Protein AF-A0A5K3EZS0-F1 (afdb_monomer)

Secondary structure (DSSP, 8-state):
-HHHHHHHHHHHHHHHHHHHHHHHHHHHHHHHHHHHHHHHHHHHHHHHHHHHHHHHHHHHHHHHHHHHHHHHHHHHHHHHHHHHHHHHHHHHHH-TT-TTHHHHHHHHHPPP---------------------------------------TTS--TTS-HHHHHHHHHHHHHHHHHHHHHHHHHHHHHHHHHHHHHHHHHHHHHHHHHHHHHHHHHHHHHHHHHHHHHSPPP----GGG----BTTB--S--TTPPP--HHHHHHHHHHHHHHHHHHHHHHHHHHHHHHHHHHHHHHHHHHHHHHHHHHHHHHHHHHHHHSS---HHHHHTTS--HHHHHHHHHHHHHHHHHHHHHHHHHHHHHHHHHHHHHHHHHHHHHHHHHHHHHHHHHHHHHHHHHHHH-TTPPPPHHHHHHHHHHHHHHHHHHHHHHHHHHHHHHHHHHHS-----PPP-PPPP-------

Nearest PDB structures (foldseek):
  8j07-assembly1_i9  TM=5.250E-01  e=1.517E-16  Homo sapiens
  8glv-assembly1_Do  TM=5.758E-01  e=8.104E-14  Chlamydomonas reinhardtii
  8otz-assembly1_Cu  TM=3.412E-01  e=2.139E+00  Bos taurus

Structure (mmCIF, N/CA/C/O backbone):
data_AF-A0A5K3EZS0-F1
#
_entry.id   AF-A0A5K3EZS0-F1
#
loop_
_atom_site.group_PDB
_atom_site.id
_atom_site.type_symbol
_atom_site.label_atom_id
_atom_site.label_alt_id
_atom_site.label_comp_id
_atom_site.label_asym_id
_atom_site.label_entity_id
_atom_site.label_seq_id
_atom_site.pdbx_PDB_ins_code
_atom_site.Cartn_x
_atom_site.Cartn_y
_atom_site.Cartn_z
_atom_site.occupancy
_atom_site.B_iso_or_equiv
_atom_site.auth_seq_id
_atom_site.auth_comp_id
_atom_site.auth_asym_id
_atom_site.auth_atom_id
_atom_site.pdbx_PDB_model_num
ATOM 1 N N . MET A 1 1 ? 47.386 -9.412 -53.843 1.00 60.94 1 MET A N 1
ATOM 2 C CA . MET A 1 1 ? 46.271 -9.734 -52.920 1.00 60.94 1 MET A CA 1
ATOM 3 C C . MET A 1 1 ? 46.176 -8.742 -51.764 1.00 60.94 1 MET A C 1
ATOM 5 O O . MET A 1 1 ? 45.067 -8.333 -51.451 1.00 60.94 1 MET A O 1
ATOM 9 N N . GLU A 1 2 ? 47.300 -8.274 -51.218 1.00 75.06 2 GLU A N 1
ATOM 10 C CA . GLU A 1 2 ? 47.349 -7.361 -50.061 1.00 75.06 2 GLU A CA 1
ATOM 11 C C . GLU A 1 2 ? 46.656 -6.000 -50.266 1.00 75.06 2 GLU A C 1
ATOM 13 O O . GLU A 1 2 ? 45.959 -5.521 -49.380 1.00 75.06 2 GLU A O 1
ATOM 18 N N . LEU A 1 3 ? 46.746 -5.397 -51.457 1.00 81.31 3 LEU A N 1
ATOM 19 C CA . LEU A 1 3 ? 46.065 -4.126 -51.764 1.00 81.31 3 LEU A CA 1
ATOM 20 C C . LEU A 1 3 ? 44.530 -4.230 -51.724 1.00 81.31 3 LEU A C 1
ATOM 22 O O . LEU A 1 3 ? 43.854 -3.307 -51.271 1.00 81.31 3 LEU A O 1
ATOM 26 N N . ARG A 1 4 ? 43.964 -5.366 -52.160 1.00 81.75 4 ARG A N 1
ATOM 27 C CA . ARG A 1 4 ? 42.511 -5.603 -52.101 1.00 81.75 4 ARG A CA 1
ATOM 28 C C . ARG A 1 4 ? 42.046 -5.818 -50.664 1.00 81.75 4 ARG A C 1
ATOM 30 O O . ARG A 1 4 ? 41.018 -5.274 -50.276 1.00 81.75 4 ARG A O 1
ATOM 37 N N . THR A 1 5 ? 42.808 -6.561 -49.864 1.00 87.25 5 THR A N 1
ATOM 38 C CA . THR A 1 5 ? 42.489 -6.758 -48.443 1.00 87.25 5 THR A CA 1
ATOM 39 C C . THR A 1 5 ? 42.595 -5.452 -47.661 1.00 87.25 5 THR A C 1
ATOM 41 O O . THR A 1 5 ? 41.696 -5.153 -46.880 1.00 87.25 5 THR A O 1
ATOM 44 N N . LEU A 1 6 ? 43.616 -4.629 -47.931 1.00 88.25 6 LEU A N 1
ATOM 45 C CA . LEU A 1 6 ? 43.758 -3.309 -47.309 1.00 88.25 6 LEU A CA 1
ATOM 46 C C . LEU A 1 6 ? 42.600 -2.375 -47.692 1.00 88.25 6 LEU A C 1
ATOM 48 O O . LEU A 1 6 ? 42.064 -1.667 -46.845 1.00 88.25 6 LEU A O 1
ATOM 52 N N . SER A 1 7 ? 42.173 -2.401 -48.960 1.00 86.81 7 SER A N 1
ATOM 53 C CA . SER A 1 7 ? 41.026 -1.621 -49.439 1.00 86.81 7 SER A CA 1
ATOM 54 C C . SER A 1 7 ? 39.719 -2.030 -48.747 1.00 86.81 7 SER A C 1
ATOM 56 O O . SER A 1 7 ? 38.988 -1.162 -48.272 1.00 86.81 7 SER A O 1
ATOM 58 N N . HIS A 1 8 ? 39.453 -3.332 -48.599 1.00 87.56 8 HIS A N 1
ATOM 59 C CA . HIS A 1 8 ? 38.287 -3.816 -47.852 1.00 87.56 8 HIS A CA 1
ATOM 60 C C . HIS A 1 8 ? 38.334 -3.439 -46.368 1.00 87.56 8 HIS A C 1
ATOM 62 O O . HIS A 1 8 ? 37.315 -3.041 -45.806 1.00 87.56 8 HIS A O 1
ATOM 68 N N . GLN A 1 9 ? 39.507 -3.530 -45.737 1.00 88.44 9 GLN A N 1
ATOM 69 C CA . GLN A 1 9 ? 39.690 -3.113 -44.346 1.00 88.44 9 GLN A CA 1
ATOM 70 C C . GLN A 1 9 ? 39.446 -1.614 -44.173 1.00 88.44 9 GLN A C 1
ATOM 72 O O . GLN A 1 9 ? 38.734 -1.232 -43.249 1.00 88.44 9 GLN A O 1
ATOM 77 N N . LYS A 1 10 ? 39.954 -0.778 -45.087 1.00 92.19 10 LYS A N 1
ATOM 78 C CA . LYS A 1 10 ? 39.703 0.667 -45.082 1.00 92.19 10 LYS A CA 1
ATOM 79 C C . LYS A 1 10 ? 38.207 0.978 -45.159 1.00 92.19 10 LYS A C 1
ATOM 81 O O . LYS A 1 10 ? 37.704 1.694 -44.306 1.00 92.19 10 LYS A O 1
ATOM 86 N N . VAL A 1 11 ? 37.486 0.391 -46.118 1.00 89.25 11 VAL A N 1
ATOM 87 C CA . VAL A 1 11 ? 36.033 0.611 -46.271 1.00 89.25 11 VAL A CA 1
ATOM 88 C C . VAL A 1 11 ? 35.262 0.164 -45.026 1.00 89.25 11 VAL A C 1
ATOM 90 O O . VAL A 1 11 ? 34.331 0.842 -44.596 1.00 89.25 11 VAL A O 1
ATOM 93 N N . ASN A 1 12 ? 35.653 -0.959 -44.420 1.00 88.50 12 ASN A N 1
ATOM 94 C CA . ASN A 1 12 ? 35.024 -1.438 -43.192 1.00 88.50 12 ASN A CA 1
ATOM 95 C C . ASN A 1 12 ? 35.284 -0.491 -42.009 1.00 88.50 12 ASN A C 1
ATOM 97 O O . ASN A 1 12 ? 34.363 -0.171 -41.262 1.00 88.50 12 ASN A O 1
ATOM 101 N N . LEU A 1 13 ? 36.519 -0.007 -41.856 1.00 90.81 13 LEU A N 1
ATOM 102 C CA . LEU A 1 13 ? 36.866 0.974 -40.828 1.00 90.81 13 LEU A CA 1
ATOM 103 C C . LEU A 1 13 ? 36.125 2.298 -41.038 1.00 90.81 13 LEU A C 1
ATOM 105 O O . LEU A 1 13 ? 35.562 2.816 -40.078 1.00 90.81 13 LEU A O 1
ATOM 109 N N . ASP A 1 14 ? 36.036 2.796 -42.272 1.00 90.50 14 ASP A N 1
ATOM 110 C CA . ASP A 1 14 ? 35.274 4.005 -42.604 1.00 90.50 14 ASP A CA 1
ATOM 111 C C . ASP A 1 14 ? 33.784 3.837 -42.249 1.00 90.50 14 ASP A C 1
ATOM 113 O O . ASP A 1 14 ? 33.182 4.724 -41.638 1.00 90.50 14 ASP A O 1
ATOM 117 N N . LEU A 1 15 ? 33.191 2.675 -42.551 1.00 87.94 15 LEU A N 1
ATOM 118 C CA . LEU A 1 15 ? 31.808 2.354 -42.182 1.00 87.94 15 LEU A CA 1
ATOM 119 C C . LEU A 1 15 ? 31.619 2.308 -40.661 1.00 87.94 15 LEU A C 1
ATOM 121 O O . LEU A 1 15 ? 30.652 2.870 -40.143 1.00 87.94 15 LEU A O 1
ATOM 125 N N . LEU A 1 16 ? 32.538 1.667 -39.935 1.00 89.62 16 LEU A N 1
ATOM 126 C CA . LEU A 1 16 ? 32.504 1.604 -38.473 1.00 89.62 16 LEU A CA 1
ATOM 127 C C . LEU A 1 16 ? 32.655 2.990 -37.843 1.00 89.62 16 LEU A C 1
ATOM 129 O O . LEU A 1 16 ? 31.904 3.313 -36.923 1.00 89.62 16 LEU A O 1
ATOM 133 N N . MET A 1 17 ? 33.562 3.821 -38.359 1.00 91.69 17 MET A N 1
ATOM 134 C CA . MET A 1 17 ? 33.736 5.200 -37.906 1.00 91.69 17 MET A CA 1
ATOM 135 C C . MET A 1 17 ? 32.466 6.016 -38.135 1.00 91.69 17 MET A C 1
ATOM 137 O O . MET A 1 17 ? 31.967 6.627 -37.194 1.00 91.69 17 MET A O 1
ATOM 141 N N . LYS A 1 18 ? 31.882 5.975 -39.340 1.00 89.81 18 LYS A N 1
ATOM 142 C CA . LYS A 1 18 ? 30.630 6.690 -39.638 1.00 89.81 18 LYS A CA 1
ATOM 143 C C . LYS A 1 18 ? 29.471 6.211 -38.769 1.00 89.81 18 LYS A C 1
ATOM 145 O O . LYS A 1 18 ? 28.726 7.036 -38.247 1.00 89.81 18 LYS A O 1
ATOM 150 N N . ARG A 1 19 ? 29.350 4.900 -38.545 1.00 88.88 19 ARG A N 1
ATOM 151 C CA . ARG A 1 19 ? 28.357 4.326 -37.627 1.00 88.88 19 ARG A CA 1
ATOM 152 C C . ARG A 1 19 ? 28.562 4.814 -36.193 1.00 88.88 19 ARG A C 1
ATOM 154 O O . ARG A 1 19 ? 27.588 5.152 -35.530 1.00 88.88 19 ARG A O 1
ATOM 161 N N . ALA A 1 20 ? 29.803 4.853 -35.713 1.00 90.19 20 ALA A N 1
ATOM 162 C CA . ALA A 1 20 ? 30.119 5.357 -34.382 1.00 90.19 20 ALA A CA 1
ATOM 163 C C . ALA A 1 20 ? 29.772 6.848 -34.248 1.00 90.19 20 ALA A C 1
ATOM 165 O O . ALA A 1 20 ? 29.164 7.233 -33.254 1.00 90.19 20 ALA A O 1
ATOM 166 N N . THR A 1 21 ? 30.075 7.667 -35.262 1.00 91.62 21 THR A N 1
ATOM 167 C CA . THR A 1 21 ? 29.700 9.089 -35.290 1.00 91.62 21 THR A CA 1
ATOM 168 C C . THR A 1 21 ? 28.182 9.283 -35.261 1.00 91.62 21 THR A C 1
ATOM 170 O O . THR A 1 21 ? 27.698 10.090 -34.475 1.00 91.62 21 THR A O 1
ATOM 173 N N . LEU A 1 22 ? 27.424 8.525 -36.062 1.00 90.38 22 LEU A N 1
ATOM 174 C CA . LEU A 1 22 ? 25.956 8.587 -36.060 1.00 90.38 22 LEU A CA 1
ATOM 175 C C . LEU A 1 22 ? 25.367 8.150 -34.715 1.00 90.38 22 LEU A C 1
ATOM 177 O O . LEU A 1 22 ? 24.494 8.821 -34.179 1.00 90.38 22 LEU A O 1
ATOM 181 N N . ASN A 1 23 ? 25.881 7.064 -34.131 1.00 90.50 23 ASN A N 1
ATOM 182 C CA . ASN A 1 23 ? 25.459 6.627 -32.802 1.00 90.50 23 ASN A CA 1
ATOM 183 C C . ASN A 1 23 ? 25.755 7.682 -31.733 1.00 90.50 23 ASN A C 1
ATOM 185 O O . ASN A 1 23 ? 24.931 7.887 -30.850 1.00 90.50 23 ASN A O 1
ATOM 189 N N . LEU A 1 24 ? 26.914 8.342 -31.798 1.00 92.19 24 LEU A N 1
ATOM 190 C CA . LEU A 1 24 ? 27.266 9.406 -30.862 1.00 92.19 24 LEU A CA 1
ATOM 191 C C . LEU A 1 24 ? 26.303 10.594 -30.975 1.00 92.19 24 LEU A C 1
ATOM 193 O O . LEU A 1 24 ? 25.892 11.126 -29.949 1.00 92.19 24 LEU A O 1
ATOM 197 N N . LEU A 1 25 ? 25.919 10.975 -32.197 1.00 90.94 25 LEU A N 1
ATOM 198 C CA . LEU A 1 25 ? 24.942 12.037 -32.437 1.00 90.94 25 LEU A CA 1
ATOM 199 C C . LEU A 1 25 ? 23.573 11.682 -31.833 1.00 90.94 25 LEU A C 1
ATOM 201 O O . LEU A 1 25 ? 23.031 12.463 -31.060 1.00 90.94 25 LEU A O 1
ATOM 205 N N . ILE A 1 26 ? 23.077 10.467 -32.090 1.00 90.25 26 ILE A N 1
ATOM 206 C CA . ILE A 1 26 ? 21.805 9.978 -31.530 1.00 90.25 26 ILE A CA 1
ATOM 207 C C . ILE A 1 26 ? 21.856 9.943 -29.997 1.00 90.25 26 ILE A C 1
ATOM 209 O O . ILE A 1 26 ? 20.919 10.373 -29.331 1.00 90.25 26 ILE A O 1
ATOM 213 N N . LEU A 1 27 ? 22.956 9.456 -29.412 1.00 91.06 27 LEU A N 1
ATOM 214 C CA . LEU A 1 27 ? 23.131 9.438 -27.956 1.00 91.06 27 LEU A CA 1
ATOM 215 C C . LEU A 1 27 ? 23.177 10.849 -27.365 1.00 91.06 27 LEU A C 1
ATOM 217 O O . LEU A 1 27 ? 22.718 11.053 -26.245 1.00 91.06 27 LEU A O 1
ATOM 221 N N . TYR A 1 28 ? 23.726 11.817 -28.095 1.00 92.06 28 TYR A N 1
ATOM 222 C CA . TYR A 1 28 ? 23.748 13.212 -27.674 1.00 92.06 28 TYR A CA 1
ATOM 223 C C . TYR A 1 28 ? 22.353 13.855 -27.720 1.00 92.06 28 TYR A C 1
ATOM 225 O O . TYR A 1 28 ? 21.976 14.564 -26.785 1.00 92.06 28 TYR A O 1
ATOM 233 N N . GLU A 1 29 ? 21.562 13.574 -28.757 1.00 89.56 29 GLU A N 1
ATOM 234 C CA . GLU A 1 29 ? 20.153 13.984 -28.841 1.00 89.56 29 GLU A CA 1
ATOM 235 C C . GLU A 1 29 ? 19.325 13.354 -27.711 1.00 89.56 29 GLU A C 1
ATOM 237 O O . GLU A 1 29 ? 18.601 14.056 -27.001 1.00 89.56 29 GLU A O 1
ATOM 242 N N . GLU A 1 30 ? 19.506 12.050 -27.470 1.00 91.50 30 GLU A N 1
ATOM 243 C CA . GLU A 1 30 ? 18.877 11.325 -26.362 1.00 91.50 30 GLU A CA 1
ATOM 244 C C . GLU A 1 30 ? 19.259 11.937 -25.011 1.00 91.50 30 GLU A C 1
ATOM 246 O O . GLU A 1 30 ? 18.387 12.230 -24.194 1.00 91.50 30 GLU A O 1
ATOM 251 N N . TYR A 1 31 ? 20.549 12.197 -24.789 1.00 91.81 31 TYR A N 1
ATOM 252 C CA . TYR A 1 31 ? 21.050 12.831 -23.571 1.00 91.81 31 TYR A CA 1
ATOM 253 C C . TYR A 1 31 ? 20.441 14.218 -23.350 1.00 91.81 31 TYR A C 1
ATOM 255 O O . TYR A 1 31 ? 20.031 14.539 -22.234 1.00 91.81 31 TYR A O 1
ATOM 263 N N . THR A 1 32 ? 20.359 15.031 -24.402 1.00 90.94 32 THR A N 1
ATOM 264 C CA . THR A 1 32 ? 19.814 16.391 -24.320 1.00 90.94 32 THR A CA 1
ATOM 265 C C . THR A 1 32 ? 18.341 16.354 -23.918 1.00 90.94 32 THR A C 1
ATOM 267 O O . THR A 1 32 ? 17.965 17.015 -22.950 1.00 90.94 32 THR A O 1
ATOM 270 N N . MET A 1 33 ? 17.534 15.498 -24.557 1.00 89.00 33 MET A N 1
ATOM 271 C CA . MET A 1 33 ? 16.133 15.314 -24.163 1.00 89.00 33 MET A CA 1
ATOM 272 C C . MET A 1 33 ? 16.000 14.758 -22.743 1.00 89.00 33 MET A C 1
ATOM 274 O O . MET A 1 33 ? 15.197 15.253 -21.954 1.00 89.00 33 MET A O 1
ATOM 278 N N . LEU A 1 34 ? 16.793 13.746 -22.380 1.00 91.88 34 LEU A N 1
ATOM 279 C CA . LEU A 1 34 ? 16.751 13.159 -21.040 1.00 91.88 34 LEU A CA 1
ATOM 280 C C . LEU A 1 34 ? 17.067 14.189 -19.957 1.00 91.88 34 LEU A C 1
ATOM 282 O O . LEU A 1 34 ? 16.405 14.186 -18.925 1.00 91.88 34 LEU A O 1
ATOM 286 N N . LYS A 1 35 ? 18.020 15.091 -20.200 1.00 92.38 35 LYS A N 1
ATOM 287 C CA . LYS A 1 35 ? 18.393 16.152 -19.260 1.00 92.38 35 LYS A CA 1
ATOM 288 C C . LYS A 1 35 ? 17.261 17.156 -19.024 1.00 92.38 35 LYS A C 1
ATOM 290 O O . LYS A 1 35 ? 17.077 17.614 -17.896 1.00 92.38 35 LYS A O 1
ATOM 295 N N . GLU A 1 36 ? 16.488 17.486 -20.058 1.00 88.62 36 GLU A N 1
ATOM 296 C CA . GLU A 1 36 ? 15.290 18.326 -19.926 1.00 88.62 36 GLU A CA 1
ATOM 297 C C . GLU A 1 36 ? 14.206 17.622 -19.103 1.00 88.62 36 GLU A C 1
ATOM 299 O O . GLU A 1 36 ? 13.652 18.205 -18.165 1.00 88.62 36 GLU A O 1
ATOM 304 N N . PHE A 1 37 ? 13.953 16.344 -19.402 1.00 92.56 37 PHE A N 1
ATOM 305 C CA . PHE A 1 37 ? 12.989 15.533 -18.664 1.00 92.56 37 PHE A CA 1
ATOM 306 C C . PHE A 1 37 ? 13.387 15.331 -17.203 1.00 92.56 37 PHE A C 1
ATOM 308 O O . PHE A 1 37 ? 12.521 15.380 -16.338 1.00 92.56 37 PHE A O 1
ATOM 315 N N . GLU A 1 38 ? 14.675 15.159 -16.908 1.00 91.94 38 GLU A N 1
ATOM 316 C CA . GLU A 1 38 ? 15.178 14.905 -15.558 1.00 91.94 38 GLU A CA 1
ATOM 317 C C . GLU A 1 38 ? 14.821 16.034 -14.583 1.00 91.94 38 GLU A C 1
ATOM 319 O O . GLU A 1 38 ? 14.447 15.779 -13.439 1.00 91.94 38 GLU A O 1
ATOM 324 N N . LYS A 1 39 ? 14.888 17.296 -15.026 1.00 89.94 39 LYS A N 1
ATOM 325 C CA . LYS A 1 39 ? 14.541 18.448 -14.181 1.00 89.94 39 LYS A CA 1
ATOM 326 C C . LYS A 1 39 ? 13.059 18.437 -13.798 1.00 89.94 39 LYS A C 1
ATOM 328 O O . LYS A 1 39 ? 12.730 18.635 -12.629 1.00 89.94 39 LYS A O 1
ATOM 333 N N . SER A 1 40 ? 12.184 18.205 -14.772 1.00 89.94 40 SER A N 1
ATOM 334 C CA . SER A 1 40 ? 10.734 18.161 -14.559 1.00 89.94 40 SER A CA 1
ATOM 335 C C . SER A 1 40 ? 10.307 16.904 -13.792 1.00 89.94 40 SER A C 1
ATOM 337 O O . SER A 1 40 ? 9.474 16.991 -12.893 1.00 89.94 40 SER A O 1
ATOM 339 N N . GLU A 1 41 ? 10.936 15.757 -14.064 1.00 92.69 41 GLU A N 1
ATOM 340 C CA . GLU A 1 41 ? 10.712 14.494 -13.351 1.00 92.69 41 GLU A CA 1
ATOM 341 C C . GLU A 1 41 ? 11.114 14.604 -11.883 1.00 92.69 41 GLU A C 1
ATOM 343 O O . GLU A 1 41 ? 10.344 14.204 -11.018 1.00 92.69 41 GLU A O 1
ATOM 348 N N . ARG A 1 42 ? 12.270 15.217 -11.582 1.00 94.00 42 ARG A N 1
ATOM 349 C CA . ARG A 1 42 ? 12.688 15.488 -10.198 1.00 94.00 42 ARG A CA 1
ATOM 350 C C . ARG A 1 42 ? 11.670 16.352 -9.454 1.00 94.00 42 ARG A C 1
ATOM 352 O O . ARG A 1 42 ? 11.387 16.081 -8.293 1.00 94.00 42 ARG A O 1
ATOM 359 N N . GLY A 1 43 ? 11.099 17.362 -10.115 1.00 92.88 43 GLY A N 1
ATOM 360 C CA . GLY A 1 43 ? 10.048 18.199 -9.531 1.00 92.88 43 GLY A CA 1
ATOM 361 C C . GLY A 1 43 ? 8.769 17.417 -9.214 1.00 92.88 43 GLY A C 1
ATOM 362 O O . GLY A 1 43 ? 8.246 17.518 -8.105 1.00 92.88 43 GLY A O 1
ATOM 363 N N . LEU A 1 44 ? 8.292 16.604 -10.162 1.00 93.56 44 LEU A N 1
ATOM 364 C CA . LEU A 1 44 ? 7.099 15.770 -9.983 1.00 93.56 44 LEU A CA 1
ATOM 365 C C . LEU A 1 44 ? 7.311 14.660 -8.945 1.00 93.56 44 LEU A C 1
ATOM 367 O O . LEU A 1 44 ? 6.427 14.426 -8.126 1.00 93.56 44 LEU A O 1
ATOM 371 N N . ALA A 1 45 ? 8.482 14.020 -8.934 1.00 93.81 45 ALA A N 1
ATOM 372 C CA . ALA A 1 45 ? 8.843 13.005 -7.949 1.00 93.81 45 ALA A CA 1
ATOM 373 C C . ALA A 1 45 ? 8.914 13.598 -6.535 1.00 93.81 45 ALA A C 1
ATOM 375 O O . ALA A 1 45 ? 8.304 13.053 -5.622 1.00 93.81 45 ALA A O 1
ATOM 376 N N . ALA A 1 46 ? 9.549 14.763 -6.368 1.00 95.88 46 ALA A N 1
ATOM 377 C CA . ALA A 1 46 ? 9.582 15.457 -5.082 1.00 95.88 46 ALA A CA 1
ATOM 378 C C . ALA A 1 46 ? 8.179 15.888 -4.618 1.00 95.88 46 ALA A C 1
ATOM 380 O O . ALA A 1 46 ? 7.880 15.838 -3.429 1.00 95.88 46 ALA A O 1
ATOM 381 N N . ASN A 1 47 ? 7.299 16.306 -5.536 1.00 94.69 47 ASN A N 1
ATOM 382 C CA . ASN A 1 47 ? 5.905 16.596 -5.197 1.00 94.69 47 ASN A CA 1
ATOM 383 C C . ASN A 1 47 ? 5.156 15.329 -4.755 1.00 94.69 47 ASN A C 1
ATOM 385 O O . ASN A 1 47 ? 4.445 15.357 -3.757 1.00 94.69 47 ASN A O 1
ATOM 389 N N . TYR A 1 48 ? 5.341 14.213 -5.460 1.00 95.44 48 TYR A N 1
ATOM 390 C CA . TYR A 1 48 ? 4.751 12.928 -5.092 1.00 95.44 48 TYR A CA 1
ATOM 391 C C . TYR A 1 48 ? 5.233 12.447 -3.715 1.00 95.44 48 TYR A C 1
ATOM 393 O O . TYR A 1 48 ? 4.410 12.072 -2.884 1.00 95.44 48 TYR A O 1
ATOM 401 N N . GLU A 1 49 ? 6.535 12.537 -3.432 1.00 96.19 49 GLU A N 1
ATOM 402 C CA . GLU A 1 49 ? 7.103 12.216 -2.116 1.00 96.19 49 GLU A CA 1
ATOM 403 C C . GLU A 1 49 ? 6.509 13.092 -1.009 1.00 96.19 49 GLU A C 1
ATOM 405 O O . GLU A 1 49 ? 6.068 12.563 0.008 1.00 96.19 49 GLU A O 1
ATOM 410 N N . LYS A 1 50 ? 6.393 14.408 -1.231 1.00 96.38 50 LYS A N 1
ATOM 411 C CA . LYS A 1 50 ? 5.720 15.316 -0.285 1.00 96.38 50 LYS A CA 1
ATOM 412 C C . LYS A 1 50 ? 4.267 14.918 -0.032 1.00 96.38 50 LYS A C 1
ATOM 414 O O . LYS A 1 50 ? 3.810 14.959 1.103 1.00 96.38 50 LYS A O 1
ATOM 419 N N . LYS A 1 51 ? 3.528 14.504 -1.065 1.00 95.38 51 LYS A N 1
ATOM 420 C CA . LYS A 1 51 ? 2.138 14.049 -0.899 1.00 95.38 51 LYS A CA 1
ATOM 421 C C . LYS A 1 51 ? 2.036 12.713 -0.166 1.00 95.38 51 LYS A C 1
ATOM 423 O O . LYS A 1 51 ? 1.063 12.509 0.555 1.00 95.38 51 LYS A O 1
ATOM 428 N N . ILE A 1 52 ? 3.031 11.832 -0.292 1.00 96.44 52 ILE A N 1
ATOM 429 C CA . ILE A 1 52 ? 3.117 10.614 0.527 1.00 96.44 52 ILE A CA 1
ATOM 430 C C . ILE A 1 52 ? 3.299 10.982 1.998 1.00 96.44 52 ILE A C 1
ATOM 432 O O . ILE A 1 52 ? 2.570 10.455 2.836 1.00 96.44 52 ILE A O 1
ATOM 436 N N . THR A 1 53 ? 4.247 11.869 2.312 1.00 96.19 53 THR A N 1
ATOM 437 C CA . THR A 1 53 ? 4.517 12.254 3.703 1.00 96.19 53 THR A CA 1
ATOM 438 C C . THR A 1 53 ? 3.330 12.992 4.313 1.00 96.19 53 THR A C 1
ATOM 440 O O . THR A 1 53 ? 2.893 12.625 5.395 1.00 96.19 53 THR A O 1
ATOM 443 N N . GLU A 1 54 ? 2.729 13.944 3.587 1.00 95.19 54 GLU A N 1
ATOM 444 C CA . GLU A 1 54 ? 1.517 14.651 4.028 1.00 95.19 54 GLU A CA 1
ATOM 445 C C . GLU A 1 54 ? 0.363 13.679 4.317 1.00 95.19 54 GLU A C 1
ATOM 447 O O . GLU A 1 54 ? -0.314 13.807 5.334 1.00 95.19 54 GLU A O 1
ATOM 452 N N . ARG A 1 55 ? 0.137 12.685 3.447 1.00 95.12 55 ARG A N 1
ATOM 453 C CA . ARG A 1 55 ? -0.886 11.663 3.691 1.00 95.12 55 ARG A CA 1
ATOM 454 C C . ARG A 1 55 ? -0.568 10.856 4.948 1.00 95.12 55 ARG A C 1
ATOM 456 O O . ARG A 1 55 ? -1.461 10.656 5.759 1.00 95.12 55 ARG A O 1
ATOM 463 N N . ALA A 1 56 ? 0.670 10.389 5.096 1.00 95.25 56 ALA A N 1
ATOM 464 C CA . ALA A 1 56 ? 1.069 9.587 6.248 1.00 95.25 56 ALA A CA 1
ATOM 465 C C . ALA A 1 56 ? 0.883 10.355 7.567 1.00 95.25 56 ALA A C 1
ATOM 467 O O . ALA A 1 56 ? 0.361 9.795 8.522 1.00 95.25 56 ALA A O 1
ATOM 468 N N . GLU A 1 57 ? 1.234 11.643 7.597 1.00 96.06 57 GLU A N 1
ATOM 469 C CA . GLU A 1 57 ? 1.025 12.514 8.760 1.00 96.06 57 GLU A CA 1
ATOM 470 C C . GLU A 1 57 ? -0.461 12.711 9.088 1.00 96.06 57 GLU A C 1
ATOM 472 O O . GLU A 1 57 ? -0.842 12.728 10.256 1.00 96.06 57 GLU A O 1
ATOM 477 N N . VAL A 1 58 ? -1.315 12.880 8.073 1.00 95.06 58 VAL A N 1
ATOM 478 C CA . VAL A 1 58 ? -2.761 13.038 8.288 1.00 95.06 58 VAL A CA 1
ATOM 479 C C . VAL A 1 58 ? -3.398 11.723 8.734 1.00 95.06 58 VAL A C 1
ATOM 481 O O . VAL A 1 58 ? -4.201 11.740 9.661 1.00 95.06 58 VAL A O 1
ATOM 484 N N . ASP A 1 59 ? -3.030 10.597 8.122 1.00 94.00 59 ASP A N 1
ATOM 485 C CA . ASP A 1 59 ? -3.536 9.272 8.493 1.00 94.00 59 ASP A CA 1
ATOM 486 C C . ASP A 1 59 ? -3.085 8.893 9.920 1.00 94.00 59 ASP A C 1
ATOM 488 O O . ASP A 1 59 ? -3.873 8.337 10.681 1.00 94.00 59 ASP A O 1
ATOM 492 N N . GLN A 1 60 ? -1.862 9.267 10.322 1.00 96.50 60 GLN A N 1
ATOM 493 C CA . GLN A 1 60 ? -1.394 9.118 11.702 1.00 96.50 60 GLN A CA 1
ATOM 494 C C . GLN A 1 60 ? -2.248 9.939 12.679 1.00 96.50 60 GLN A C 1
ATOM 496 O O . GLN A 1 60 ? -2.707 9.396 13.678 1.00 96.50 60 GLN A O 1
ATOM 501 N N . LYS A 1 61 ? -2.515 11.215 12.375 1.00 95.12 61 LYS A N 1
ATOM 502 C CA . LYS A 1 61 ? -3.364 12.070 13.223 1.00 95.12 61 LYS A CA 1
ATOM 503 C C . LYS A 1 61 ? -4.793 11.548 13.340 1.00 95.12 61 LYS A C 1
ATOM 505 O O . LYS A 1 61 ? -5.378 11.654 14.407 1.00 95.12 61 LYS A O 1
ATOM 510 N N . VAL A 1 62 ? -5.355 10.992 12.262 1.00 94.69 62 VAL A N 1
ATOM 511 C CA . VAL A 1 62 ? -6.676 10.344 12.309 1.00 94.69 62 VAL A CA 1
ATOM 512 C C . VAL A 1 62 ? -6.651 9.181 13.299 1.00 94.69 62 VAL A C 1
ATOM 514 O O . VAL A 1 62 ? -7.490 9.148 14.192 1.00 94.69 62 VAL A O 1
ATOM 517 N N . ALA A 1 63 ? -5.661 8.290 13.193 1.00 94.06 63 ALA A N 1
ATOM 518 C CA . ALA A 1 63 ? -5.534 7.148 14.096 1.00 94.06 63 ALA A CA 1
ATOM 519 C C . ALA A 1 63 ? -5.329 7.573 15.562 1.00 94.06 63 ALA A C 1
ATOM 521 O O . ALA A 1 63 ? -5.926 6.982 16.455 1.00 94.06 63 ALA A O 1
ATOM 522 N N . GLU A 1 64 ? -4.528 8.612 15.814 1.00 95.50 64 GLU A N 1
ATOM 523 C CA . GLU A 1 64 ? -4.345 9.184 17.156 1.00 95.50 64 GLU A CA 1
ATOM 524 C C . GLU A 1 64 ? -5.675 9.709 17.722 1.00 95.50 64 GLU A C 1
ATOM 526 O O . GLU A 1 64 ? -6.050 9.333 18.827 1.00 95.50 64 GLU A O 1
ATOM 531 N N . THR A 1 65 ? -6.448 10.479 16.947 1.00 93.69 65 THR A N 1
ATOM 532 C CA . THR A 1 65 ? -7.759 10.973 17.410 1.00 93.69 65 THR A CA 1
ATOM 533 C C . THR A 1 65 ? -8.809 9.876 17.582 1.00 93.69 65 THR A C 1
ATOM 535 O O . THR A 1 65 ? -9.672 9.993 18.444 1.00 93.69 65 THR A O 1
ATOM 538 N N . GLU A 1 66 ? -8.757 8.806 16.785 1.00 92.88 66 GLU A N 1
ATOM 539 C CA . GLU A 1 66 ? -9.646 7.650 16.954 1.00 92.88 66 GLU A CA 1
ATOM 540 C C . GLU A 1 66 ? -9.346 6.916 18.269 1.00 92.88 66 GLU A C 1
ATOM 542 O O . GLU A 1 66 ? -10.277 6.586 19.001 1.00 92.88 66 GLU A O 1
ATOM 547 N N . LEU A 1 67 ? -8.064 6.749 18.619 1.00 95.12 67 LEU A N 1
ATOM 548 C CA . LEU A 1 67 ? -7.656 6.192 19.913 1.00 95.12 67 LEU A CA 1
ATOM 549 C C . LEU A 1 67 ? -8.087 7.088 21.082 1.00 95.12 67 LEU A C 1
ATOM 551 O O . LEU A 1 67 ? -8.610 6.587 22.072 1.00 95.12 67 LEU A O 1
ATOM 555 N N . GLU A 1 68 ? -7.928 8.408 20.962 1.00 93.50 68 GLU A N 1
ATOM 556 C CA . GLU A 1 68 ? -8.376 9.356 21.991 1.00 93.50 68 GLU A CA 1
ATOM 557 C C . GLU A 1 68 ? -9.899 9.297 22.225 1.00 93.50 68 GLU A C 1
ATOM 559 O O . GLU A 1 68 ? -10.345 9.432 23.364 1.00 93.50 68 GLU A O 1
ATOM 564 N N . ILE A 1 69 ? -10.699 9.066 21.175 1.00 93.69 69 ILE A N 1
ATOM 565 C CA . ILE A 1 69 ? -12.156 8.867 21.285 1.00 93.69 69 ILE A CA 1
ATOM 566 C C . ILE A 1 69 ? -12.480 7.546 21.994 1.00 93.69 69 ILE A C 1
ATOM 568 O O . ILE A 1 69 ? -13.379 7.496 22.832 1.00 93.69 69 ILE A O 1
ATOM 572 N N . GLU A 1 70 ? -11.768 6.463 21.675 1.00 94.06 70 GLU A N 1
ATOM 573 C CA . GLU A 1 70 ? -11.946 5.178 22.364 1.00 94.06 70 GLU A CA 1
ATOM 574 C C . GLU A 1 70 ? -11.602 5.295 23.857 1.00 94.06 70 GLU A C 1
ATOM 576 O O . GLU A 1 70 ? -12.340 4.794 24.708 1.00 94.06 70 GLU A O 1
ATOM 581 N N . GLU A 1 71 ? -10.530 6.013 24.199 1.00 94.50 71 GLU A N 1
ATOM 582 C CA . GLU A 1 71 ? -10.143 6.261 25.588 1.00 94.50 71 GLU A CA 1
ATOM 583 C C . GLU A 1 71 ? -11.192 7.082 26.352 1.00 94.50 71 GLU A C 1
ATOM 585 O O . GLU A 1 71 ? -11.502 6.747 27.500 1.00 94.50 71 GLU A O 1
ATOM 590 N N . THR A 1 72 ? -11.773 8.125 25.747 1.00 92.44 72 THR A N 1
ATOM 591 C CA . THR A 1 72 ? -12.829 8.919 26.402 1.00 92.44 72 THR A CA 1
ATOM 592 C C . THR A 1 72 ? -14.137 8.144 26.541 1.00 92.44 72 THR A C 1
ATOM 594 O O . THR A 1 72 ? -14.792 8.256 27.579 1.00 92.44 72 THR A O 1
ATOM 597 N N . LEU A 1 73 ? -14.490 7.284 25.580 1.00 93.25 73 LEU A N 1
ATOM 598 C CA . LEU A 1 73 ? -15.632 6.368 25.701 1.00 93.25 73 LEU A CA 1
ATOM 599 C C . LEU A 1 73 ? -15.476 5.417 26.894 1.00 93.25 73 LEU A C 1
ATOM 601 O O . LEU A 1 73 ? -16.386 5.319 27.717 1.00 93.25 73 LEU A O 1
ATOM 605 N N . VAL A 1 74 ? -14.307 4.787 27.045 1.00 94.56 74 VAL A N 1
ATOM 606 C CA . VAL A 1 74 ? -14.014 3.907 28.192 1.00 94.56 74 VAL A CA 1
ATOM 607 C C . VAL A 1 74 ? -14.047 4.684 29.513 1.00 94.56 74 VAL A C 1
ATOM 609 O O . VAL A 1 74 ? -14.515 4.174 30.533 1.00 94.56 74 VAL A O 1
ATOM 612 N N . GLN A 1 75 ? -13.578 5.936 29.527 1.00 92.44 75 GLN A N 1
ATOM 613 C CA . GLN A 1 75 ? -13.675 6.790 30.714 1.00 92.44 75 GLN A CA 1
ATOM 614 C C . GLN A 1 75 ? -15.128 7.109 31.081 1.00 92.44 75 GLN A C 1
ATOM 616 O O . GLN A 1 75 ? -15.465 7.059 32.265 1.00 92.44 75 GLN A O 1
ATOM 621 N N . ILE A 1 76 ? -15.988 7.388 30.095 1.00 92.44 76 ILE A N 1
ATOM 622 C CA . ILE A 1 76 ? -17.427 7.592 30.311 1.00 92.44 76 ILE A CA 1
ATOM 623 C C . ILE A 1 76 ? -18.061 6.318 30.872 1.00 92.44 76 ILE A C 1
ATOM 625 O O . ILE A 1 76 ? -18.773 6.405 31.869 1.00 92.44 76 ILE A O 1
ATOM 629 N N . GLU A 1 77 ? -17.770 5.148 30.301 1.00 93.31 77 GLU A N 1
ATOM 630 C CA . GLU A 1 77 ? -18.269 3.862 30.808 1.00 93.31 77 GLU A CA 1
ATOM 631 C C . GLU A 1 77 ? -17.865 3.649 32.275 1.00 93.31 77 GLU A C 1
ATOM 633 O O . GLU A 1 77 ? -18.725 3.415 33.125 1.00 93.31 77 GLU A O 1
ATOM 638 N N . ARG A 1 78 ? -16.591 3.874 32.622 1.00 93.31 78 ARG A N 1
ATOM 639 C CA . ARG A 1 78 ? -16.104 3.766 34.008 1.00 93.31 78 ARG A CA 1
ATOM 640 C C . ARG A 1 78 ? -16.795 4.741 34.968 1.00 93.31 78 ARG A C 1
ATOM 642 O O . ARG A 1 78 ? -17.022 4.415 36.132 1.00 93.31 78 ARG A O 1
ATOM 649 N N . LEU A 1 79 ? -17.092 5.960 34.517 1.00 90.94 79 LEU A N 1
ATOM 650 C CA . LEU A 1 79 ? -17.828 6.933 35.328 1.00 90.94 79 LEU A CA 1
ATOM 651 C C . LEU A 1 79 ? -19.296 6.525 35.500 1.00 90.94 79 LEU A C 1
ATOM 653 O O . LEU A 1 79 ? -19.817 6.645 36.605 1.00 90.94 79 LEU A O 1
ATOM 657 N N . THR A 1 80 ? -19.937 5.970 34.467 1.00 89.88 80 THR A N 1
ATOM 658 C CA . THR A 1 80 ? -21.303 5.430 34.581 1.00 89.88 80 THR A CA 1
ATOM 659 C C . THR A 1 80 ? -21.373 4.200 35.488 1.00 89.88 80 THR A C 1
ATOM 661 O O . THR A 1 80 ? -22.331 4.043 36.240 1.00 89.88 80 THR A O 1
ATOM 664 N N . GLU A 1 81 ? -20.344 3.348 35.498 1.00 92.50 81 GLU A N 1
ATOM 665 C CA . GLU A 1 81 ? -20.222 2.256 36.471 1.00 92.50 81 GLU A CA 1
ATOM 666 C C . GLU A 1 81 ? -20.118 2.797 37.898 1.00 92.50 81 GLU A C 1
ATOM 668 O O . GLU A 1 81 ? -20.838 2.331 38.776 1.00 92.50 81 GLU A O 1
ATOM 673 N N . ARG A 1 82 ? -19.302 3.835 38.126 1.00 89.50 82 ARG A N 1
ATOM 674 C CA . ARG A 1 82 ? -19.195 4.490 39.437 1.00 89.50 82 ARG A CA 1
ATOM 675 C C . ARG A 1 82 ? -20.511 5.145 39.873 1.00 89.50 82 ARG A C 1
ATOM 677 O O . ARG A 1 82 ? -20.857 5.070 41.047 1.00 89.50 82 ARG A O 1
ATOM 684 N N . GLU A 1 83 ? -21.257 5.764 38.959 1.00 88.50 83 GLU A N 1
ATOM 685 C CA . GLU A 1 83 ? -22.604 6.287 39.235 1.00 88.50 83 GLU A CA 1
ATOM 686 C C . GLU A 1 83 ? -23.549 5.161 39.693 1.00 88.50 83 GLU A C 1
ATOM 688 O O . GLU A 1 83 ? -24.231 5.298 40.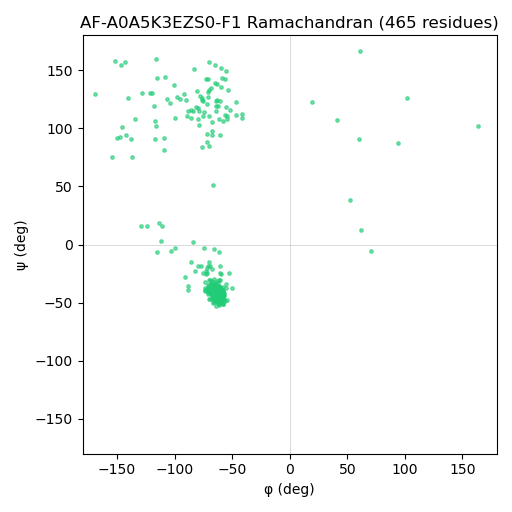711 1.00 88.50 83 GLU A O 1
ATOM 693 N N . ASN A 1 84 ? -23.524 4.015 39.003 1.00 88.62 84 ASN A N 1
ATOM 694 C CA . ASN A 1 84 ? -24.298 2.830 39.377 1.00 88.62 84 ASN A CA 1
ATOM 695 C C . ASN A 1 84 ? -23.851 2.244 40.727 1.00 88.62 84 ASN A C 1
ATOM 697 O O . ASN A 1 84 ? -24.696 1.854 41.527 1.00 88.62 84 ASN A O 1
ATOM 701 N N . GLU A 1 85 ? -22.549 2.215 41.025 1.00 89.81 85 GLU A N 1
ATOM 702 C CA . GLU A 1 85 ? -22.030 1.800 42.334 1.00 89.81 85 GLU A CA 1
ATOM 703 C C . GLU A 1 85 ? -22.513 2.730 43.452 1.00 89.81 85 GLU A C 1
ATOM 705 O O . GLU A 1 85 ? -22.913 2.254 44.512 1.00 89.81 85 GLU A O 1
ATOM 710 N N . ILE A 1 86 ? -22.515 4.050 43.233 1.00 86.81 86 ILE A N 1
ATOM 711 C CA . ILE A 1 86 ? -23.058 5.026 44.193 1.00 86.81 86 ILE A CA 1
ATOM 712 C C . ILE A 1 86 ? -24.555 4.773 44.407 1.00 86.81 86 ILE A C 1
ATOM 714 O O . ILE A 1 86 ? -25.020 4.818 45.546 1.00 86.81 86 ILE A O 1
ATOM 718 N N . PHE A 1 87 ? -25.301 4.465 43.344 1.00 82.88 87 PHE A N 1
ATOM 719 C CA . PHE A 1 87 ? -26.720 4.126 43.433 1.00 82.88 87 PHE A CA 1
ATOM 720 C C . PHE A 1 87 ? -26.977 2.816 44.197 1.00 82.88 87 PHE A C 1
ATOM 722 O O . PHE A 1 87 ? -27.843 2.775 45.071 1.00 82.88 87 PHE A O 1
ATOM 729 N N . GLU A 1 88 ? -26.209 1.758 43.930 1.00 85.81 88 GLU A N 1
ATOM 730 C CA . GLU A 1 88 ? -26.308 0.483 44.652 1.00 85.81 88 GLU A CA 1
ATOM 731 C C . GLU A 1 88 ? -25.867 0.623 46.116 1.00 85.81 88 GLU A C 1
ATOM 733 O O . GLU A 1 88 ? -26.510 0.076 47.008 1.00 85.81 88 GLU A O 1
ATOM 738 N N . ASN A 1 89 ? -24.824 1.407 46.404 1.00 85.50 89 ASN A N 1
ATOM 739 C CA . ASN A 1 89 ? -24.399 1.715 47.772 1.00 85.50 89 ASN A CA 1
ATOM 740 C C . ASN A 1 89 ? -25.474 2.495 48.536 1.00 85.50 89 ASN A C 1
ATOM 742 O O . ASN A 1 89 ? -25.749 2.180 49.693 1.00 85.50 89 ASN A O 1
ATOM 746 N N . PHE A 1 90 ? -26.117 3.465 47.881 1.00 81.94 90 PHE A N 1
ATOM 747 C CA . PHE A 1 90 ?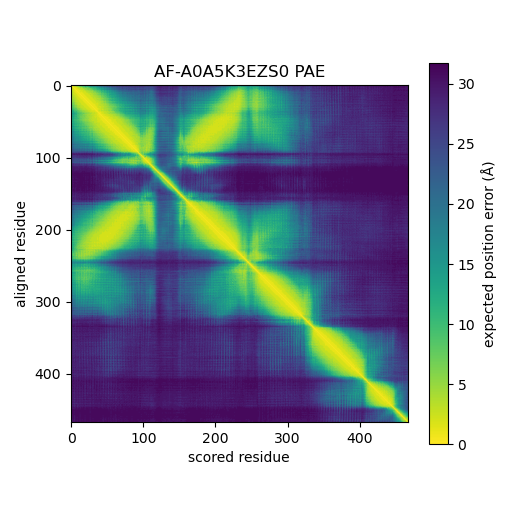 -27.257 4.196 48.428 1.00 81.94 90 PHE A CA 1
ATOM 748 C C . PHE A 1 90 ? -28.436 3.256 48.728 1.00 81.94 90 PHE A C 1
ATOM 750 O O . PHE A 1 90 ? -28.980 3.270 49.832 1.00 81.94 90 PHE A O 1
ATOM 757 N N . LYS A 1 91 ? -28.780 2.368 47.789 1.00 81.75 91 LYS A N 1
ATOM 758 C CA . LYS A 1 91 ? -29.847 1.372 47.955 1.00 81.75 91 LYS A CA 1
ATOM 759 C C . LYS A 1 91 ? -29.549 0.368 49.078 1.00 81.75 91 LYS A C 1
ATOM 761 O O . LYS A 1 91 ? -30.425 0.072 49.888 1.00 81.75 91 LYS A O 1
ATOM 766 N N . ASN A 1 92 ? -28.309 -0.116 49.163 1.00 83.50 92 ASN A N 1
ATOM 767 C CA . ASN A 1 92 ? -27.850 -1.029 50.213 1.00 83.50 92 ASN A CA 1
ATOM 768 C C . ASN A 1 92 ? -27.832 -0.371 51.599 1.00 83.50 92 ASN A C 1
ATOM 770 O O . ASN A 1 92 ? -28.077 -1.051 52.593 1.00 83.50 92 ASN A O 1
ATOM 774 N N . TYR A 1 93 ? -27.542 0.932 51.672 1.00 77.94 93 TYR A N 1
ATOM 775 C CA . TYR A 1 93 ? -27.552 1.697 52.918 1.00 77.94 93 TYR A CA 1
ATOM 776 C C . TYR A 1 93 ? -28.975 1.901 53.461 1.00 77.94 93 TYR A C 1
ATOM 778 O O . TYR A 1 93 ? -29.197 1.759 54.659 1.00 77.94 93 TYR A O 1
ATOM 786 N N . LEU A 1 94 ? -29.945 2.168 52.581 1.00 71.19 94 LEU A N 1
ATOM 787 C CA . LEU A 1 94 ? -31.349 2.373 52.952 1.00 71.19 94 LEU A CA 1
ATOM 788 C C . LEU A 1 94 ? -32.088 1.087 53.346 1.00 71.19 94 LEU A C 1
ATOM 790 O O . LEU A 1 94 ? -32.919 1.119 54.251 1.00 71.19 94 LEU A O 1
ATOM 794 N N . GLY A 1 95 ? -31.812 -0.036 52.674 1.00 65.38 95 GLY A N 1
ATOM 795 C CA . GLY A 1 95 ? -32.516 -1.306 52.891 1.00 65.38 95 GLY A CA 1
ATOM 796 C C . GLY A 1 95 ? -34.032 -1.253 52.604 1.00 65.38 95 GLY A C 1
ATOM 797 O O . GLY A 1 95 ? -34.645 -0.195 52.492 1.00 65.38 95 GLY A O 1
ATOM 798 N N . ASP A 1 96 ? -34.683 -2.415 52.506 1.00 62.16 96 ASP A N 1
ATOM 799 C CA . ASP A 1 96 ? -36.086 -2.505 52.046 1.00 62.16 96 ASP A CA 1
ATOM 800 C C . ASP A 1 96 ? -37.144 -2.037 53.080 1.00 62.16 96 ASP A C 1
ATOM 802 O O . ASP A 1 96 ? -38.333 -2.025 52.777 1.00 62.16 96 ASP A O 1
ATOM 806 N N . ASN A 1 97 ? -36.749 -1.650 54.305 1.00 53.28 97 ASN A N 1
ATOM 807 C CA . ASN A 1 97 ? -37.663 -1.453 55.450 1.00 53.28 97 ASN A CA 1
ATOM 808 C C . ASN A 1 97 ? -37.623 -0.054 56.113 1.00 53.28 97 ASN A C 1
ATOM 810 O O . ASN A 1 97 ? -38.135 0.109 57.225 1.00 53.28 97 ASN A O 1
ATOM 814 N N . HIS A 1 98 ? -37.051 0.971 55.470 1.00 63.31 98 HIS A N 1
ATOM 815 C CA . HIS A 1 98 ? -37.077 2.341 56.011 1.00 63.31 98 HIS A CA 1
ATOM 816 C C . HIS A 1 98 ? -38.431 3.032 55.778 1.00 63.31 98 HIS A C 1
ATOM 818 O O . HIS A 1 98 ? -38.894 3.147 54.648 1.00 63.31 98 HIS A O 1
ATOM 824 N N . LYS A 1 99 ? -39.044 3.582 56.838 1.00 65.75 99 LYS A N 1
ATOM 825 C CA . LYS A 1 99 ? -40.330 4.316 56.762 1.00 65.75 99 LYS A CA 1
ATOM 826 C C . LYS A 1 99 ? -40.291 5.566 55.865 1.00 65.75 99 LYS A C 1
ATOM 828 O O . LYS A 1 99 ? -41.339 6.043 55.455 1.00 65.75 99 LYS A O 1
ATOM 833 N N . TRP A 1 100 ? -39.093 6.071 55.569 1.00 61.72 100 TRP A N 1
ATOM 834 C CA . TRP A 1 100 ? -38.841 7.281 54.777 1.00 61.72 100 TRP A CA 1
ATOM 835 C C . TRP A 1 100 ? -38.137 6.989 53.441 1.00 61.72 100 TRP A C 1
ATOM 837 O O . TRP A 1 100 ? -37.551 7.893 52.851 1.00 61.72 100 TRP A O 1
ATOM 847 N N . ASN A 1 101 ? -38.163 5.739 52.961 1.00 68.44 101 ASN A N 1
ATOM 848 C CA . ASN A 1 101 ? -37.431 5.317 51.761 1.00 68.44 101 ASN A CA 1
ATOM 849 C C . ASN A 1 101 ? -37.825 6.142 50.519 1.00 68.44 101 ASN A C 1
ATOM 851 O O . ASN A 1 101 ? -36.956 6.662 49.822 1.00 68.44 101 ASN A O 1
ATOM 855 N N . ASP A 1 102 ? -39.124 6.385 50.324 1.00 70.00 102 ASP A N 1
ATOM 856 C CA . ASP A 1 102 ? -39.640 7.202 49.217 1.00 70.00 102 ASP A CA 1
ATOM 857 C C . ASP A 1 102 ? -39.206 8.675 49.311 1.00 70.00 102 ASP A C 1
ATOM 859 O O . ASP A 1 102 ? -38.884 9.302 48.298 1.00 70.00 102 ASP A O 1
ATOM 863 N N . PHE A 1 103 ? -39.139 9.229 50.527 1.00 72.69 103 PHE A N 1
ATOM 864 C CA . PHE A 1 103 ? -38.665 10.595 50.767 1.00 72.69 103 PHE A CA 1
ATOM 865 C C . PHE A 1 103 ? -37.157 10.713 50.508 1.00 72.69 103 PHE A C 1
ATOM 867 O O . PHE A 1 103 ? -36.725 11.598 49.772 1.00 72.69 103 PHE A O 1
ATOM 874 N N . LEU A 1 104 ? -36.345 9.785 51.021 1.00 71.81 104 LEU A N 1
ATOM 875 C CA . LEU A 1 104 ? -34.891 9.787 50.832 1.00 71.81 104 LEU A CA 1
ATOM 876 C C . LEU A 1 104 ? -34.498 9.492 49.375 1.00 71.81 104 LEU A C 1
ATOM 878 O O . LEU A 1 104 ? -33.574 10.119 48.857 1.00 71.81 104 LEU A O 1
ATOM 882 N N . HIS A 1 105 ? -35.250 8.655 48.650 1.00 75.25 105 HIS A N 1
ATOM 883 C CA . HIS A 1 105 ? -35.091 8.506 47.199 1.00 75.25 105 HIS A CA 1
ATOM 884 C C . HIS A 1 105 ? -35.421 9.796 46.436 1.00 75.25 105 HIS A C 1
ATOM 886 O O . HIS A 1 105 ? -34.733 10.108 45.459 1.00 75.25 105 HIS A O 1
ATOM 892 N N . LYS A 1 106 ? -36.440 10.562 46.858 1.00 75.00 106 LYS A N 1
ATOM 893 C CA . LYS A 1 106 ? -36.757 11.884 46.285 1.00 75.00 106 LYS A CA 1
ATOM 894 C C . LYS A 1 106 ? -35.649 12.904 46.579 1.00 75.00 106 LYS A C 1
ATOM 896 O O . LYS A 1 106 ? -35.243 13.622 45.663 1.00 75.00 106 LYS A O 1
ATOM 901 N N . VAL A 1 107 ? -35.094 12.920 47.796 1.00 74.69 107 VAL A N 1
ATOM 902 C CA .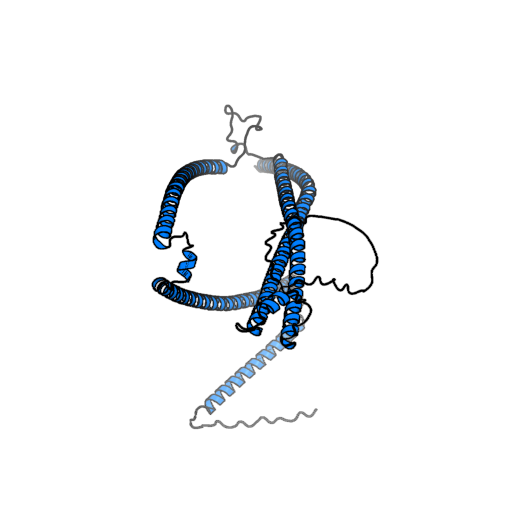 VAL A 1 107 ? -33.948 13.774 48.173 1.00 74.69 107 VAL A CA 1
ATOM 903 C C . VAL A 1 107 ? -32.708 13.418 47.352 1.00 74.69 107 VAL A C 1
ATOM 905 O O . VAL A 1 107 ? -32.088 14.316 46.784 1.00 74.69 107 VAL A O 1
ATOM 908 N N . TYR A 1 108 ? -32.387 12.128 47.213 1.00 74.25 108 TYR A N 1
ATOM 909 C CA . TYR A 1 108 ? -31.277 11.645 46.389 1.00 74.25 108 TYR A CA 1
ATOM 910 C C . TYR A 1 108 ? -31.462 11.993 44.911 1.00 74.25 108 TYR A C 1
ATOM 912 O O . TYR A 1 108 ? -30.514 12.435 44.275 1.00 74.25 108 TYR A O 1
ATOM 920 N N . LYS A 1 109 ? -32.677 11.859 44.358 1.00 73.81 109 LYS A N 1
ATOM 921 C CA . LYS A 1 109 ? -32.960 12.170 42.946 1.00 73.81 109 LYS A CA 1
ATOM 922 C C . LYS A 1 109 ? -32.964 13.668 42.636 1.00 73.81 109 LYS A C 1
ATOM 924 O O . LYS A 1 109 ? -32.674 14.024 41.491 1.00 73.81 109 LYS A O 1
ATOM 929 N N . LYS A 1 110 ? -33.228 14.544 43.614 1.00 76.56 110 LYS A N 1
ATOM 930 C CA . LYS A 1 110 ? -33.308 16.005 43.431 1.00 76.56 110 LYS A CA 1
ATOM 931 C C . LYS A 1 110 ? -32.021 16.546 42.798 1.00 76.56 110 LYS A C 1
ATOM 933 O O . LYS A 1 110 ? -30.931 16.440 43.360 1.00 76.56 110 LYS A O 1
ATOM 938 N N . LYS A 1 111 ? -32.149 17.142 41.610 1.00 65.56 111 LYS A N 1
ATOM 939 C CA . LYS A 1 111 ? -31.055 17.865 40.954 1.00 65.56 111 LYS A CA 1
ATOM 940 C C . LYS A 1 111 ? -30.939 19.254 41.564 1.00 65.56 111 LYS A C 1
ATOM 942 O O . LYS A 1 111 ? -31.861 20.059 41.462 1.00 65.56 111 LYS A O 1
ATOM 947 N N . ILE A 1 112 ? -29.802 19.548 42.183 1.00 65.94 112 ILE A N 1
ATOM 948 C CA . ILE A 1 112 ? -29.488 20.895 42.661 1.00 65.94 112 ILE A CA 1
ATOM 949 C C . ILE A 1 112 ? -28.728 21.617 41.554 1.00 65.94 112 ILE A C 1
ATOM 951 O O . ILE A 1 112 ? -27.738 21.104 41.037 1.00 65.94 112 ILE A O 1
ATOM 955 N N . LYS A 1 113 ? -29.163 22.830 41.192 1.00 49.81 113 LYS A N 1
ATOM 956 C CA . LYS A 1 113 ? -28.374 23.714 40.324 1.00 49.81 113 LYS A CA 1
ATOM 957 C C . LYS A 1 113 ? -27.124 24.158 41.079 1.00 49.81 113 LYS A C 1
ATOM 959 O O . LYS A 1 113 ? -27.146 25.144 41.815 1.00 49.81 113 LYS A O 1
ATOM 964 N N . ARG A 1 114 ? -26.022 23.441 40.889 1.00 53.97 114 ARG A N 1
ATOM 965 C CA . ARG A 1 114 ? -24.717 23.837 41.414 1.00 53.97 114 ARG A CA 1
ATOM 966 C C . ARG A 1 114 ? -24.205 24.998 40.557 1.00 53.97 114 ARG A C 1
ATOM 968 O O . ARG A 1 114 ? -23.981 24.859 39.357 1.00 53.97 114 ARG A O 1
ATOM 975 N N . LYS A 1 115 ? -24.083 26.195 41.147 1.00 39.59 115 LYS A N 1
ATOM 976 C CA . LYS A 1 115 ? -23.340 27.292 40.510 1.00 39.59 115 LYS A CA 1
ATOM 977 C C . LYS A 1 115 ? -21.896 26.826 40.417 1.00 39.59 115 LYS A C 1
ATOM 979 O O . LYS A 1 115 ? -21.258 26.653 41.451 1.00 39.59 115 LYS A O 1
ATOM 984 N N . VAL A 1 116 ? -21.409 26.644 39.192 1.00 37.66 116 VAL A N 1
ATOM 985 C CA . VAL A 1 116 ? -19.996 26.402 38.885 1.00 37.66 116 VAL A CA 1
ATOM 986 C C . VAL A 1 116 ? -19.149 27.321 39.763 1.00 37.66 116 VAL A C 1
ATOM 988 O O . VAL A 1 116 ? -19.202 28.548 39.631 1.00 37.66 116 VAL A O 1
ATOM 991 N N . LYS A 1 117 ? -18.405 26.728 40.698 1.00 36.44 117 LYS A N 1
ATOM 992 C CA . LYS A 1 117 ? -17.422 27.429 41.517 1.00 36.44 117 LYS A CA 1
ATOM 993 C C . LYS A 1 117 ? -16.275 27.801 40.584 1.00 36.44 117 LYS A C 1
ATOM 995 O O . LYS A 1 117 ? -15.311 27.061 40.454 1.00 36.44 117 LYS A O 1
ATOM 1000 N N . ARG A 1 118 ? -16.416 28.934 39.887 1.00 30.55 118 ARG A N 1
ATOM 1001 C CA . ARG A 1 118 ? -15.313 29.571 39.166 1.00 30.55 118 ARG A CA 1
ATOM 1002 C C . ARG A 1 118 ? -14.222 29.853 40.193 1.00 30.55 118 ARG A C 1
ATOM 1004 O O . ARG A 1 118 ? -14.374 30.730 41.040 1.00 30.55 118 ARG A O 1
ATOM 1011 N N . THR A 1 119 ? -13.156 29.070 40.148 1.00 28.98 119 THR A N 1
ATOM 1012 C CA . THR A 1 119 ? -11.879 29.410 40.763 1.00 28.98 119 THR A CA 1
ATOM 1013 C C . THR A 1 119 ? -11.382 30.685 40.097 1.00 28.98 119 THR A C 1
ATOM 1015 O O . THR A 1 119 ? -11.043 30.703 38.917 1.00 28.98 119 THR A O 1
ATOM 1018 N N . THR A 1 120 ? -11.432 31.776 40.849 1.00 31.78 120 THR A N 1
ATOM 1019 C CA . THR A 1 120 ? -10.909 33.081 40.466 1.00 31.78 120 THR A CA 1
ATOM 1020 C C . THR A 1 120 ? -9.383 33.035 40.502 1.00 31.78 120 THR A C 1
ATOM 1022 O O . THR A 1 120 ? -8.800 33.270 41.552 1.00 31.78 120 THR A O 1
ATOM 1025 N N . GLU A 1 121 ? -8.736 32.778 39.368 1.00 30.36 121 GLU A N 1
ATOM 1026 C CA . GLU A 1 121 ? -7.371 33.252 39.116 1.00 30.36 121 GLU A CA 1
ATOM 1027 C C . GLU A 1 121 ? -7.287 33.858 37.705 1.00 30.36 121 GLU A C 1
ATOM 1029 O O . GLU A 1 121 ? -7.402 33.172 36.698 1.00 30.36 121 GLU A O 1
ATOM 1034 N N . GLY A 1 122 ? -7.183 35.192 37.714 1.00 29.38 122 GLY A N 1
ATOM 1035 C CA . GLY A 1 122 ? -6.720 36.150 36.703 1.00 29.38 122 GLY A CA 1
ATOM 1036 C C . GLY A 1 122 ? -6.650 35.791 35.215 1.00 29.38 122 GLY A C 1
ATOM 1037 O O . GLY A 1 122 ? -5.832 34.983 34.793 1.00 29.38 122 GLY A O 1
ATOM 1038 N N . GLY A 1 123 ? -7.353 36.592 34.408 1.00 27.84 123 GLY A N 1
ATOM 1039 C CA . GLY A 1 123 ? -7.017 36.820 33.000 1.00 27.84 123 GLY A CA 1
ATOM 1040 C C . GLY A 1 123 ? -8.173 37.430 32.219 1.00 27.84 123 GLY A C 1
ATOM 1041 O O . GLY A 1 123 ? -9.127 36.734 31.897 1.00 27.84 123 GLY A O 1
ATOM 1042 N N . GLU A 1 124 ? -8.099 38.732 31.966 1.00 33.78 124 GLU A N 1
ATOM 1043 C CA . GLU A 1 124 ? -9.072 39.523 31.211 1.00 33.78 124 GLU A CA 1
ATOM 1044 C C . GLU A 1 124 ? -9.168 39.124 29.722 1.00 33.78 124 GLU A C 1
ATOM 1046 O O . GLU A 1 124 ? -8.198 38.683 29.109 1.00 33.78 124 GLU A O 1
ATOM 1051 N N . ASP A 1 125 ? -10.355 39.416 29.181 1.00 29.97 125 ASP A N 1
ATOM 1052 C CA . ASP A 1 125 ? -10.693 39.810 27.808 1.00 29.97 125 ASP A CA 1
ATOM 1053 C C . ASP A 1 125 ? -11.301 38.838 26.774 1.00 29.97 125 ASP A C 1
ATOM 1055 O O . ASP A 1 125 ? -10.727 37.843 26.340 1.00 29.97 125 ASP A O 1
ATOM 1059 N N . SER A 1 126 ? -12.431 39.353 26.259 1.00 29.02 126 SER A N 1
ATOM 1060 C CA . SER A 1 126 ? -13.032 39.219 24.924 1.00 29.02 126 SER A CA 1
ATOM 1061 C C . SER A 1 126 ? -14.096 38.142 24.658 1.00 29.02 126 SER A C 1
ATOM 1063 O O . SER A 1 126 ? -13.832 37.060 24.148 1.00 29.02 126 SER A O 1
ATOM 1065 N N . GLU A 1 127 ? -15.345 38.540 24.935 1.00 33.69 127 GLU A N 1
ATOM 1066 C CA . GLU A 1 127 ? -16.441 38.680 23.954 1.00 33.69 127 GLU A CA 1
ATOM 1067 C C . GLU A 1 127 ? -16.588 37.600 22.855 1.00 33.69 127 GLU A C 1
ATOM 1069 O O . GLU A 1 127 ? -15.913 37.657 21.830 1.00 33.69 127 GLU A O 1
ATOM 1074 N N . SER A 1 128 ? -17.611 36.740 22.956 1.00 27.84 128 SER A N 1
ATOM 1075 C CA . SER A 1 128 ? -18.648 36.670 21.909 1.00 27.84 128 SER A CA 1
ATOM 1076 C C . SER A 1 128 ? -19.852 35.822 22.325 1.00 27.84 128 SER A C 1
ATOM 1078 O O . SER A 1 128 ? -19.733 34.681 22.767 1.00 27.84 128 SER A O 1
ATOM 1080 N N . SER A 1 129 ? -21.023 36.417 22.141 1.00 34.31 129 SER A N 1
ATOM 1081 C CA . SER A 1 129 ? -22.354 35.830 22.237 1.00 34.31 129 SER A CA 1
ATOM 1082 C C . SER A 1 129 ? -22.613 34.831 21.105 1.00 34.31 129 SER A C 1
ATOM 1084 O O . SE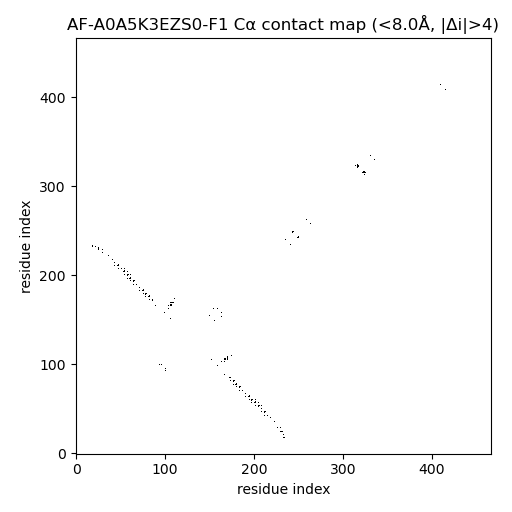R A 1 129 ? -22.404 35.153 19.938 1.00 34.31 129 SER A O 1
ATOM 1086 N N . SER A 1 130 ? -23.177 33.668 21.429 1.00 27.48 130 SER A N 1
ATOM 1087 C CA . SER A 1 130 ? -24.139 33.025 20.533 1.00 27.48 130 SER A CA 1
ATOM 1088 C C . SER A 1 130 ? -25.190 32.302 21.359 1.00 27.48 130 SER A C 1
ATOM 1090 O O . SER A 1 130 ? -24.971 31.214 21.885 1.00 27.48 130 SER A O 1
ATOM 1092 N N . SER A 1 131 ? -26.339 32.961 21.457 1.00 36.69 131 SER A N 1
ATOM 1093 C CA . SER A 1 131 ? -27.622 32.365 21.802 1.00 36.69 131 SER A CA 1
ATOM 1094 C C . SER A 1 131 ? -27.908 31.182 20.869 1.00 36.69 131 SER A C 1
ATOM 1096 O O . SER A 1 131 ? -27.757 31.315 19.655 1.00 36.69 131 SER A O 1
ATOM 1098 N N . SER A 1 132 ? -28.325 30.045 21.418 1.00 29.38 132 SER A N 1
ATOM 1099 C CA . SER A 1 132 ? -29.104 29.054 20.677 1.00 29.38 132 SER A CA 1
ATOM 1100 C C . SER A 1 132 ? -30.125 28.484 21.646 1.00 29.38 132 SER A C 1
ATOM 1102 O O . SER A 1 132 ? -29.835 27.614 22.464 1.00 29.38 132 SER A O 1
ATOM 1104 N N . GLU A 1 133 ? -31.300 29.094 21.588 1.00 36.28 133 GLU A N 1
ATOM 1105 C CA . GLU A 1 133 ? -32.551 28.570 22.101 1.00 36.28 133 GLU A CA 1
ATOM 1106 C C . GLU A 1 133 ? -32.886 27.312 21.295 1.00 36.28 133 GLU A C 1
ATOM 1108 O O . GLU A 1 133 ? -33.015 27.390 20.076 1.00 36.28 133 GLU A O 1
ATOM 1113 N N . ASP A 1 134 ? -32.980 26.164 21.962 1.00 28.94 134 ASP A N 1
ATOM 1114 C CA . ASP A 1 134 ? -33.822 25.058 21.502 1.00 28.94 134 ASP A CA 1
ATOM 1115 C C . ASP A 1 134 ? -34.214 24.214 22.723 1.00 28.94 134 ASP A C 1
ATOM 1117 O O . ASP A 1 134 ? -33.627 23.182 23.050 1.00 28.94 134 ASP A O 1
ATOM 1121 N N . SER A 1 135 ? -35.152 24.770 23.489 1.00 36.53 135 SER A N 1
ATOM 1122 C CA . SER A 1 135 ? -35.816 24.120 24.617 1.00 36.53 135 SER A CA 1
ATOM 1123 C C . SER A 1 135 ? -37.254 23.832 24.205 1.00 36.53 135 SER A C 1
ATOM 1125 O O . SER A 1 135 ? -38.160 24.580 24.554 1.00 36.53 135 SER A O 1
ATOM 1127 N N . GLU A 1 136 ? -37.464 22.745 23.472 1.00 38.50 136 GLU A N 1
ATOM 1128 C CA . GLU A 1 136 ? -38.792 22.179 23.232 1.00 38.50 136 GLU A CA 1
ATOM 1129 C C . GLU A 1 136 ? -38.717 20.661 23.344 1.00 38.50 136 GLU A C 1
ATOM 1131 O O . GLU A 1 136 ? -38.488 20.008 22.341 1.00 38.50 136 GLU A O 1
ATOM 1136 N N . TRP A 1 137 ? -38.936 20.092 24.535 1.00 31.55 137 TRP A N 1
ATOM 1137 C CA . TRP A 1 137 ? -39.500 18.739 24.659 1.00 31.55 137 TRP A CA 1
ATOM 1138 C C . TRP A 1 137 ? -40.360 18.625 25.925 1.00 31.55 137 TRP A C 1
ATOM 1140 O O . TRP A 1 137 ? -39.885 18.317 27.013 1.00 31.55 137 TRP A O 1
ATOM 1150 N N . ASN A 1 138 ? -41.646 18.885 25.687 1.00 27.66 138 ASN A N 1
ATOM 1151 C CA . ASN A 1 138 ? -42.825 18.200 26.211 1.00 27.66 138 ASN A CA 1
ATOM 1152 C C . ASN A 1 138 ? -43.043 18.163 27.733 1.00 27.66 138 ASN A C 1
ATOM 1154 O O . ASN A 1 138 ? -42.687 17.218 28.434 1.00 27.66 138 ASN A O 1
ATOM 1158 N N . GLU A 1 139 ? -43.773 19.182 28.174 1.00 34.94 139 GLU A N 1
ATOM 1159 C CA . GLU A 1 139 ? -44.793 19.121 29.216 1.00 34.94 139 GLU A CA 1
ATOM 1160 C C . GLU A 1 139 ? -45.648 17.843 29.045 1.00 34.94 139 GLU A C 1
ATOM 1162 O O . GLU A 1 139 ? -46.401 17.679 28.085 1.00 34.94 139 GLU A O 1
ATOM 1167 N N . SER A 1 140 ? -45.483 16.881 29.948 1.00 27.61 140 SER A N 1
ATOM 1168 C CA . SER A 1 140 ? -46.543 15.928 30.275 1.00 27.61 140 SER A CA 1
ATOM 1169 C C . SER A 1 140 ? -46.873 16.151 31.732 1.00 27.61 140 SER A C 1
ATOM 1171 O O . SER A 1 140 ? -46.222 15.645 32.642 1.00 27.61 140 SER A O 1
ATOM 1173 N N . ASP A 1 141 ? -47.838 17.046 31.861 1.00 36.59 141 ASP A N 1
ATOM 1174 C CA . ASP A 1 141 ? -48.672 17.300 33.010 1.00 36.59 141 ASP A CA 1
ATOM 1175 C C . ASP A 1 141 ? -49.450 16.013 33.324 1.00 36.59 141 ASP A C 1
ATOM 1177 O O . ASP A 1 141 ? -50.461 15.698 32.695 1.00 36.59 141 ASP A O 1
ATOM 1181 N N . GLU A 1 142 ? -48.905 15.206 34.229 1.00 32.81 142 GLU A N 1
ATOM 1182 C CA . GLU A 1 142 ? -49.702 14.285 35.031 1.00 32.81 142 GLU A CA 1
ATOM 1183 C C . GLU A 1 142 ? -49.695 14.850 36.449 1.00 32.81 142 GLU A C 1
ATOM 1185 O O . GLU A 1 142 ? -48.777 14.623 37.240 1.00 32.81 142 GLU A O 1
ATOM 1190 N N . GLU A 1 143 ? -50.712 15.671 36.716 1.00 38.00 143 GLU A N 1
ATOM 1191 C CA . GLU A 1 143 ? -51.148 16.020 38.058 1.00 38.00 143 GLU A CA 1
ATOM 1192 C C . GLU A 1 143 ? -51.429 14.726 38.837 1.00 38.00 143 GLU A C 1
ATOM 1194 O O . GLU A 1 143 ? -52.435 14.055 38.612 1.00 38.00 143 GLU A O 1
ATOM 1199 N N . GLU A 1 144 ? -50.558 14.395 39.787 1.00 31.62 144 GLU A N 1
ATOM 1200 C CA . GLU A 1 144 ? -51.006 13.767 41.025 1.00 31.62 144 GLU A CA 1
ATOM 1201 C C . GLU A 1 144 ? -50.694 14.724 42.174 1.00 31.62 144 GLU A C 1
ATOM 1203 O O . GLU A 1 144 ? -49.552 14.891 42.613 1.00 31.62 144 GLU A O 1
ATOM 1208 N N . GLU A 1 145 ? -51.755 15.407 42.606 1.00 41.38 145 GLU A N 1
ATOM 1209 C CA . GLU A 1 145 ? -51.880 15.968 43.941 1.00 41.38 145 GLU A CA 1
ATOM 1210 C C . GLU A 1 145 ? -51.586 14.862 44.959 1.00 41.38 145 GLU A C 1
ATOM 1212 O O . GLU A 1 145 ? -52.347 13.905 45.070 1.00 41.38 145 GLU A O 1
ATOM 1217 N N . ASP A 1 146 ? -50.514 15.019 45.734 1.00 32.38 146 ASP A N 1
ATOM 1218 C CA . ASP A 1 146 ? -50.514 14.510 47.098 1.00 32.38 146 ASP A CA 1
ATOM 1219 C C . ASP A 1 146 ? -49.810 15.494 48.038 1.00 32.38 146 ASP A C 1
ATOM 1221 O O . ASP A 1 146 ? -48.695 15.982 47.820 1.00 32.38 146 ASP A O 1
ATOM 1225 N N . ASP A 1 147 ? -50.581 15.814 49.063 1.00 37.50 147 ASP A N 1
ATOM 1226 C CA . ASP A 1 147 ? -50.456 16.843 50.078 1.00 37.50 147 ASP A CA 1
ATOM 1227 C C . ASP A 1 147 ? -49.416 16.453 51.136 1.00 37.50 147 ASP A C 1
ATOM 1229 O O . ASP A 1 147 ? -49.758 15.927 52.187 1.00 37.50 147 ASP A O 1
ATOM 1233 N N . ASP A 1 148 ? -48.133 16.710 50.865 1.00 38.94 148 ASP A N 1
ATOM 1234 C CA . ASP A 1 148 ? -47.111 16.805 51.913 1.00 38.94 148 ASP A CA 1
ATOM 1235 C C . ASP A 1 148 ? -45.997 17.777 51.497 1.00 38.94 148 ASP A C 1
ATOM 1237 O O . ASP A 1 148 ? -44.989 17.427 50.876 1.00 38.94 148 ASP A O 1
ATOM 1241 N N . MET A 1 149 ? -46.181 19.040 51.887 1.00 43.34 149 MET A N 1
ATOM 1242 C CA . MET A 1 149 ? -45.191 20.127 51.862 1.00 43.34 149 MET A CA 1
ATOM 1243 C C . MET A 1 149 ? -44.034 19.878 52.854 1.00 43.34 149 MET A C 1
ATOM 1245 O O . MET A 1 149 ? -43.699 20.732 53.678 1.00 43.34 149 MET A O 1
ATOM 1249 N N . LEU A 1 150 ? -43.404 18.705 52.801 1.00 47.31 150 LEU A N 1
ATOM 1250 C CA . LEU A 1 150 ? -42.124 18.460 53.458 1.00 47.31 150 LEU A CA 1
ATOM 1251 C C . LEU A 1 150 ? -41.025 19.044 52.570 1.00 47.31 150 LEU A C 1
ATOM 1253 O O . LEU A 1 150 ? -40.724 18.523 51.495 1.00 47.31 150 LEU A O 1
ATOM 1257 N N . ASP A 1 151 ? -40.441 20.156 53.018 1.00 51.34 151 ASP A N 1
ATOM 1258 C CA . ASP A 1 151 ? -39.281 20.758 52.372 1.00 51.34 151 ASP A CA 1
ATOM 1259 C C . ASP A 1 151 ? -38.158 19.714 52.289 1.00 51.34 151 ASP A C 1
ATOM 1261 O O . ASP A 1 151 ? -37.597 19.301 53.300 1.00 51.34 151 ASP A O 1
ATOM 1265 N N . LEU A 1 152 ? -37.842 19.266 51.072 1.00 54.38 152 LEU A N 1
ATOM 1266 C CA . LEU A 1 152 ? -36.807 18.265 50.785 1.00 54.38 152 LEU A CA 1
ATOM 1267 C C . LEU A 1 152 ? -35.395 18.720 51.206 1.00 54.38 152 LEU A C 1
ATOM 1269 O O . LEU A 1 152 ? -34.453 17.940 51.072 1.00 54.38 152 LEU A O 1
ATOM 1273 N N . ASP A 1 153 ? -35.247 19.977 51.643 1.00 54.81 153 ASP A N 1
ATOM 1274 C CA . ASP A 1 153 ? -34.019 20.543 52.204 1.00 54.81 153 ASP A CA 1
ATOM 1275 C C . ASP A 1 153 ? -34.020 20.587 53.756 1.00 54.81 153 ASP A C 1
ATOM 1277 O O . ASP A 1 153 ? -32.994 20.921 54.356 1.00 54.81 153 ASP A O 1
ATOM 1281 N N . MET A 1 154 ? -35.111 20.176 54.422 1.00 53.59 154 MET A N 1
ATOM 1282 C CA . MET A 1 154 ? -35.228 20.065 55.882 1.00 53.59 154 MET A CA 1
ATOM 1283 C C . MET A 1 154 ? -35.522 18.624 56.329 1.00 53.59 154 MET A C 1
ATOM 1285 O O . MET A 1 154 ? -36.455 17.982 55.855 1.00 53.59 154 MET A O 1
ATOM 1289 N N . CYS A 1 155 ? -34.747 18.122 57.298 1.00 52.59 155 CYS A N 1
ATOM 1290 C CA . CYS A 1 155 ? -34.976 16.804 57.893 1.00 52.59 155 CYS A CA 1
ATOM 1291 C C . CYS A 1 155 ? -36.373 16.753 58.557 1.00 52.59 155 CYS A C 1
ATOM 1293 O O . CYS A 1 155 ? -36.643 17.582 59.435 1.00 52.59 155 CYS A O 1
ATOM 1295 N N . PRO A 1 156 ? -37.256 15.803 58.183 1.00 56.88 156 PRO A N 1
ATOM 1296 C CA . PRO A 1 156 ? -38.552 15.627 58.831 1.00 56.88 156 PRO A CA 1
ATOM 1297 C C . PRO A 1 156 ? -38.397 15.314 60.330 1.00 56.88 156 PRO A C 1
ATOM 1299 O O . PRO A 1 156 ? -37.406 14.689 60.718 1.00 56.88 156 PRO A O 1
ATOM 1302 N N . PRO A 1 157 ? -39.380 15.674 61.179 1.00 48.62 157 PRO A N 1
ATOM 1303 C CA . PRO A 1 157 ? -39.283 15.551 62.639 1.00 48.62 157 PRO A CA 1
ATOM 1304 C C . PRO A 1 157 ? -39.202 14.111 63.194 1.00 48.62 157 PRO A C 1
ATOM 1306 O O . PRO A 1 157 ? -38.976 13.958 64.389 1.00 48.62 157 PRO A O 1
ATOM 1309 N N . ASP A 1 158 ? -39.310 13.077 62.350 1.00 52.78 158 ASP A N 1
ATOM 1310 C CA . ASP A 1 158 ? -39.248 11.647 62.715 1.00 52.78 158 ASP A CA 1
ATOM 1311 C C . ASP A 1 158 ? -38.246 10.835 61.848 1.00 52.78 158 ASP A C 1
ATOM 1313 O O . ASP A 1 158 ? -38.308 9.602 61.791 1.00 52.78 158 ASP A O 1
ATOM 1317 N N . CYS A 1 159 ? -37.332 11.506 61.134 1.00 55.47 159 CYS A N 1
ATOM 1318 C CA . CYS A 1 159 ? -36.225 10.873 60.405 1.00 55.47 159 CYS A CA 1
ATOM 1319 C C . CYS A 1 159 ? -34.928 10.997 61.216 1.00 55.47 159 CYS A C 1
ATOM 1321 O O . CYS A 1 159 ? -34.639 12.062 61.763 1.00 55.47 159 CYS A O 1
ATOM 1323 N N . GLU A 1 160 ? -34.126 9.929 61.292 1.00 65.50 160 GLU A N 1
ATOM 1324 C CA . GLU A 1 160 ? -32.800 10.024 61.902 1.00 65.50 160 GLU A CA 1
ATOM 1325 C C . GLU A 1 160 ? -31.936 10.978 61.070 1.00 65.50 160 GLU A C 1
ATOM 1327 O O . GLU A 1 160 ? -31.758 10.806 59.864 1.00 65.50 160 GLU A O 1
ATOM 1332 N N . GLN A 1 161 ? -31.405 12.013 61.723 1.00 68.69 161 GLN A N 1
ATOM 1333 C CA . GLN A 1 161 ? -30.635 13.074 61.068 1.00 68.69 161 GLN A CA 1
ATOM 1334 C C . GLN A 1 161 ? -29.385 12.536 60.346 1.00 68.69 161 GLN A C 1
ATOM 1336 O O . GLN A 1 161 ? -28.948 13.098 59.347 1.00 68.69 161 GLN A O 1
ATOM 1341 N N . VAL A 1 162 ? -28.871 11.392 60.805 1.00 71.62 162 VAL A N 1
ATOM 1342 C CA . VAL A 1 162 ? -27.742 10.673 60.203 1.00 71.62 162 VAL A CA 1
ATOM 1343 C C . VAL A 1 162 ? -28.095 10.110 58.820 1.00 71.62 162 VAL A C 1
ATOM 1345 O O . VAL A 1 162 ? -27.287 10.228 57.901 1.00 71.62 162 VAL A O 1
ATOM 1348 N N . ASP A 1 163 ? -29.298 9.564 58.628 1.00 70.62 163 ASP A N 1
ATOM 1349 C CA . ASP A 1 163 ? -29.722 8.987 57.343 1.00 70.62 163 ASP A CA 1
ATOM 1350 C C . ASP A 1 163 ? -29.961 10.074 56.289 1.00 70.62 163 ASP A C 1
ATOM 1352 O O . ASP A 1 163 ? -29.647 9.898 55.107 1.00 70.62 163 ASP A O 1
ATOM 1356 N N . TYR A 1 164 ? -30.471 11.228 56.727 1.00 73.31 164 TYR A N 1
ATOM 1357 C CA . TYR A 1 164 ? -30.652 12.405 55.883 1.00 73.31 164 TYR A CA 1
ATOM 1358 C C . TYR A 1 164 ? -29.304 12.993 55.438 1.00 73.31 164 TYR A C 1
ATOM 1360 O O . TYR A 1 164 ? -29.078 13.160 54.238 1.00 73.31 164 TYR A O 1
ATOM 1368 N N . ASP A 1 165 ? -28.373 13.225 56.368 1.00 77.12 165 ASP A N 1
ATOM 1369 C CA . ASP A 1 165 ? -27.040 13.761 56.054 1.00 77.12 165 ASP A CA 1
ATOM 1370 C C . ASP A 1 165 ? -26.242 12.811 55.141 1.00 77.12 165 ASP A C 1
ATOM 1372 O O . ASP A 1 165 ? -25.560 13.246 54.209 1.00 77.12 165 ASP A O 1
ATOM 1376 N N . THR A 1 166 ? -26.378 11.497 55.344 1.00 77.62 166 THR A N 1
ATOM 1377 C CA . THR A 1 166 ? -25.721 10.484 54.503 1.00 77.62 166 THR A CA 1
ATOM 1378 C C . THR A 1 166 ? -26.351 10.414 53.105 1.00 77.62 166 THR A C 1
ATOM 1380 O O . THR A 1 166 ? -25.638 10.315 52.106 1.00 77.62 166 THR A O 1
ATOM 1383 N N . THR A 1 167 ? -27.674 10.565 52.995 1.00 79.62 167 THR A N 1
ATOM 1384 C CA . THR A 1 167 ? -28.389 10.676 51.708 1.00 79.62 167 THR A CA 1
ATOM 1385 C C . THR A 1 167 ? -27.988 11.934 50.932 1.00 79.62 167 THR A C 1
ATOM 1387 O O . THR A 1 167 ? -27.819 11.888 49.710 1.00 79.62 167 THR A O 1
ATOM 1390 N N . VAL A 1 168 ? -27.774 13.052 51.629 1.00 80.50 168 VAL A N 1
ATOM 1391 C CA . VAL A 1 168 ? -27.246 14.289 51.038 1.00 80.50 168 VAL A CA 1
ATOM 1392 C C . VAL A 1 168 ? -25.809 14.093 50.542 1.00 80.50 168 VAL A C 1
ATOM 1394 O O . VAL A 1 168 ? -25.501 14.508 49.426 1.00 80.50 168 VAL A O 1
ATOM 1397 N N . ALA A 1 169 ? -24.958 13.388 51.292 1.00 81.38 169 ALA A N 1
ATOM 1398 C CA . ALA A 1 169 ? -23.603 13.058 50.848 1.00 81.38 169 ALA A CA 1
ATOM 1399 C C . ALA A 1 169 ? -23.592 12.154 49.596 1.00 81.38 169 ALA A C 1
ATOM 1401 O O . ALA A 1 169 ? -22.822 12.404 48.667 1.00 81.38 169 ALA A O 1
ATOM 1402 N N . PHE A 1 170 ? -24.475 11.150 49.520 1.00 81.81 170 PHE A N 1
ATOM 1403 C CA . PHE A 1 170 ? -24.637 10.310 48.324 1.00 81.81 170 PHE A CA 1
ATOM 1404 C C . PHE A 1 170 ? -25.165 11.098 47.118 1.00 81.81 170 PHE A C 1
ATOM 1406 O O . PHE A 1 170 ? -24.744 10.853 45.986 1.00 81.81 170 PHE A O 1
ATOM 1413 N N . ARG A 1 171 ? -26.054 12.072 47.342 1.00 82.12 171 ARG A N 1
ATOM 1414 C CA . ARG A 1 171 ? -26.524 12.990 46.297 1.00 82.12 171 ARG A CA 1
ATOM 1415 C C . ARG A 1 171 ? -25.389 13.858 45.760 1.00 82.12 171 ARG A C 1
ATOM 1417 O O . ARG A 1 171 ? -25.289 14.018 44.545 1.00 82.12 171 ARG A O 1
ATOM 1424 N N . ASP A 1 172 ? -24.562 14.410 46.643 1.00 83.69 172 ASP A N 1
ATOM 1425 C CA . ASP A 1 172 ? -23.437 15.267 46.267 1.00 83.69 172 ASP A CA 1
ATOM 1426 C C . ASP A 1 172 ? -22.388 14.481 45.469 1.00 83.69 172 ASP A C 1
ATOM 1428 O O . ASP A 1 172 ? -22.008 14.923 44.385 1.00 83.69 172 ASP A O 1
ATOM 1432 N N . GLN A 1 173 ? -22.042 13.266 45.919 1.00 84.50 173 GLN A N 1
ATOM 1433 C CA . GLN A 1 173 ? -21.182 12.340 45.171 1.00 84.50 173 GLN A CA 1
ATOM 1434 C C . GLN A 1 173 ? -21.767 11.977 43.803 1.00 84.50 173 GLN A C 1
ATOM 1436 O O . GLN A 1 173 ? -21.037 11.944 42.814 1.00 84.50 173 GLN A O 1
ATOM 1441 N N . ARG A 1 174 ? -23.082 11.733 43.719 1.00 88.25 174 ARG A N 1
ATOM 1442 C CA . ARG A 1 174 ? -23.742 11.460 42.439 1.00 88.25 174 ARG A CA 1
ATOM 1443 C C . ARG A 1 174 ? -23.616 12.648 41.495 1.00 88.25 174 ARG A C 1
ATOM 1445 O O . ARG A 1 174 ? -23.183 12.432 40.369 1.00 88.25 174 ARG A O 1
ATOM 1452 N N . LEU A 1 175 ? -23.957 13.879 41.906 1.00 83.19 175 LEU A N 1
ATOM 1453 C CA . LEU A 1 175 ? -23.837 14.980 40.944 1.00 83.19 175 LEU A CA 1
ATOM 1454 C C . LEU A 1 175 ? -22.383 15.378 40.632 1.00 83.19 175 LEU A C 1
ATOM 1456 O O . LEU A 1 175 ? -22.163 15.949 39.572 1.00 83.19 175 LEU A O 1
ATOM 1460 N N . ASP A 1 176 ? -21.393 15.044 41.473 1.00 88.06 176 ASP A N 1
ATOM 1461 C CA . ASP A 1 176 ? -19.969 15.177 41.107 1.00 88.06 176 ASP A CA 1
ATOM 1462 C C . ASP A 1 176 ? -19.633 14.249 39.932 1.00 88.06 176 ASP A C 1
ATOM 1464 O O . ASP A 1 176 ? -19.052 14.687 38.942 1.00 88.06 176 ASP A O 1
ATOM 1468 N N . VAL A 1 177 ? -20.092 12.995 39.992 1.00 89.12 177 VAL A N 1
ATOM 1469 C CA . VAL A 1 177 ? -19.929 12.035 38.893 1.00 89.12 177 VAL A CA 1
ATOM 1470 C C . VAL A 1 177 ? -20.768 12.425 37.667 1.00 89.12 177 VAL A C 1
ATOM 1472 O O . VAL A 1 177 ? -20.270 12.321 36.549 1.00 89.12 177 VAL A O 1
ATOM 1475 N N . GLU A 1 178 ? -21.999 12.931 37.832 1.00 89.00 178 GLU A N 1
ATOM 1476 C CA . GLU A 1 178 ? -22.808 13.437 36.703 1.00 89.00 178 GLU A CA 1
ATOM 1477 C C . GLU A 1 178 ? -22.130 14.634 36.004 1.00 89.00 178 GLU A C 1
ATOM 1479 O O . GLU A 1 178 ? -22.135 14.703 34.771 1.00 89.00 178 GLU A O 1
ATOM 1484 N N . ASP A 1 179 ? -21.531 15.560 36.764 1.00 89.88 179 ASP A N 1
ATOM 1485 C CA . ASP A 1 179 ? -20.792 16.708 36.224 1.00 89.88 179 ASP A CA 1
ATOM 1486 C C . ASP A 1 179 ? -19.528 16.245 35.468 1.00 89.88 179 ASP A C 1
ATOM 1488 O O . ASP A 1 179 ? -19.276 16.717 34.355 1.00 89.88 179 ASP A O 1
ATOM 1492 N N . GLU A 1 180 ? -18.783 15.266 36.002 1.00 90.44 180 GLU A N 1
ATOM 1493 C CA . GLU A 1 180 ? -17.636 14.642 35.318 1.00 90.44 180 GLU A CA 1
ATOM 1494 C C . GLU A 1 180 ? -18.056 13.930 34.018 1.00 90.44 180 GLU A C 1
ATOM 1496 O O . GLU A 1 180 ? -17.409 14.096 32.981 1.00 90.44 180 GLU A O 1
ATOM 1501 N N . ILE A 1 181 ? -19.168 13.182 34.023 1.00 90.62 181 ILE A N 1
ATOM 1502 C CA . ILE A 1 181 ? -19.718 12.540 32.814 1.00 90.62 181 ILE A CA 1
ATOM 1503 C C . ILE A 1 181 ? -20.107 13.600 31.778 1.00 90.62 181 ILE A C 1
ATOM 1505 O O . ILE A 1 181 ? -19.847 13.423 30.586 1.00 90.62 181 ILE A O 1
ATOM 1509 N N . ALA A 1 182 ? -20.727 14.704 32.202 1.00 91.81 182 ALA A N 1
ATOM 1510 C CA . ALA A 1 182 ? -21.109 15.789 31.306 1.00 91.81 182 ALA A CA 1
ATOM 1511 C C . ALA A 1 182 ? -19.887 16.490 30.685 1.00 91.81 182 ALA A C 1
ATOM 1513 O O . ALA A 1 182 ? -19.920 16.839 29.502 1.00 91.81 182 ALA A O 1
ATOM 1514 N N . GLU A 1 183 ? -18.802 16.672 31.443 1.00 92.50 183 GLU A N 1
ATOM 1515 C CA . GLU A 1 183 ? -17.539 17.215 30.934 1.00 92.50 183 GLU A CA 1
ATOM 1516 C C . GLU A 1 183 ? -16.871 16.265 29.930 1.00 92.50 183 GLU A C 1
ATOM 1518 O O . GLU A 1 183 ? -16.514 16.692 28.830 1.00 92.50 183 GLU A O 1
ATOM 1523 N N . GLN A 1 184 ? -16.801 14.966 30.240 1.00 91.69 184 GLN A N 1
ATOM 1524 C CA . GLN A 1 184 ? -16.256 13.954 29.327 1.00 91.69 184 GLN A CA 1
ATOM 1525 C C . GLN A 1 184 ? -17.082 13.818 28.041 1.00 91.69 184 GLN A C 1
ATOM 1527 O O . GLN A 1 184 ? -16.523 13.708 26.951 1.00 91.69 184 GLN A O 1
ATOM 1532 N N . ARG A 1 185 ? -18.416 13.911 28.123 1.00 92.44 185 ARG A N 1
ATOM 1533 C CA . ARG A 1 185 ? -19.288 13.937 26.935 1.00 92.44 185 ARG A CA 1
ATOM 1534 C C . ARG A 1 185 ? -19.032 15.159 26.054 1.00 92.44 185 ARG A C 1
ATOM 1536 O O . ARG A 1 185 ? -18.988 15.022 24.834 1.00 92.44 185 ARG A O 1
ATOM 1543 N N . ARG A 1 186 ? -18.810 16.339 26.646 1.00 94.81 186 ARG A N 1
ATOM 1544 C CA . ARG A 1 186 ? -18.419 17.539 25.883 1.00 94.81 186 ARG A CA 1
ATOM 1545 C C . ARG A 1 186 ? -17.060 17.369 25.208 1.00 94.81 186 ARG A C 1
ATOM 1547 O O . ARG A 1 186 ? -16.912 17.781 24.060 1.00 94.81 186 ARG A O 1
ATOM 1554 N N . LEU A 1 187 ? -16.085 16.765 25.892 1.00 93.50 187 LEU A N 1
ATOM 1555 C CA . LEU A 1 187 ? -14.776 16.463 25.308 1.00 93.50 187 LEU A CA 1
ATOM 1556 C C . LEU A 1 187 ? -14.912 15.511 24.111 1.00 93.50 187 LEU A C 1
ATOM 1558 O O . LEU A 1 187 ? -14.368 15.791 23.045 1.00 93.50 187 LEU A O 1
ATOM 1562 N N . LEU A 1 188 ? -15.713 14.455 24.255 1.00 94.12 188 LEU A N 1
ATOM 1563 C CA . LEU A 1 188 ? -16.005 13.494 23.193 1.00 94.12 188 LEU A CA 1
ATOM 1564 C C . LEU A 1 188 ? -16.688 14.149 21.978 1.00 94.12 188 LEU A C 1
ATOM 1566 O O . LEU A 1 188 ? -16.340 13.855 20.836 1.00 94.12 188 LEU A O 1
ATOM 1570 N N . GLU A 1 189 ? -17.616 15.089 22.185 1.00 94.88 189 GLU A N 1
ATOM 1571 C CA . GLU A 1 189 ? -18.222 15.856 21.085 1.00 94.88 189 GLU A CA 1
ATOM 1572 C C . GLU A 1 189 ? -17.199 16.714 20.323 1.00 94.88 189 GLU A C 1
ATOM 1574 O O . GLU A 1 189 ? -17.284 16.839 19.097 1.00 94.88 189 GLU A O 1
ATOM 1579 N N . ILE A 1 190 ? -16.238 17.316 21.030 1.00 94.75 190 ILE A N 1
ATOM 1580 C CA . ILE A 1 190 ? -15.149 18.089 20.415 1.00 94.75 190 ILE A CA 1
ATOM 1581 C C . ILE A 1 190 ? -14.239 17.152 19.613 1.00 94.75 190 ILE A C 1
ATOM 1583 O O . ILE A 1 190 ? -13.998 17.408 18.433 1.00 94.75 190 ILE A O 1
ATOM 1587 N N . GLN A 1 191 ? -13.820 16.032 20.206 1.00 93.62 191 GLN A N 1
ATOM 1588 C CA . GLN A 1 191 ? -12.989 15.027 19.541 1.00 93.62 191 GLN A CA 1
ATOM 1589 C C . GLN A 1 191 ? -13.668 14.450 18.292 1.00 93.62 191 GLN A C 1
ATOM 1591 O O . GLN A 1 191 ? -13.026 14.310 17.253 1.00 93.62 191 GLN A O 1
ATOM 1596 N N . HIS A 1 192 ? -14.979 14.189 18.328 1.00 93.81 192 HIS A N 1
ATOM 1597 C CA . HIS A 1 192 ? -15.721 13.752 17.144 1.00 93.81 192 HIS A CA 1
ATOM 1598 C C . HIS A 1 192 ? -15.738 14.803 16.031 1.00 93.81 192 HIS A C 1
ATOM 1600 O O . HIS A 1 192 ? -15.545 14.458 14.862 1.00 93.81 192 HIS A O 1
ATOM 1606 N N . LYS A 1 193 ? -15.930 16.087 16.366 1.00 95.88 193 LYS A N 1
ATOM 1607 C CA . LYS A 1 193 ? -15.837 17.176 15.378 1.00 95.88 193 LYS A CA 1
ATOM 1608 C C . LYS A 1 193 ? -14.439 17.233 14.765 1.00 95.88 193 LYS A C 1
ATOM 1610 O O . LYS A 1 193 ? -14.315 17.338 13.543 1.00 95.88 193 LYS A O 1
ATOM 1615 N N . ASP A 1 194 ? -13.397 17.104 15.578 1.00 93.88 194 ASP A N 1
ATOM 1616 C CA . ASP A 1 194 ? -12.015 17.095 15.103 1.00 93.88 194 ASP A CA 1
ATOM 1617 C C . ASP A 1 194 ? -11.732 15.883 14.201 1.00 93.88 194 ASP A C 1
ATOM 1619 O O . ASP A 1 194 ? -11.224 16.067 13.088 1.00 93.88 194 ASP A O 1
ATOM 1623 N N . ALA A 1 195 ? -12.179 14.683 14.578 1.00 94.12 195 ALA A N 1
ATOM 1624 C CA . ALA A 1 195 ? -12.086 13.470 13.765 1.00 94.12 195 ALA A CA 1
ATOM 1625 C C . ALA A 1 195 ? -12.824 13.607 12.419 1.00 94.12 195 ALA A C 1
ATOM 1627 O O . ALA A 1 195 ? -12.301 13.224 11.367 1.00 94.12 195 ALA A O 1
ATOM 1628 N N . GLU A 1 196 ? -14.003 14.234 12.379 1.00 95.69 196 GLU A N 1
ATOM 1629 C CA . GLU A 1 196 ? -14.689 14.535 11.116 1.00 95.69 196 GLU A CA 1
ATOM 1630 C C . GLU A 1 196 ? -13.888 15.488 10.215 1.00 95.69 196 GLU A C 1
ATOM 1632 O O . GLU A 1 196 ? -13.872 15.341 8.986 1.00 95.69 196 GLU A O 1
ATOM 1637 N N . THR A 1 197 ? -13.220 16.492 10.790 1.00 95.50 197 THR A N 1
ATOM 1638 C CA . THR A 1 197 ? -12.374 17.392 9.992 1.00 95.50 197 THR A CA 1
ATOM 1639 C C . THR A 1 197 ? -11.117 16.686 9.489 1.00 95.50 197 THR A C 1
ATOM 1641 O O . THR A 1 197 ? -10.722 16.893 8.336 1.00 95.50 197 THR A O 1
ATOM 1644 N N . LEU A 1 198 ? -10.504 15.828 10.308 1.00 94.19 198 LEU A N 1
ATOM 1645 C CA . LEU A 1 198 ? -9.316 15.058 9.951 1.00 94.19 198 LEU A CA 1
ATOM 1646 C C . LEU A 1 198 ? -9.624 14.001 8.892 1.00 94.19 198 LEU A C 1
ATOM 1648 O O . LEU A 1 198 ? -8.886 13.894 7.917 1.00 94.19 198 LEU A O 1
ATOM 1652 N N . THR A 1 199 ? -10.754 13.305 8.984 1.00 94.06 199 THR A N 1
ATOM 1653 C CA . THR A 1 199 ? -11.189 12.349 7.951 1.00 94.06 199 THR A CA 1
ATOM 1654 C C . THR A 1 199 ? -11.465 13.036 6.610 1.00 94.06 199 THR A C 1
ATOM 1656 O O . THR A 1 199 ? -11.085 12.517 5.556 1.00 94.06 199 THR A O 1
ATOM 1659 N N . LYS A 1 200 ? -12.048 14.246 6.605 1.00 96.00 200 LYS A N 1
ATOM 1660 C CA . LYS A 1 200 ? -12.176 15.070 5.384 1.00 96.00 200 LYS A CA 1
ATOM 1661 C C . LYS A 1 200 ? -10.803 15.452 4.813 1.00 96.00 200 LYS A C 1
ATOM 1663 O O . LYS A 1 200 ? -10.602 15.345 3.601 1.00 96.00 200 LYS A O 1
ATOM 1668 N N . LYS A 1 201 ? -9.848 15.843 5.666 1.00 95.44 201 LYS A N 1
ATOM 1669 C CA . LYS A 1 201 ? -8.460 16.143 5.265 1.00 95.44 201 LYS A CA 1
ATOM 1670 C C . LYS A 1 201 ? -7.733 14.906 4.721 1.00 95.44 201 LYS A C 1
ATOM 1672 O O . LYS A 1 201 ? -7.077 15.025 3.691 1.00 95.44 201 LYS A O 1
ATOM 1677 N N . SER A 1 202 ? -7.900 13.730 5.333 1.00 94.31 202 SER A N 1
ATOM 1678 C CA . SER A 1 202 ? -7.320 12.458 4.865 1.00 94.31 202 SER A CA 1
ATOM 1679 C C . SER A 1 202 ? -7.828 12.110 3.465 1.00 94.31 202 SER A C 1
ATOM 1681 O O . SER A 1 202 ? -7.035 11.865 2.555 1.00 94.31 202 SER A O 1
ATOM 1683 N N . ARG A 1 203 ? -9.143 12.220 3.223 1.00 95.56 203 ARG A N 1
ATOM 1684 C CA . ARG A 1 203 ? -9.719 12.017 1.880 1.00 95.56 203 ARG A CA 1
ATOM 1685 C C . ARG A 1 203 ? -9.140 12.987 0.848 1.00 95.56 203 ARG A C 1
ATOM 1687 O O . ARG A 1 203 ? -8.799 12.568 -0.256 1.00 95.56 203 ARG A O 1
ATOM 1694 N N . ALA A 1 204 ? -9.003 14.267 1.197 1.00 96.25 204 ALA A N 1
ATOM 1695 C CA . ALA A 1 204 ? -8.398 15.258 0.309 1.00 96.25 204 ALA A CA 1
ATOM 1696 C C . ALA A 1 204 ? -6.915 14.951 0.020 1.00 96.25 204 ALA A C 1
ATOM 1698 O O . ALA A 1 204 ? -6.489 15.036 -1.132 1.00 96.25 204 ALA A O 1
ATOM 1699 N N . ALA A 1 205 ? -6.146 14.538 1.033 1.00 95.44 205 ALA A N 1
ATOM 1700 C CA . ALA A 1 205 ? -4.752 14.125 0.884 1.00 95.44 205 ALA A CA 1
ATOM 1701 C C . ALA A 1 205 ? -4.613 12.872 0.002 1.00 95.44 205 ALA A C 1
ATOM 1703 O O . ALA A 1 205 ? -3.732 12.819 -0.857 1.00 95.44 205 ALA A O 1
ATOM 1704 N N . HIS A 1 206 ? -5.521 11.899 0.140 1.00 95.12 206 HIS A N 1
ATOM 1705 C CA . HIS A 1 206 ? -5.563 10.706 -0.706 1.00 95.12 206 HIS A CA 1
ATOM 1706 C C . HIS A 1 206 ? -5.799 11.059 -2.179 1.00 95.12 206 HIS A C 1
ATOM 1708 O O . HIS A 1 206 ? -5.053 10.614 -3.049 1.00 95.12 206 HIS A O 1
ATOM 1714 N N . LEU A 1 207 ? -6.790 11.910 -2.461 1.00 96.81 207 LEU A N 1
ATOM 1715 C CA . LEU A 1 207 ? -7.069 12.378 -3.821 1.00 96.81 207 LEU A CA 1
ATOM 1716 C C . LEU A 1 207 ? -5.893 13.175 -4.404 1.00 96.81 207 LEU A C 1
ATOM 1718 O O . LEU A 1 207 ? -5.542 13.002 -5.570 1.00 96.81 207 LEU A O 1
ATOM 1722 N N . ALA A 1 208 ? -5.242 14.018 -3.597 1.00 96.25 208 ALA A N 1
ATOM 1723 C CA . ALA A 1 208 ? -4.067 14.772 -4.026 1.00 96.25 208 ALA A CA 1
ATOM 1724 C C . ALA A 1 208 ? -2.871 13.858 -4.357 1.00 96.25 208 ALA A C 1
ATOM 1726 O O . ALA A 1 208 ? -2.163 14.102 -5.336 1.00 96.25 208 ALA A O 1
ATOM 1727 N N . LEU A 1 209 ? -2.663 12.790 -3.579 1.00 96.19 209 LEU A N 1
ATOM 1728 C CA . LEU A 1 209 ? -1.653 11.767 -3.856 1.00 96.19 209 LEU A CA 1
ATOM 1729 C C . LEU A 1 209 ? -1.960 11.018 -5.159 1.00 96.19 209 LEU A C 1
ATOM 1731 O O . LEU A 1 209 ? -1.065 10.829 -5.983 1.00 96.19 209 LEU A O 1
ATOM 1735 N N . GLU A 1 210 ? -3.210 10.595 -5.358 1.00 96.44 210 GLU A N 1
ATOM 1736 C CA . GLU A 1 210 ? -3.637 9.910 -6.582 1.00 96.44 210 GLU A CA 1
ATOM 1737 C C . GLU A 1 210 ? -3.441 10.788 -7.818 1.00 96.44 210 GLU A C 1
ATOM 1739 O O . GLU A 1 210 ? -2.929 10.311 -8.835 1.00 96.44 210 GLU A O 1
ATOM 1744 N N . GLN A 1 211 ? -3.770 12.078 -7.715 1.00 96.69 211 GLN A N 1
ATOM 1745 C CA . GLN A 1 211 ? -3.527 13.045 -8.778 1.00 96.69 211 GLN A CA 1
ATOM 1746 C C . GLN A 1 211 ? -2.027 13.177 -9.075 1.00 96.69 211 GLN A C 1
ATOM 1748 O O . GLN A 1 211 ? -1.622 13.011 -10.224 1.00 96.69 211 GLN A O 1
ATOM 1753 N N . ALA A 1 212 ? -1.184 13.370 -8.053 1.00 95.31 212 ALA A N 1
ATOM 1754 C CA . ALA A 1 212 ? 0.268 13.457 -8.229 1.00 95.31 212 ALA A CA 1
ATOM 1755 C C . ALA A 1 212 ? 0.862 12.175 -8.848 1.00 95.31 212 ALA A C 1
ATOM 1757 O O . ALA A 1 212 ? 1.750 12.240 -9.701 1.00 95.31 212 ALA A O 1
ATOM 1758 N N . ALA A 1 213 ? 0.347 11.002 -8.469 1.00 95.38 213 ALA A N 1
ATOM 1759 C CA . ALA A 1 213 ? 0.741 9.722 -9.052 1.00 95.38 213 ALA A CA 1
ATOM 1760 C C . ALA A 1 213 ? 0.316 9.597 -10.523 1.00 95.38 213 ALA A C 1
ATOM 1762 O O . ALA A 1 213 ? 1.061 9.056 -11.345 1.00 95.38 213 ALA A O 1
ATOM 1763 N N . SER A 1 214 ? -0.887 10.069 -10.862 1.00 96.50 214 SER A N 1
ATOM 1764 C CA . SER A 1 214 ? -1.386 10.111 -12.237 1.00 96.50 214 SER A CA 1
ATOM 1765 C C . SER A 1 214 ? -0.539 11.041 -13.104 1.00 96.50 214 SER A C 1
ATOM 1767 O O . SER A 1 214 ? -0.126 10.643 -14.193 1.00 96.50 214 SER A O 1
ATOM 1769 N N . ASP A 1 215 ? -0.203 12.227 -12.600 1.00 95.12 215 ASP A N 1
ATOM 1770 C CA . ASP A 1 215 ? 0.633 13.204 -13.301 1.00 95.12 215 ASP A CA 1
ATOM 1771 C C . ASP A 1 215 ? 2.042 12.652 -13.556 1.00 95.12 215 ASP A C 1
ATOM 1773 O O . ASP A 1 215 ? 2.558 12.752 -14.671 1.00 95.12 215 ASP A O 1
ATOM 1777 N N . LEU A 1 216 ? 2.640 11.970 -12.570 1.00 93.62 216 LEU A N 1
ATOM 1778 C CA . LEU A 1 216 ? 3.937 11.308 -12.733 1.00 93.62 216 LEU A CA 1
ATOM 1779 C C . LEU A 1 216 ? 3.883 10.206 -13.807 1.00 93.62 216 LEU A C 1
ATOM 1781 O O . LEU A 1 216 ? 4.773 10.117 -14.653 1.00 93.62 216 LEU A O 1
ATOM 1785 N N . LYS A 1 217 ? 2.824 9.386 -13.824 1.00 94.06 217 LYS A N 1
ATOM 1786 C CA . LYS A 1 217 ? 2.622 8.353 -14.857 1.00 94.06 217 LYS A CA 1
ATOM 1787 C C . LYS A 1 217 ? 2.415 8.965 -16.241 1.00 94.06 217 LYS A C 1
ATOM 1789 O O . LYS A 1 217 ? 2.991 8.481 -17.215 1.00 94.06 217 LYS A O 1
ATOM 1794 N N . ALA A 1 218 ? 1.610 10.020 -16.341 1.00 94.31 218 ALA A N 1
ATOM 1795 C CA . ALA A 1 218 ? 1.386 10.741 -17.589 1.00 94.31 218 ALA A CA 1
ATOM 1796 C C . ALA A 1 218 ? 2.703 11.315 -18.130 1.00 94.31 218 ALA A C 1
ATOM 1798 O O . ALA A 1 218 ? 3.004 11.156 -19.314 1.00 94.31 218 ALA A O 1
ATOM 1799 N N . PHE A 1 219 ? 3.530 11.876 -17.249 1.00 93.81 219 PHE A N 1
ATOM 1800 C CA . PHE A 1 219 ? 4.850 12.386 -17.593 1.00 93.81 219 PHE A CA 1
ATOM 1801 C C . PHE A 1 219 ? 5.811 11.279 -18.052 1.00 93.81 219 PHE A C 1
ATOM 1803 O O . PHE A 1 219 ? 6.505 11.438 -19.056 1.00 93.81 219 PHE A O 1
ATOM 1810 N N . GLN A 1 220 ? 5.822 10.120 -17.387 1.00 90.75 220 GLN A N 1
ATOM 1811 C CA . GLN A 1 220 ? 6.614 8.963 -17.826 1.00 90.75 220 GLN A CA 1
ATOM 1812 C C . GLN A 1 220 ? 6.195 8.469 -19.218 1.00 90.75 220 GLN A C 1
ATOM 1814 O O . GLN A 1 220 ? 7.050 8.150 -20.047 1.00 90.75 220 GLN A O 1
ATOM 1819 N N . LEU A 1 221 ? 4.891 8.449 -19.506 1.00 93.62 221 LEU A N 1
ATOM 1820 C CA . LEU A 1 221 ? 4.376 8.110 -20.832 1.00 93.62 221 LEU A CA 1
ATOM 1821 C C . LEU A 1 221 ? 4.776 9.151 -21.881 1.00 93.62 221 LEU A C 1
ATOM 1823 O O . LEU A 1 221 ? 5.131 8.781 -22.999 1.00 93.62 221 LEU A O 1
ATOM 1827 N N . GLU A 1 222 ? 4.748 10.440 -21.545 1.00 91.94 222 GLU A N 1
ATOM 1828 C CA . GLU A 1 222 ? 5.221 11.504 -22.432 1.00 91.94 222 GLU A CA 1
ATOM 1829 C C . GLU A 1 222 ? 6.721 11.362 -22.724 1.00 91.94 222 GLU A C 1
ATOM 1831 O O . GLU A 1 222 ? 7.123 11.389 -23.890 1.00 91.94 222 GLU A O 1
ATOM 1836 N N . LYS A 1 223 ? 7.538 11.122 -21.691 1.00 91.69 223 LYS A N 1
ATOM 1837 C CA . LYS A 1 223 ? 8.974 10.842 -21.816 1.00 91.69 223 LYS A CA 1
ATOM 1838 C C . LYS A 1 223 ? 9.222 9.655 -22.741 1.00 91.69 223 LYS A C 1
ATOM 1840 O O . LYS A 1 223 ? 10.009 9.762 -23.678 1.00 91.69 223 LYS A O 1
ATOM 1845 N N . GLN A 1 224 ? 8.502 8.551 -22.543 1.00 88.88 224 GLN A N 1
ATOM 1846 C CA . GLN A 1 224 ? 8.613 7.375 -23.404 1.00 88.88 224 GLN A CA 1
ATOM 1847 C C . GLN A 1 224 ? 8.201 7.679 -24.850 1.00 88.88 224 GLN A C 1
ATOM 1849 O O . GLN A 1 224 ? 8.878 7.249 -25.781 1.00 88.88 224 GLN A O 1
ATOM 1854 N N . ARG A 1 225 ? 7.120 8.439 -25.062 1.00 90.31 225 ARG A N 1
ATOM 1855 C CA . ARG A 1 225 ? 6.683 8.848 -26.404 1.00 90.31 225 ARG A CA 1
ATOM 1856 C C . ARG A 1 225 ? 7.747 9.681 -27.110 1.00 90.31 225 ARG A C 1
ATOM 1858 O O . ARG A 1 225 ? 8.057 9.363 -28.250 1.00 90.31 225 ARG A O 1
ATOM 1865 N N . LYS A 1 226 ? 8.333 10.688 -26.450 1.00 88.62 226 LYS A N 1
ATOM 1866 C CA . LYS A 1 226 ? 9.383 11.517 -27.068 1.00 88.62 226 LYS A CA 1
ATOM 1867 C C . LYS A 1 226 ? 10.662 10.723 -27.332 1.00 88.62 226 LYS A C 1
ATOM 1869 O O . LYS A 1 226 ? 11.233 10.859 -28.405 1.00 88.62 226 LYS A O 1
ATOM 1874 N N . LEU A 1 227 ? 11.071 9.835 -26.421 1.00 88.00 227 LEU A N 1
ATOM 1875 C CA . LEU A 1 227 ? 12.225 8.955 -26.648 1.00 88.00 227 LEU A CA 1
ATOM 1876 C C . LEU A 1 227 ? 12.004 7.981 -27.813 1.00 88.00 227 LEU A C 1
ATOM 1878 O O . LEU A 1 227 ? 12.932 7.720 -28.567 1.00 88.00 227 LEU A O 1
ATOM 1882 N N . ASN A 1 228 ? 10.781 7.481 -28.001 1.00 87.00 228 ASN A N 1
ATOM 1883 C CA . ASN A 1 228 ? 10.455 6.587 -29.115 1.00 87.00 228 ASN A CA 1
ATOM 1884 C C . ASN A 1 228 ? 10.446 7.287 -30.485 1.00 87.00 228 ASN A C 1
ATOM 1886 O O . ASN A 1 228 ? 10.506 6.600 -31.501 1.00 87.00 228 ASN A O 1
ATOM 1890 N N . VAL A 1 229 ? 10.344 8.619 -30.523 1.00 87.62 229 VAL A N 1
ATOM 1891 C CA . VAL A 1 229 ? 10.434 9.405 -31.766 1.00 87.62 229 VAL A CA 1
ATOM 1892 C C . VAL A 1 229 ? 11.886 9.549 -32.232 1.00 87.62 229 VAL A C 1
ATOM 1894 O O . VAL A 1 229 ? 12.110 9.825 -33.406 1.00 87.62 229 VAL A O 1
ATOM 1897 N N . LEU A 1 230 ? 12.876 9.323 -31.357 1.00 85.81 230 LEU A N 1
ATOM 1898 C CA . LEU A 1 230 ? 14.284 9.382 -31.748 1.00 85.81 230 LEU A CA 1
ATOM 1899 C C . LEU A 1 230 ? 14.602 8.328 -32.807 1.00 85.81 230 LEU A C 1
ATOM 1901 O O . LEU A 1 230 ? 14.496 7.118 -32.578 1.00 85.81 230 LEU A O 1
ATOM 1905 N N . GLU A 1 231 ? 15.047 8.802 -33.964 1.00 82.25 231 GLU A N 1
ATOM 1906 C CA . GLU A 1 231 ? 15.429 7.947 -35.073 1.00 82.25 231 GLU A CA 1
ATOM 1907 C C . GLU A 1 231 ? 16.736 7.216 -34.749 1.00 82.25 231 GLU A C 1
ATOM 1909 O O . GLU A 1 231 ? 17.756 7.800 -34.384 1.00 82.25 231 GLU A O 1
ATOM 1914 N N . ARG A 1 232 ? 16.716 5.888 -34.878 1.00 82.69 232 ARG A N 1
ATOM 1915 C CA . ARG A 1 232 ? 17.889 5.039 -34.656 1.00 82.69 232 ARG A CA 1
ATOM 1916 C C . ARG A 1 232 ? 18.450 4.597 -36.000 1.00 82.69 232 ARG A C 1
ATOM 1918 O O . ARG A 1 232 ? 17.779 3.911 -36.767 1.00 82.69 232 ARG A O 1
ATOM 1925 N N . ALA A 1 233 ? 19.716 4.916 -36.256 1.00 82.06 233 ALA A N 1
ATOM 1926 C CA . ALA A 1 233 ? 20.414 4.437 -37.442 1.00 82.06 233 ALA A CA 1
ATOM 1927 C C . ALA A 1 233 ? 20.723 2.933 -37.317 1.00 82.06 233 ALA A C 1
ATOM 1929 O O . ALA A 1 233 ? 21.448 2.502 -36.415 1.00 82.06 233 ALA A O 1
ATOM 1930 N N . VAL A 1 234 ? 20.213 2.122 -38.248 1.00 79.50 234 VAL A N 1
ATOM 1931 C CA . VAL A 1 234 ? 20.512 0.685 -38.323 1.00 79.50 234 VAL A CA 1
ATOM 1932 C C . VAL A 1 234 ? 21.213 0.376 -39.640 1.00 79.50 234 VAL A C 1
ATOM 1934 O O . VAL A 1 234 ? 20.657 0.555 -40.716 1.00 79.50 234 VAL A O 1
ATOM 1937 N N . THR A 1 235 ? 22.442 -0.134 -39.562 1.00 79.69 235 THR A N 1
ATOM 1938 C CA . THR A 1 235 ? 23.175 -0.624 -40.734 1.00 79.69 235 THR A CA 1
ATOM 1939 C C . THR A 1 235 ? 22.794 -2.074 -41.010 1.00 79.69 235 THR A C 1
ATOM 1941 O O . THR A 1 235 ? 23.093 -2.949 -40.192 1.00 79.69 235 THR A O 1
ATOM 1944 N N . LEU A 1 236 ? 22.174 -2.333 -42.159 1.00 78.94 236 LEU A N 1
ATOM 1945 C CA . LEU A 1 236 ? 21.844 -3.677 -42.627 1.00 78.94 236 LEU A CA 1
ATOM 1946 C C . LEU A 1 236 ? 22.737 -4.052 -43.805 1.00 78.94 236 LEU A C 1
ATOM 1948 O O . LEU A 1 236 ? 23.072 -3.221 -44.647 1.00 78.94 236 LEU A O 1
ATOM 1952 N N . ARG A 1 237 ? 23.113 -5.325 -43.873 1.00 80.31 237 ARG A N 1
ATOM 1953 C CA . ARG A 1 237 ? 23.720 -5.891 -45.076 1.00 80.31 237 ARG A CA 1
ATOM 1954 C C . ARG A 1 237 ? 22.614 -6.285 -46.061 1.00 80.31 237 ARG A C 1
ATOM 1956 O O . ARG A 1 237 ? 21.517 -6.650 -45.646 1.00 80.31 237 ARG A O 1
ATOM 1963 N N . LEU A 1 238 ? 22.910 -6.261 -47.359 1.00 79.38 238 LEU A N 1
ATOM 1964 C CA . LEU A 1 238 ? 21.922 -6.569 -48.405 1.00 79.38 238 LEU A CA 1
ATOM 1965 C C . LEU A 1 238 ? 21.341 -7.992 -48.294 1.00 79.38 238 LEU A C 1
ATOM 1967 O O . LEU A 1 238 ? 20.177 -8.197 -48.609 1.00 79.38 238 LEU A O 1
ATOM 1971 N N . ASP A 1 239 ? 22.110 -8.956 -47.782 1.00 81.75 239 ASP A N 1
ATOM 1972 C CA . ASP A 1 239 ? 21.664 -10.335 -47.530 1.00 81.75 239 ASP A CA 1
ATOM 1973 C C . ASP A 1 239 ? 20.638 -10.453 -46.388 1.00 81.75 239 ASP A C 1
ATOM 1975 O O . ASP A 1 239 ? 19.946 -11.463 -46.274 1.00 81.75 239 ASP A O 1
ATOM 1979 N N . GLN A 1 240 ? 20.538 -9.438 -45.528 1.00 81.38 240 GLN A N 1
ATOM 1980 C CA . GLN A 1 240 ? 19.588 -9.405 -44.413 1.00 81.38 240 GLN A CA 1
ATOM 1981 C C . GLN A 1 240 ? 18.215 -8.869 -44.837 1.00 81.38 240 GLN A C 1
ATOM 1983 O O . GLN A 1 240 ? 17.237 -9.040 -44.104 1.00 81.38 240 GLN A O 1
ATOM 1988 N N . ILE A 1 241 ? 18.127 -8.231 -46.007 1.00 80.44 241 ILE A N 1
ATOM 1989 C CA . ILE A 1 241 ? 16.890 -7.654 -46.521 1.00 80.44 241 ILE A CA 1
ATOM 1990 C C . ILE A 1 241 ? 16.110 -8.758 -47.232 1.00 80.44 241 ILE A C 1
ATOM 1992 O O . ILE A 1 241 ? 16.538 -9.304 -48.241 1.00 80.44 241 ILE A O 1
ATOM 1996 N N . THR A 1 242 ? 14.951 -9.100 -46.677 1.00 75.75 242 THR A N 1
ATOM 1997 C CA . THR A 1 242 ? 14.016 -10.079 -47.264 1.00 75.75 242 THR A CA 1
ATOM 1998 C C . THR A 1 242 ? 12.818 -9.409 -47.936 1.00 75.75 242 THR A C 1
ATOM 2000 O O . THR A 1 242 ? 12.004 -10.082 -48.565 1.00 75.75 242 THR A O 1
ATOM 2003 N N . PHE A 1 243 ? 12.715 -8.084 -47.815 1.00 73.81 243 PHE A N 1
ATOM 2004 C CA . PHE A 1 243 ? 11.665 -7.270 -48.408 1.00 73.81 243 PHE A CA 1
ATOM 2005 C C . PHE A 1 243 ? 12.083 -6.819 -49.811 1.00 73.81 243 PHE A C 1
ATOM 2007 O O . PHE A 1 243 ? 12.995 -6.009 -49.959 1.00 73.81 243 PHE A O 1
ATOM 2014 N N . PHE A 1 244 ? 11.411 -7.354 -50.830 1.00 77.25 244 PHE A N 1
ATOM 2015 C CA . PHE A 1 244 ? 11.607 -6.996 -52.234 1.00 77.25 244 PHE A CA 1
ATOM 2016 C C . PHE A 1 244 ? 10.251 -6.659 -52.854 1.00 77.25 244 PHE A C 1
ATOM 2018 O O . PHE A 1 244 ? 9.307 -7.442 -52.726 1.00 77.25 244 PHE A O 1
ATOM 2025 N N . GLN A 1 245 ? 10.164 -5.519 -53.537 1.00 67.31 245 GLN A N 1
ATOM 2026 C CA . GLN A 1 245 ? 8.990 -5.101 -54.305 1.00 67.31 245 GLN A CA 1
ATOM 2027 C C . GLN A 1 245 ? 9.343 -5.259 -55.789 1.00 67.31 245 GLN A C 1
ATOM 2029 O O . GLN A 1 245 ? 10.400 -4.810 -56.221 1.00 67.31 245 GLN A O 1
ATOM 2034 N N . ASP A 1 246 ? 8.538 -6.004 -56.550 1.00 69.25 246 ASP A N 1
ATOM 2035 C CA . ASP A 1 246 ? 8.779 -6.298 -57.976 1.00 69.25 246 ASP A CA 1
ATOM 2036 C C . ASP A 1 246 ? 10.176 -6.865 -58.304 1.00 69.25 246 ASP A C 1
ATOM 2038 O O . ASP A 1 246 ? 10.776 -6.557 -59.331 1.00 69.25 246 ASP A O 1
ATOM 2042 N N . LYS A 1 247 ? 10.704 -7.735 -57.427 1.00 71.06 247 LYS A N 1
ATOM 2043 C CA . LYS A 1 247 ? 12.049 -8.351 -57.530 1.00 71.06 247 LYS A CA 1
ATOM 2044 C C . LYS A 1 247 ? 13.217 -7.350 -57.501 1.00 71.06 247 LYS A C 1
ATOM 2046 O O . LYS A 1 247 ? 14.352 -7.749 -57.758 1.00 71.06 247 LYS A O 1
ATOM 2051 N N . ALA A 1 248 ? 12.966 -6.094 -57.145 1.00 75.38 248 ALA A N 1
ATOM 2052 C CA . ALA A 1 248 ? 13.978 -5.069 -56.939 1.00 75.38 248 ALA A CA 1
ATOM 2053 C C . ALA A 1 248 ? 13.997 -4.605 -55.476 1.00 75.38 248 ALA A C 1
ATOM 2055 O O . ALA A 1 248 ? 13.049 -4.811 -54.710 1.00 75.38 248 ALA A O 1
ATOM 2056 N N . LEU A 1 249 ? 15.119 -4.006 -55.077 1.00 75.62 249 LEU A N 1
ATOM 2057 C CA . LEU A 1 249 ? 15.231 -3.341 -53.788 1.00 75.62 249 LEU A CA 1
ATOM 2058 C C . LEU A 1 249 ? 14.492 -1.991 -53.884 1.00 75.62 249 LEU A C 1
ATOM 2060 O O . LEU A 1 249 ? 14.818 -1.211 -54.782 1.00 75.62 249 LEU A O 1
ATOM 2064 N N . PRO A 1 250 ? 13.516 -1.701 -53.010 1.00 78.19 250 PRO A N 1
ATOM 2065 C CA . PRO A 1 250 ? 12.858 -0.399 -52.986 1.00 78.19 250 PRO A CA 1
ATOM 2066 C C . PRO A 1 250 ? 13.870 0.727 -52.747 1.00 78.19 250 PRO A C 1
ATOM 2068 O O . PRO A 1 250 ? 14.813 0.565 -51.972 1.00 78.19 250 PRO A O 1
ATOM 2071 N N . ALA A 1 251 ? 13.668 1.872 -53.401 1.00 75.44 251 ALA A N 1
ATOM 2072 C CA . ALA A 1 251 ? 14.469 3.072 -53.149 1.00 75.44 251 ALA A CA 1
ATOM 2073 C C . ALA A 1 251 ? 14.118 3.735 -51.804 1.00 75.44 251 ALA A C 1
ATOM 2075 O O . ALA A 1 251 ? 14.945 4.450 -51.244 1.00 75.44 251 ALA A O 1
ATOM 2076 N N . ASP A 1 252 ? 12.911 3.474 -51.291 1.00 79.31 252 ASP A N 1
ATOM 2077 C CA . ASP A 1 252 ? 12.411 3.989 -50.021 1.00 79.31 252 ASP A CA 1
ATOM 2078 C C . ASP A 1 252 ? 12.043 2.842 -49.065 1.00 79.31 252 ASP A C 1
ATOM 2080 O O . ASP A 1 252 ? 11.329 1.903 -49.428 1.00 79.31 252 ASP A O 1
ATOM 2084 N N . PHE A 1 253 ? 12.546 2.931 -47.834 1.00 79.38 253 PHE A N 1
ATOM 2085 C CA . PHE A 1 253 ? 12.303 1.984 -46.746 1.00 79.38 253 PHE A CA 1
ATOM 2086 C C . PHE A 1 253 ? 11.461 2.578 -45.609 1.00 79.38 253 PHE A C 1
ATOM 2088 O O . PHE A 1 253 ? 11.201 1.872 -44.636 1.00 79.38 253 PHE A O 1
ATOM 2095 N N . SER A 1 254 ? 10.983 3.823 -45.720 1.00 79.38 254 SER A N 1
ATOM 2096 C CA . SER A 1 254 ? 10.112 4.456 -44.721 1.00 79.38 254 SER A CA 1
ATOM 2097 C C . SER A 1 254 ? 8.886 3.624 -44.294 1.00 79.38 254 SER A C 1
ATOM 2099 O O . SER A 1 254 ? 8.576 3.631 -43.102 1.00 79.38 254 SER A O 1
ATOM 2101 N N . PRO A 1 255 ? 8.193 2.861 -45.169 1.00 79.44 255 PRO A N 1
ATOM 2102 C CA . PRO A 1 255 ? 7.061 2.030 -44.742 1.00 79.44 255 PRO A CA 1
ATOM 2103 C C . PRO A 1 255 ? 7.465 0.653 -44.177 1.00 79.44 255 PRO A C 1
ATOM 2105 O O . PRO A 1 255 ? 6.594 -0.161 -43.864 1.00 79.44 255 PRO A O 1
ATOM 2108 N N . VAL A 1 256 ? 8.762 0.340 -44.076 1.00 79.88 256 VAL A N 1
ATOM 2109 C CA . VAL A 1 256 ? 9.254 -1.007 -43.753 1.00 79.88 256 VAL A CA 1
ATOM 2110 C C . VAL A 1 256 ? 9.596 -1.131 -42.269 1.00 79.88 256 VAL A C 1
ATOM 2112 O O . VAL A 1 256 ? 10.399 -0.382 -41.723 1.00 79.88 256 VAL A O 1
ATOM 2115 N N . LEU A 1 257 ? 9.028 -2.144 -41.608 1.00 81.81 257 LEU A N 1
ATOM 2116 C CA . LEU A 1 257 ? 9.323 -2.455 -40.210 1.00 81.81 257 LEU A CA 1
ATOM 2117 C C . LEU A 1 257 ? 10.499 -3.438 -40.100 1.00 81.81 257 LEU A C 1
ATOM 2119 O O . LEU A 1 257 ? 10.443 -4.546 -40.636 1.00 81.81 257 LEU A O 1
ATOM 2123 N N . ILE A 1 258 ? 11.538 -3.068 -39.348 1.00 81.25 258 ILE A N 1
ATOM 2124 C CA . ILE A 1 258 ? 12.704 -3.925 -39.090 1.00 81.25 258 ILE A CA 1
ATOM 2125 C C . ILE A 1 258 ? 12.515 -4.657 -37.759 1.00 81.25 258 ILE A C 1
ATOM 2127 O O . ILE A 1 258 ? 12.348 -4.045 -36.706 1.00 81.25 258 ILE A O 1
ATOM 2131 N N . PHE A 1 259 ? 12.602 -5.985 -37.777 1.00 84.12 259 PHE A N 1
ATOM 2132 C CA . PHE A 1 259 ? 12.570 -6.812 -36.572 1.00 84.12 259 PHE A CA 1
ATOM 2133 C C . PHE A 1 259 ? 13.517 -8.006 -36.702 1.00 84.12 259 PHE A C 1
ATOM 2135 O O . PHE A 1 259 ? 13.844 -8.467 -37.796 1.00 84.12 259 PHE A O 1
ATOM 2142 N N . LYS A 1 260 ? 13.940 -8.559 -35.562 1.00 84.06 260 LYS A N 1
ATOM 2143 C CA . LYS A 1 260 ? 14.686 -9.823 -35.545 1.00 84.06 260 LYS A CA 1
ATOM 2144 C C . LYS A 1 260 ? 13.790 -10.953 -36.053 1.00 84.06 260 LYS A C 1
ATOM 2146 O O . LYS A 1 260 ? 12.630 -11.049 -35.655 1.00 84.06 260 LYS A O 1
ATOM 2151 N N . ARG A 1 261 ? 14.335 -11.857 -36.871 1.00 81.88 261 ARG A N 1
ATOM 2152 C CA . ARG A 1 261 ? 13.591 -13.009 -37.420 1.00 81.88 261 ARG A CA 1
ATOM 2153 C C . ARG A 1 261 ? 12.952 -13.873 -36.325 1.00 81.88 261 ARG A C 1
ATOM 2155 O O . ARG A 1 261 ? 11.827 -14.340 -36.481 1.00 81.88 261 ARG A O 1
ATOM 2162 N N . GLU A 1 262 ? 13.646 -14.036 -35.204 1.00 88.25 262 GLU A N 1
ATOM 2163 C CA . GLU A 1 262 ? 13.159 -14.760 -34.025 1.00 88.25 262 GLU A CA 1
ATOM 2164 C C . GLU A 1 262 ? 11.910 -14.113 -33.418 1.00 88.25 262 GLU A C 1
ATOM 2166 O O . GLU A 1 262 ? 10.974 -14.820 -33.046 1.00 88.25 262 GLU A O 1
ATOM 2171 N N . ASN A 1 263 ? 11.843 -12.776 -33.399 1.00 88.62 263 ASN A N 1
ATOM 2172 C CA . ASN A 1 263 ? 10.706 -12.044 -32.842 1.00 88.62 263 ASN A CA 1
ATOM 2173 C C . ASN A 1 263 ? 9.418 -12.333 -33.615 1.00 88.62 263 ASN A C 1
ATOM 2175 O O . ASN A 1 263 ? 8.357 -12.372 -33.006 1.00 88.62 263 ASN A O 1
ATOM 2179 N N . VAL A 1 264 ? 9.486 -12.608 -34.922 1.00 86.38 264 VAL A N 1
ATOM 2180 C CA . VAL A 1 264 ? 8.305 -13.022 -35.701 1.00 86.38 264 VAL A CA 1
ATOM 2181 C C . VAL A 1 264 ? 7.790 -14.373 -35.236 1.00 86.38 264 VAL A C 1
ATOM 2183 O O . VAL A 1 264 ? 6.586 -14.557 -35.075 1.00 86.38 264 VAL A O 1
ATOM 2186 N N . ALA A 1 265 ? 8.692 -15.333 -35.026 1.00 89.50 265 ALA A N 1
ATOM 2187 C CA . ALA A 1 265 ? 8.315 -16.658 -34.552 1.00 89.50 265 ALA A CA 1
ATOM 2188 C C . ALA A 1 265 ? 7.740 -16.584 -33.131 1.00 89.50 265 ALA A C 1
ATOM 2190 O O . ALA A 1 265 ? 6.713 -17.202 -32.851 1.00 89.50 265 ALA A O 1
ATOM 2191 N N . LEU A 1 266 ? 8.356 -15.782 -32.258 1.00 94.12 266 LEU A N 1
ATOM 2192 C CA . LEU A 1 266 ? 7.858 -15.519 -30.909 1.00 94.12 266 LEU A CA 1
ATOM 2193 C C . LEU A 1 266 ? 6.493 -14.833 -30.931 1.00 94.12 266 LEU A C 1
ATOM 2195 O O . LEU A 1 266 ? 5.592 -15.276 -30.228 1.00 94.12 266 LEU A O 1
ATOM 2199 N N . LEU A 1 267 ? 6.309 -13.810 -31.768 1.00 92.00 267 LEU A N 1
ATOM 2200 C CA . LEU A 1 267 ? 5.044 -13.092 -31.881 1.00 92.00 267 LEU A CA 1
ATOM 2201 C C . LEU A 1 267 ? 3.935 -14.009 -32.397 1.00 92.00 267 LEU A C 1
ATOM 2203 O O . LEU A 1 267 ? 2.850 -14.015 -31.830 1.00 92.00 267 LEU A O 1
ATOM 2207 N N . LYS A 1 268 ? 4.215 -14.856 -33.395 1.00 91.12 268 LYS A N 1
ATOM 2208 C CA . LYS A 1 268 ? 3.261 -15.870 -33.872 1.00 91.12 268 LYS A CA 1
ATOM 2209 C C . LYS A 1 268 ? 2.849 -16.841 -32.763 1.00 91.12 268 LYS A C 1
ATOM 2211 O O . LYS A 1 268 ? 1.658 -17.071 -32.580 1.00 91.12 268 LYS A O 1
ATOM 2216 N N . ARG A 1 269 ? 3.806 -17.359 -31.981 1.00 94.25 269 ARG A N 1
ATOM 2217 C CA . ARG A 1 269 ? 3.503 -18.217 -30.818 1.00 94.25 269 ARG A CA 1
ATOM 2218 C C . ARG A 1 269 ? 2.714 -17.464 -29.748 1.00 94.25 269 ARG A C 1
ATOM 2220 O O . ARG A 1 269 ? 1.791 -18.017 -29.164 1.00 94.25 269 ARG A O 1
ATOM 2227 N N . ARG A 1 270 ? 3.055 -16.197 -29.496 1.00 95.12 270 ARG A N 1
ATOM 2228 C CA . ARG A 1 270 ? 2.361 -15.365 -28.510 1.00 95.12 270 ARG A CA 1
ATOM 2229 C C . ARG A 1 270 ? 0.927 -15.064 -28.937 1.00 95.12 270 ARG A C 1
ATOM 2231 O O . ARG A 1 270 ? 0.053 -15.105 -28.084 1.00 95.12 270 ARG A O 1
ATOM 2238 N N . ILE A 1 271 ? 0.678 -14.813 -30.222 1.00 95.62 271 ILE A N 1
ATOM 2239 C CA . ILE A 1 271 ? -0.674 -14.641 -30.771 1.00 95.62 271 ILE A CA 1
ATOM 2240 C C . ILE A 1 271 ? -1.501 -15.905 -30.525 1.00 95.62 271 ILE A C 1
ATOM 2242 O O . ILE A 1 271 ? -2.585 -15.803 -29.964 1.00 95.62 271 ILE A O 1
ATOM 2246 N N . GLN A 1 272 ? -0.958 -17.086 -30.834 1.00 96.06 272 GLN A N 1
ATOM 2247 C CA . GLN A 1 272 ? -1.636 -18.360 -30.561 1.00 96.06 272 GLN A CA 1
ATOM 2248 C C . GLN A 1 272 ? -1.936 -18.541 -29.065 1.00 96.06 272 GLN A C 1
ATOM 2250 O O . GLN A 1 272 ? -3.064 -18.847 -28.691 1.00 96.06 272 GLN A O 1
ATOM 2255 N N . ALA A 1 273 ? -0.957 -18.264 -28.197 1.00 95.50 273 ALA A N 1
ATOM 2256 C CA . ALA A 1 273 ? -1.152 -18.332 -26.750 1.00 95.50 273 ALA A CA 1
ATOM 2257 C C . ALA A 1 273 ? -2.245 -17.364 -26.260 1.00 95.50 273 ALA A C 1
ATOM 2259 O O . ALA A 1 273 ? -3.058 -17.734 -25.418 1.00 95.50 273 ALA A O 1
ATOM 2260 N N . LEU A 1 274 ? -2.298 -16.142 -26.800 1.00 95.69 274 LEU A N 1
ATOM 2261 C CA . LEU A 1 274 ? -3.330 -15.155 -26.469 1.00 95.69 274 LEU A CA 1
ATOM 2262 C C . LEU A 1 274 ? -4.716 -15.563 -26.982 1.00 95.69 274 LEU A C 1
ATOM 2264 O O . LEU A 1 274 ? -5.718 -15.292 -26.323 1.00 95.69 274 LEU A O 1
ATOM 2268 N N . GLU A 1 275 ? -4.805 -16.208 -28.144 1.00 96.31 275 GLU A N 1
ATOM 2269 C CA . GLU A 1 275 ? -6.064 -16.757 -28.657 1.00 96.31 275 GLU A CA 1
ATOM 2270 C C . GLU A 1 275 ? -6.593 -17.880 -27.757 1.00 96.31 275 GLU A C 1
ATOM 2272 O O . GLU A 1 275 ? -7.787 -17.899 -27.428 1.00 96.31 275 GLU A O 1
ATOM 2277 N N . ASP A 1 276 ? -5.708 -18.765 -27.295 1.00 95.62 276 ASP A N 1
ATOM 2278 C CA . ASP A 1 276 ? -6.038 -19.807 -26.325 1.00 95.62 276 ASP A CA 1
ATOM 2279 C C . ASP A 1 276 ? -6.465 -19.223 -24.975 1.00 95.62 276 ASP A C 1
ATOM 2281 O O . ASP A 1 276 ? -7.510 -19.608 -24.440 1.00 95.62 276 ASP A O 1
ATOM 2285 N N . GLU A 1 277 ? -5.724 -18.243 -24.456 1.00 96.06 277 GLU A N 1
ATOM 2286 C CA . GLU A 1 277 ? -6.051 -17.543 -23.213 1.00 96.06 277 GLU A CA 1
ATOM 2287 C C . GLU A 1 277 ? -7.413 -16.840 -23.318 1.00 96.06 277 GLU A C 1
ATOM 2289 O O . GLU A 1 277 ? -8.284 -17.013 -22.465 1.00 96.06 277 GLU A O 1
ATOM 2294 N N . LYS A 1 278 ? -7.674 -16.140 -24.429 1.00 96.94 278 LYS A N 1
ATOM 2295 C CA . LYS A 1 278 ? -8.968 -15.501 -24.709 1.00 96.94 278 LYS A CA 1
ATOM 2296 C C . LYS A 1 278 ? -10.105 -16.520 -24.763 1.00 96.94 278 LYS A C 1
ATOM 2298 O O . LYS A 1 278 ? -11.222 -16.224 -24.328 1.00 96.94 278 LYS A O 1
ATOM 2303 N N . ARG A 1 279 ? -9.860 -17.721 -25.296 1.00 95.94 279 ARG A N 1
ATOM 2304 C CA . ARG A 1 279 ? -10.844 -18.814 -25.311 1.00 95.94 279 ARG A CA 1
ATOM 2305 C C . ARG A 1 279 ? -11.137 -19.318 -23.897 1.00 95.94 279 ARG A C 1
ATOM 2307 O O . ARG A 1 279 ? -12.309 -19.531 -23.583 1.00 95.94 279 ARG A O 1
ATOM 2314 N N . ILE A 1 280 ? -10.115 -19.480 -23.056 1.00 95.94 280 ILE A N 1
ATOM 2315 C CA . ILE A 1 280 ? 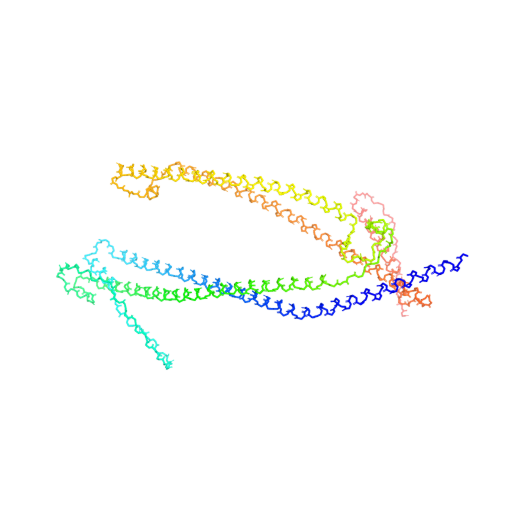-10.257 -19.895 -21.651 1.00 95.94 280 ILE A CA 1
ATOM 2316 C C . ILE A 1 280 ? -11.030 -18.835 -20.861 1.00 95.94 280 ILE A C 1
ATOM 2318 O O . ILE A 1 280 ? -12.094 -19.141 -20.325 1.00 95.94 280 ILE A O 1
ATOM 2322 N N . GLN A 1 281 ? -10.598 -17.574 -20.906 1.00 94.31 281 GLN A N 1
ATOM 2323 C CA . GLN A 1 281 ? -11.259 -16.468 -20.205 1.00 94.31 281 GLN A CA 1
ATOM 2324 C C . GLN A 1 281 ? -12.728 -16.305 -20.626 1.00 94.31 281 GLN A C 1
ATOM 2326 O O . GLN A 1 281 ? -13.599 -16.015 -19.806 1.00 94.31 281 GLN A O 1
ATOM 2331 N N . ARG A 1 282 ? -13.060 -16.530 -21.907 1.00 96.12 282 ARG A N 1
ATOM 2332 C CA . ARG A 1 282 ? -14.459 -16.539 -22.372 1.00 96.12 282 ARG A CA 1
ATOM 2333 C C . ARG A 1 282 ? -15.279 -17.663 -21.736 1.00 96.12 282 ARG A C 1
ATOM 2335 O O . ARG A 1 282 ? -16.435 -17.420 -21.381 1.00 96.12 282 ARG A O 1
ATOM 2342 N N . LYS A 1 283 ? -14.714 -18.868 -21.593 1.00 96.69 283 LYS A N 1
ATOM 2343 C CA . LYS A 1 283 ? -15.375 -19.993 -20.910 1.00 96.69 283 LYS A CA 1
ATOM 2344 C C . LYS A 1 283 ? -15.582 -19.687 -19.429 1.00 96.69 283 LYS A C 1
ATOM 2346 O O . LYS A 1 283 ? -16.700 -19.842 -18.947 1.00 96.69 283 LYS A O 1
ATOM 2351 N N . GLU A 1 284 ? -14.560 -19.186 -18.743 1.00 95.88 284 GLU A N 1
ATOM 2352 C CA . GLU A 1 284 ? -14.641 -18.801 -17.328 1.00 95.88 284 GLU A CA 1
ATOM 2353 C C . GLU A 1 284 ? -15.673 -17.699 -17.103 1.00 95.88 284 GLU A C 1
ATOM 2355 O O . GLU A 1 284 ? -16.540 -17.829 -16.244 1.00 95.88 284 GLU A O 1
ATOM 2360 N N . LYS A 1 285 ? -15.676 -16.657 -17.943 1.00 96.00 285 LYS A N 1
ATOM 2361 C CA . LYS A 1 285 ? -16.692 -15.598 -17.900 1.00 96.00 285 LYS A CA 1
ATOM 2362 C C . LYS A 1 285 ? -18.103 -16.155 -18.082 1.00 96.00 285 LYS A C 1
ATOM 2364 O O . LYS A 1 285 ? -19.031 -15.688 -17.423 1.00 96.00 285 LYS A O 1
ATOM 2369 N N . LYS A 1 286 ? -18.287 -17.136 -18.972 1.00 97.00 286 LYS A N 1
ATOM 2370 C CA . LYS A 1 286 ? -19.586 -17.794 -19.166 1.00 97.00 286 LYS A CA 1
ATOM 2371 C C . LYS A 1 286 ? -20.000 -18.573 -17.914 1.00 97.00 286 LYS A C 1
ATOM 2373 O O . LYS A 1 286 ? -21.098 -18.353 -17.415 1.00 97.00 286 LYS A O 1
ATOM 2378 N N . GLN A 1 287 ? -19.106 -19.396 -17.366 1.00 96.44 287 GLN A N 1
ATOM 2379 C CA . GLN A 1 287 ? -19.355 -20.158 -16.138 1.00 96.44 287 GLN A CA 1
ATOM 2380 C C . GLN A 1 287 ? -19.636 -19.246 -14.938 1.00 96.44 287 GLN A C 1
ATOM 2382 O O . GLN A 1 287 ? -20.542 -19.516 -14.158 1.00 96.44 287 GLN A O 1
ATOM 2387 N N . ALA A 1 288 ? -18.903 -18.141 -14.797 1.00 94.69 288 ALA A N 1
ATOM 2388 C CA . ALA A 1 288 ? -19.121 -17.159 -13.741 1.00 94.69 288 ALA A CA 1
ATOM 2389 C C . ALA A 1 288 ? -20.504 -16.502 -13.858 1.00 94.69 288 ALA A C 1
ATOM 2391 O O . ALA A 1 288 ? -21.200 -16.366 -12.855 1.00 94.69 288 ALA A O 1
ATOM 2392 N N . LYS A 1 289 ? -20.947 -16.160 -15.077 1.00 96.50 289 LYS A N 1
ATOM 2393 C CA . LYS A 1 289 ? -22.307 -15.651 -15.319 1.00 96.50 289 LYS A CA 1
ATOM 2394 C C . LYS A 1 289 ? -23.383 -16.682 -14.975 1.00 96.50 289 LYS A C 1
ATOM 2396 O O . LYS A 1 289 ? -24.368 -16.329 -14.332 1.00 96.50 289 LYS A O 1
ATOM 2401 N N . GLU A 1 290 ? -23.196 -17.937 -15.378 1.00 96.31 290 GLU A N 1
ATOM 2402 C CA . GLU A 1 290 ? -24.122 -19.032 -15.057 1.00 96.31 290 GLU A CA 1
ATOM 2403 C C . GLU A 1 290 ? -24.214 -19.253 -13.539 1.00 96.31 290 GLU A C 1
ATOM 2405 O O . GLU A 1 290 ? -25.315 -19.283 -12.989 1.00 96.31 290 GLU A O 1
ATOM 2410 N N . LYS A 1 291 ? -23.069 -19.301 -12.842 1.00 95.31 291 LYS A N 1
ATOM 2411 C CA . LYS A 1 291 ? -23.001 -19.387 -11.375 1.00 95.31 291 LYS A CA 1
ATOM 2412 C C . LYS A 1 291 ? -23.666 -18.191 -10.699 1.00 95.31 291 LYS A C 1
ATOM 2414 O O . LYS A 1 291 ? -24.439 -18.382 -9.768 1.00 95.31 291 LYS A O 1
ATOM 2419 N N . HIS A 1 292 ? -23.408 -16.972 -11.169 1.00 95.44 292 HIS A N 1
ATOM 2420 C CA . HIS A 1 292 ? -24.026 -15.767 -10.619 1.00 95.44 292 HIS A CA 1
ATOM 2421 C C . HIS A 1 292 ? -25.554 -15.813 -10.744 1.00 95.44 292 HIS A C 1
ATOM 2423 O O . HIS A 1 292 ? -26.260 -15.567 -9.768 1.00 95.44 292 HIS A O 1
ATOM 2429 N N . LEU A 1 293 ? -26.073 -16.211 -11.910 1.00 96.81 293 LEU A N 1
ATOM 2430 C CA . LEU A 1 293 ? -27.511 -16.364 -12.121 1.00 96.81 293 LEU A CA 1
ATOM 2431 C C . LEU A 1 293 ? -28.110 -17.454 -11.218 1.00 96.81 293 LEU A C 1
ATOM 2433 O O . LEU A 1 293 ? -29.173 -17.254 -10.631 1.00 96.81 293 LEU A O 1
ATOM 2437 N N . MET A 1 294 ? -27.429 -18.596 -11.084 1.00 96.06 294 MET A N 1
ATOM 2438 C CA . MET A 1 294 ? -27.838 -19.680 -10.187 1.00 96.06 294 MET A CA 1
ATOM 2439 C C . MET A 1 294 ? -27.889 -19.210 -8.728 1.00 96.06 294 MET A C 1
ATOM 2441 O O . MET A 1 294 ? -28.908 -19.393 -8.065 1.00 96.06 294 MET A O 1
ATOM 2445 N N . LEU A 1 295 ? -26.837 -18.540 -8.249 1.00 96.12 295 LEU A N 1
ATOM 2446 C CA . LEU A 1 295 ? -26.772 -17.984 -6.897 1.00 96.12 295 LEU A CA 1
ATOM 2447 C C . LEU A 1 295 ? -27.860 -16.937 -6.660 1.00 96.12 295 LEU A C 1
ATOM 2449 O O . LEU A 1 295 ? -28.479 -16.934 -5.602 1.00 96.12 295 LEU A O 1
ATOM 2453 N N . GLN A 1 296 ? -28.161 -16.090 -7.645 1.00 95.94 296 GLN A N 1
ATOM 2454 C CA . GLN A 1 296 ? -29.231 -15.100 -7.529 1.00 95.94 296 GLN A CA 1
ATOM 2455 C C . GLN A 1 296 ? -30.620 -15.753 -7.432 1.00 95.94 296 GLN A C 1
ATOM 2457 O O . GLN A 1 296 ? -31.475 -15.278 -6.681 1.00 95.94 296 GLN A O 1
ATOM 2462 N N . ARG A 1 297 ? -30.856 -16.852 -8.164 1.00 96.31 297 ARG A N 1
ATOM 2463 C CA . ARG A 1 297 ? -32.086 -17.654 -8.035 1.00 96.31 297 ARG A CA 1
ATOM 2464 C C . ARG A 1 297 ? -32.160 -18.331 -6.669 1.00 96.31 297 ARG A C 1
ATOM 2466 O O . ARG A 1 297 ? -33.193 -18.250 -6.015 1.00 96.31 297 ARG A O 1
ATOM 2473 N N . HIS A 1 298 ? -31.067 -18.945 -6.218 1.00 96.25 298 HIS A N 1
ATOM 2474 C CA . HIS A 1 298 ? -30.989 -19.575 -4.900 1.00 96.25 298 HIS A CA 1
ATOM 2475 C C . HIS A 1 298 ? -31.222 -18.562 -3.779 1.00 96.25 298 HIS A C 1
ATOM 2477 O O . HIS A 1 298 ? -32.003 -18.845 -2.879 1.00 96.25 298 HIS A O 1
ATOM 2483 N N . LYS A 1 299 ? -30.626 -17.364 -3.862 1.00 96.31 299 LYS A N 1
ATOM 2484 C CA . LYS A 1 299 ? -30.845 -16.273 -2.903 1.00 96.31 299 LYS A CA 1
ATOM 2485 C C . LYS A 1 299 ? -32.331 -15.946 -2.766 1.00 96.31 299 LYS A C 1
ATOM 2487 O O . LYS A 1 299 ? -32.814 -15.895 -1.644 1.00 96.31 299 LYS A O 1
ATOM 2492 N N . ARG A 1 300 ? -33.057 -15.799 -3.881 1.00 96.00 300 ARG A N 1
ATOM 2493 C CA . ARG A 1 300 ? -34.513 -15.567 -3.857 1.00 96.00 300 ARG A CA 1
ATOM 2494 C C . ARG A 1 300 ? -35.270 -16.715 -3.191 1.00 96.00 300 ARG A C 1
ATOM 2496 O O . ARG A 1 300 ? -36.030 -16.483 -2.265 1.00 96.00 300 ARG A O 1
ATOM 2503 N N . VAL A 1 301 ? -34.995 -17.960 -3.585 1.00 96.56 301 VAL A N 1
ATOM 2504 C CA . VAL A 1 301 ? -35.646 -19.138 -2.982 1.00 96.56 301 VAL A CA 1
ATOM 2505 C C . VAL A 1 301 ? -35.365 -19.239 -1.479 1.00 96.56 301 VAL A C 1
ATOM 2507 O O . VAL A 1 301 ? -36.253 -19.603 -0.711 1.00 96.56 301 VAL A O 1
ATOM 2510 N N . PHE A 1 302 ? -34.140 -18.940 -1.041 1.00 95.56 302 PHE A N 1
ATOM 2511 C CA . PHE A 1 302 ? -33.789 -18.944 0.376 1.00 95.56 302 PHE A CA 1
ATOM 2512 C C . PHE A 1 302 ? -34.433 -17.787 1.133 1.00 95.56 302 PHE A C 1
ATOM 2514 O O . PHE A 1 302 ? -34.888 -18.018 2.243 1.00 95.56 302 PHE A O 1
ATOM 2521 N N . GLN A 1 303 ? -34.543 -16.597 0.540 1.00 95.12 303 GLN A N 1
ATOM 2522 C CA . GLN A 1 303 ? -35.286 -15.478 1.127 1.00 95.12 303 GLN A CA 1
ATOM 2523 C C . GLN A 1 303 ? -36.765 -15.830 1.322 1.00 95.12 303 GLN A C 1
ATOM 2525 O O . GLN A 1 303 ? -37.279 -15.659 2.423 1.00 95.12 303 GLN A O 1
ATOM 2530 N N . ASP A 1 304 ? -37.417 -16.427 0.320 1.00 96.12 304 ASP A N 1
ATOM 2531 C CA . ASP A 1 304 ? -38.815 -16.864 0.435 1.00 96.12 304 ASP A CA 1
ATOM 2532 C C . ASP A 1 304 ? -38.987 -17.946 1.512 1.00 96.12 304 ASP A C 1
ATOM 2534 O O . ASP A 1 304 ? -39.964 -17.956 2.262 1.00 96.12 304 ASP A O 1
ATOM 2538 N N . LYS A 1 305 ? -38.038 -18.887 1.606 1.00 96.12 305 LYS A N 1
ATOM 2539 C CA . LYS A 1 305 ? -38.034 -19.900 2.671 1.00 96.12 305 LYS A CA 1
ATOM 2540 C C . LYS A 1 305 ? -37.813 -19.269 4.041 1.00 96.12 305 LYS A C 1
ATOM 2542 O O . LYS A 1 305 ? -38.500 -19.668 4.973 1.00 96.12 305 LYS A O 1
ATOM 2547 N N . LEU A 1 306 ? -36.897 -18.308 4.159 1.00 93.62 306 LEU A N 1
ATOM 2548 C CA . LEU A 1 306 ? -36.610 -17.604 5.406 1.00 93.62 306 LEU A CA 1
ATOM 2549 C C . LEU A 1 306 ? -37.849 -16.843 5.882 1.00 93.62 306 LEU A C 1
ATOM 2551 O O . LEU A 1 306 ? -38.225 -16.989 7.032 1.00 93.62 306 LEU A O 1
ATOM 2555 N N . GLN A 1 307 ? -38.541 -16.135 4.984 1.00 94.88 307 GLN A N 1
ATOM 2556 C CA . GLN A 1 307 ? -39.802 -15.455 5.293 1.00 94.88 307 GLN A CA 1
ATOM 2557 C C . GLN A 1 307 ? -40.888 -16.438 5.736 1.00 94.88 307 GLN A C 1
ATOM 2559 O O . GLN A 1 307 ? -41.537 -16.228 6.755 1.00 94.88 307 GLN A O 1
ATOM 2564 N N . LYS A 1 308 ? -41.064 -17.554 5.015 1.00 95.31 308 LYS A N 1
ATOM 2565 C CA . LYS A 1 308 ? -42.027 -18.594 5.412 1.00 95.31 308 LYS A CA 1
ATOM 2566 C C . LYS A 1 308 ? -41.694 -19.211 6.768 1.00 95.31 308 LYS A C 1
ATOM 2568 O O . LYS A 1 308 ? -42.612 -19.557 7.501 1.00 95.31 308 LYS A O 1
ATOM 2573 N N . MET A 1 309 ? -40.413 -19.401 7.077 1.00 92.06 309 MET A N 1
ATOM 2574 C CA . MET A 1 309 ? -39.988 -19.921 8.377 1.00 92.06 309 MET A CA 1
ATOM 2575 C C . MET A 1 309 ? -40.140 -18.878 9.478 1.00 92.06 309 MET A C 1
ATOM 2577 O O . MET A 1 309 ? -40.624 -19.243 10.536 1.00 92.06 309 MET A O 1
ATOM 2581 N N . ALA A 1 310 ? -39.837 -17.605 9.217 1.00 89.56 310 ALA A N 1
ATOM 2582 C CA . ALA A 1 310 ? -40.061 -16.510 10.156 1.00 89.56 310 ALA A CA 1
ATOM 2583 C C . ALA A 1 310 ? -41.541 -16.422 10.552 1.00 89.56 310 ALA A C 1
ATOM 2585 O O . ALA A 1 310 ? -41.856 -16.557 11.725 1.00 89.56 310 ALA A O 1
ATOM 2586 N N . ILE A 1 311 ? -42.453 -16.385 9.572 1.00 91.94 311 ILE A N 1
ATOM 2587 C CA . ILE A 1 311 ? -43.904 -16.377 9.832 1.00 91.94 311 ILE A CA 1
ATOM 2588 C C . ILE A 1 311 ? -44.332 -17.609 10.642 1.00 91.94 311 ILE A C 1
ATOM 2590 O O . ILE A 1 311 ? -45.151 -17.509 11.549 1.00 91.94 311 ILE A O 1
ATOM 2594 N N . LYS A 1 312 ? -43.792 -18.795 10.330 1.00 92.00 312 LYS A N 1
ATOM 2595 C CA . LYS A 1 312 ? -44.089 -20.010 11.104 1.00 92.00 312 LYS A CA 1
ATOM 2596 C C . LYS A 1 312 ? -43.563 -19.929 12.535 1.00 92.00 312 LYS A C 1
ATOM 2598 O O . LYS A 1 312 ? -44.262 -20.383 13.433 1.00 92.00 312 LYS A O 1
ATOM 2603 N N . CYS A 1 313 ? -42.360 -19.400 12.742 1.00 85.50 313 CYS A N 1
ATOM 2604 C CA . CYS A 1 313 ? -41.804 -19.187 14.073 1.00 85.50 313 CYS A CA 1
ATOM 2605 C C . CYS A 1 313 ? -42.683 -18.216 14.860 1.00 85.50 313 CYS A C 1
ATOM 2607 O O . CYS A 1 313 ? -43.092 -18.564 15.959 1.00 85.50 313 CYS A O 1
ATOM 2609 N N . ASP A 1 314 ? -43.056 -17.083 14.267 1.00 86.56 314 ASP A N 1
ATOM 2610 C CA . ASP A 1 314 ? -43.921 -16.073 14.883 1.00 86.56 314 ASP A CA 1
ATOM 2611 C C . ASP A 1 314 ? -45.275 -16.664 15.300 1.00 86.56 314 ASP A C 1
ATOM 2613 O O . ASP A 1 314 ? -45.707 -16.488 16.437 1.00 86.56 314 ASP A O 1
ATOM 2617 N N . LEU A 1 315 ? -45.914 -17.442 14.417 1.00 87.88 315 LEU A N 1
ATOM 2618 C CA . LEU A 1 315 ? -47.168 -18.140 14.722 1.00 87.88 315 LEU A CA 1
ATOM 2619 C C . LEU A 1 315 ? -47.009 -19.124 15.885 1.00 87.88 315 LEU A C 1
ATOM 2621 O O . LEU A 1 315 ? -47.800 -19.102 16.821 1.00 87.88 315 LEU A O 1
ATOM 2625 N N . VAL A 1 316 ? -45.968 -19.963 15.858 1.00 86.31 316 VAL A N 1
ATOM 2626 C CA . VAL A 1 316 ? -45.706 -20.928 16.937 1.00 86.31 316 VAL A CA 1
ATOM 2627 C C . VAL A 1 316 ? -45.376 -20.219 18.252 1.00 86.31 316 VAL A C 1
ATOM 2629 O O . VAL A 1 316 ? -45.725 -20.726 19.317 1.00 86.31 316 VAL A O 1
ATOM 2632 N N . MET A 1 317 ? -44.717 -19.061 18.203 1.00 77.50 317 MET A N 1
ATOM 2633 C CA . MET A 1 317 ? -44.433 -18.262 19.391 1.00 77.50 317 MET A CA 1
ATOM 2634 C C . MET A 1 317 ? -45.702 -17.675 19.995 1.00 77.50 317 MET A C 1
ATOM 2636 O O . MET A 1 317 ? -45.897 -17.791 21.201 1.00 77.50 317 MET A O 1
ATOM 2640 N N . ILE A 1 318 ? -46.596 -17.128 19.171 1.00 83.88 318 ILE A N 1
ATOM 2641 C CA . ILE A 1 318 ? -47.901 -16.641 19.631 1.00 83.88 318 ILE A CA 1
ATOM 2642 C C . ILE A 1 318 ? -48.731 -17.796 20.204 1.00 83.88 318 ILE A C 1
ATOM 2644 O O . ILE A 1 318 ? -49.275 -17.658 21.294 1.00 83.88 318 ILE A O 1
ATOM 2648 N N . ASP A 1 319 ? -48.775 -18.950 19.535 1.00 84.94 319 ASP A N 1
ATOM 2649 C CA . ASP A 1 319 ? -49.531 -20.114 20.016 1.00 84.94 319 ASP A CA 1
ATOM 2650 C C . ASP A 1 319 ? -49.012 -20.636 21.366 1.00 84.94 319 ASP A C 1
ATOM 2652 O O . ASP A 1 319 ? -49.797 -21.072 22.208 1.00 84.94 319 ASP A O 1
ATOM 2656 N N . LYS A 1 320 ? -47.690 -20.624 21.588 1.00 81.50 320 LYS A N 1
ATOM 2657 C CA . LYS A 1 320 ? -47.080 -21.176 22.810 1.00 81.50 320 LYS A CA 1
ATOM 2658 C C . LYS A 1 320 ? -46.973 -20.183 23.962 1.00 81.50 320 LYS A C 1
ATOM 2660 O O . LYS A 1 320 ? -47.148 -20.583 25.108 1.00 81.50 320 LYS A O 1
ATOM 2665 N N . PHE A 1 321 ? -46.644 -18.929 23.670 1.00 75.50 321 PHE A N 1
ATOM 2666 C CA . PHE A 1 321 ? -46.305 -17.912 24.670 1.00 75.50 321 PHE A CA 1
ATOM 2667 C C . PHE A 1 321 ? -47.318 -16.758 24.714 1.00 75.50 321 PHE A C 1
ATOM 2669 O O . PHE A 1 321 ? -47.227 -15.886 25.575 1.00 75.50 321 PHE A O 1
ATOM 2676 N N . GLY A 1 322 ? -48.291 -16.722 23.795 1.00 77.94 322 GLY A N 1
ATOM 2677 C CA . GLY A 1 322 ? -49.309 -15.668 23.701 1.00 77.94 322 GLY A CA 1
ATOM 2678 C C . GLY A 1 322 ? -48.777 -14.314 23.219 1.00 77.94 322 GLY A C 1
ATOM 2679 O O . GLY A 1 322 ? -49.562 -13.388 23.018 1.00 77.94 322 GLY A O 1
ATOM 2680 N N . ARG A 1 323 ? -47.456 -14.179 23.040 1.00 74.94 323 ARG A N 1
ATOM 2681 C CA . ARG A 1 323 ? -46.736 -12.961 22.640 1.00 74.94 323 ARG A CA 1
ATOM 2682 C C . ARG A 1 323 ? -45.519 -13.321 21.780 1.00 74.94 323 ARG A C 1
ATOM 2684 O O . ARG A 1 323 ? -44.986 -14.422 21.882 1.00 74.94 323 ARG A O 1
ATOM 2691 N N . LEU A 1 324 ? -45.082 -12.387 20.933 1.00 74.56 324 LEU A N 1
ATOM 2692 C CA . LEU A 1 324 ? -43.818 -12.501 20.201 1.00 74.56 324 LEU A CA 1
ATOM 2693 C C . LEU A 1 324 ? -42.673 -12.129 21.145 1.00 74.56 324 LEU A C 1
ATOM 2695 O O . LEU A 1 324 ? -42.463 -10.953 21.435 1.00 74.56 324 LEU A O 1
ATOM 2699 N N . GLU A 1 325 ? -41.962 -13.132 21.646 1.00 68.12 325 GLU A N 1
ATOM 2700 C CA . GLU A 1 325 ? -40.873 -12.960 22.609 1.00 68.12 325 GLU A CA 1
ATOM 2701 C C . GLU A 1 325 ? -39.543 -13.391 21.977 1.00 68.12 325 GLU A C 1
ATOM 2703 O O . GLU A 1 325 ? -39.502 -14.309 21.164 1.00 68.12 325 GLU A O 1
ATOM 2708 N N . ASN A 1 326 ? -38.436 -12.709 22.280 1.00 68.12 326 ASN A N 1
ATOM 2709 C CA . ASN A 1 326 ? -37.169 -12.983 21.598 1.00 68.12 326 ASN A CA 1
ATOM 2710 C C . ASN A 1 326 ? -36.550 -14.297 22.116 1.00 68.12 326 ASN A C 1
ATOM 2712 O O . ASN A 1 326 ? -36.090 -14.349 23.256 1.00 68.12 326 ASN A O 1
ATOM 2716 N N . ILE A 1 327 ? -36.531 -15.342 21.279 1.00 66.50 327 ILE A N 1
ATOM 2717 C CA . ILE A 1 327 ? -36.079 -16.705 21.632 1.00 66.50 327 ILE A CA 1
ATOM 2718 C C . ILE A 1 327 ? -34.652 -16.708 22.190 1.00 66.50 327 ILE A C 1
ATOM 2720 O O . ILE A 1 327 ? -34.367 -17.465 23.113 1.00 66.50 327 ILE A O 1
ATOM 2724 N N . GLU A 1 328 ? -33.778 -15.822 21.705 1.00 64.62 328 GLU A N 1
ATOM 2725 C CA . GLU A 1 328 ? -32.396 -15.704 22.193 1.00 64.62 328 GLU A CA 1
ATOM 2726 C C . GLU A 1 328 ? -32.329 -15.330 23.683 1.00 64.62 328 GLU A C 1
ATOM 2728 O O . GLU A 1 328 ? -31.426 -15.765 24.392 1.00 64.62 328 GLU A O 1
ATOM 2733 N N . LYS A 1 329 ? -33.319 -14.582 24.189 1.00 64.00 329 LYS A N 1
ATOM 2734 C CA . LYS A 1 329 ? -33.436 -14.244 25.617 1.00 64.00 329 LYS A CA 1
ATOM 2735 C C . LYS A 1 329 ? -34.041 -15.379 26.451 1.00 64.00 329 LYS A C 1
ATOM 2737 O O . LYS A 1 329 ? -33.912 -15.366 27.669 1.00 64.00 329 LYS A O 1
ATOM 2742 N N . LEU A 1 330 ? -34.719 -16.335 25.814 1.00 60.50 330 LEU A N 1
ATOM 2743 C CA . LEU A 1 330 ? -35.300 -17.513 26.464 1.00 60.50 330 LEU A CA 1
ATOM 2744 C C . LEU A 1 330 ? -34.290 -18.673 26.522 1.00 60.50 330 LEU A C 1
ATOM 2746 O O . LEU A 1 330 ? -34.239 -19.401 27.513 1.00 60.50 330 LEU A O 1
ATOM 2750 N N . GLU A 1 331 ? -33.456 -18.828 25.486 1.00 57.53 331 GLU A N 1
ATOM 2751 C CA . GLU A 1 331 ? -32.369 -19.817 25.443 1.00 57.53 331 GLU A CA 1
ATOM 2752 C C . GLU A 1 331 ? -31.270 -19.540 26.476 1.00 57.53 331 GLU A C 1
ATOM 2754 O O . GLU A 1 331 ? -30.690 -20.491 26.994 1.00 57.53 331 GLU A O 1
ATOM 2759 N N . THR A 1 332 ? -31.027 -18.281 26.858 1.00 58.88 332 THR A N 1
ATOM 2760 C CA . THR A 1 332 ? -30.119 -17.952 27.972 1.00 58.88 332 THR A CA 1
ATOM 2761 C C . THR A 1 332 ? -30.652 -18.390 29.339 1.00 58.88 332 THR A C 1
ATOM 2763 O O . THR A 1 332 ? -29.865 -18.563 30.266 1.00 58.88 332 THR A O 1
ATOM 2766 N N . ILE A 1 333 ? -31.965 -18.610 29.475 1.00 59.62 333 ILE A N 1
ATOM 2767 C CA . ILE A 1 333 ? -32.608 -19.022 30.734 1.00 59.62 333 ILE A CA 1
ATOM 2768 C C . ILE A 1 333 ? -32.685 -20.555 30.845 1.00 59.62 333 ILE A C 1
ATOM 2770 O O . ILE A 1 333 ? -32.661 -21.098 31.950 1.00 59.62 333 ILE A O 1
ATOM 2774 N N . SER A 1 334 ? -32.734 -21.286 29.723 1.00 57.88 334 SER A N 1
ATOM 2775 C CA . SER A 1 334 ? -32.758 -22.754 29.742 1.00 57.88 334 SER A CA 1
ATOM 2776 C C . SER A 1 334 ? -31.370 -23.345 29.474 1.00 57.88 334 SER A C 1
ATOM 2778 O O . SER A 1 334 ? -30.885 -23.343 28.343 1.00 57.88 334 SER A O 1
ATOM 2780 N N . ILE A 1 335 ? -30.746 -23.924 30.501 1.00 60.16 335 ILE A N 1
ATOM 2781 C CA . ILE A 1 335 ? -29.507 -24.699 30.353 1.00 60.16 335 ILE A CA 1
ATOM 2782 C C . ILE A 1 335 ? -29.836 -25.970 29.560 1.00 60.16 335 ILE A C 1
ATOM 2784 O O . ILE A 1 335 ? -30.360 -26.948 30.096 1.00 60.16 335 ILE A O 1
ATOM 2788 N N . ASN A 1 336 ? -29.572 -25.953 28.254 1.00 70.56 336 ASN A N 1
ATOM 2789 C CA . ASN A 1 336 ? -29.761 -27.116 27.399 1.00 70.56 336 ASN A CA 1
ATOM 2790 C C . ASN A 1 336 ? -28.570 -28.078 27.583 1.00 70.56 336 ASN A C 1
ATOM 2792 O O . ASN A 1 336 ? -27.454 -27.742 27.178 1.00 70.56 336 ASN A O 1
ATOM 2796 N N . PRO A 1 337 ? -28.773 -29.296 28.117 1.00 74.81 337 PRO A N 1
ATOM 2797 C CA . PRO A 1 337 ? -27.682 -30.229 28.414 1.00 74.81 337 PRO A CA 1
ATOM 2798 C C . PRO A 1 337 ? -26.876 -30.637 27.173 1.00 74.81 337 PRO A C 1
ATOM 2800 O O . PRO A 1 337 ? -25.701 -30.971 27.288 1.00 74.81 337 PRO A O 1
ATOM 2803 N N . LYS A 1 338 ? -27.465 -30.565 25.970 1.00 76.88 338 LYS A N 1
ATOM 2804 C CA . LYS A 1 338 ? -26.734 -30.816 24.718 1.00 76.88 338 LYS A CA 1
ATOM 2805 C C . LYS A 1 338 ? -25.794 -29.673 24.342 1.00 76.88 338 LYS A C 1
ATOM 2807 O O . LYS A 1 338 ? -24.761 -29.930 23.733 1.00 76.88 338 LYS A O 1
ATOM 2812 N N . ILE A 1 339 ? -26.143 -28.428 24.674 1.00 76.69 339 ILE A N 1
ATOM 2813 C CA . ILE A 1 339 ? -25.266 -27.272 24.444 1.00 76.69 339 ILE A CA 1
ATOM 2814 C C . ILE A 1 339 ? -24.071 -27.359 25.390 1.00 76.69 339 ILE A C 1
ATOM 2816 O O . ILE A 1 339 ? -22.945 -27.190 24.937 1.00 76.69 339 ILE A O 1
ATOM 2820 N N . GLU A 1 340 ? -24.294 -27.741 26.649 1.00 80.00 340 GLU A N 1
ATOM 2821 C CA . GLU A 1 340 ? -23.217 -27.969 27.619 1.00 80.00 340 GLU A CA 1
ATOM 2822 C C . GLU A 1 340 ? -22.292 -29.124 27.193 1.00 80.00 340 GLU A C 1
ATOM 2824 O O . GLU A 1 340 ? -21.069 -29.003 27.247 1.00 80.00 340 GLU A O 1
ATOM 2829 N N . GLU A 1 341 ? -22.857 -30.222 26.673 1.00 86.81 341 GLU A N 1
ATOM 2830 C CA . GLU A 1 341 ? -22.086 -31.341 26.112 1.00 86.81 341 GLU A CA 1
ATOM 2831 C C . GLU A 1 341 ? -21.229 -30.902 24.911 1.00 86.81 341 GLU A C 1
ATOM 2833 O O . GLU A 1 341 ? -20.049 -31.256 24.811 1.00 86.81 341 GLU A O 1
ATOM 2838 N N . ILE A 1 342 ? -21.796 -30.104 24.000 1.00 86.62 342 ILE A N 1
ATOM 2839 C CA . ILE A 1 342 ? -21.065 -29.555 22.852 1.00 86.62 342 ILE A CA 1
ATOM 2840 C C . ILE A 1 342 ? -19.987 -28.575 23.325 1.00 86.62 342 ILE A C 1
ATOM 2842 O O . ILE A 1 342 ? -18.864 -28.649 22.831 1.00 86.62 342 ILE A O 1
ATOM 2846 N N . SER A 1 343 ? -20.285 -27.718 24.301 1.00 85.12 343 SER A N 1
ATOM 2847 C CA . SER A 1 343 ? -19.339 -26.760 24.880 1.00 85.12 343 SER A CA 1
ATOM 2848 C C . SER A 1 343 ? -18.152 -27.479 25.533 1.00 85.12 343 SER A C 1
ATOM 2850 O O . SER A 1 343 ? -16.998 -27.209 25.198 1.00 85.12 343 SER A O 1
ATOM 2852 N N . CYS A 1 344 ? -18.410 -28.522 26.331 1.00 85.69 344 CYS A N 1
ATOM 2853 C CA . CYS A 1 344 ? -17.377 -29.415 26.864 1.00 85.69 344 CYS A CA 1
ATOM 2854 C C . CYS A 1 344 ? -16.535 -30.064 25.754 1.00 85.69 344 CYS A C 1
ATOM 2856 O O . CYS A 1 344 ? -15.309 -30.157 25.860 1.00 85.69 344 CYS A O 1
ATOM 2858 N N . ARG A 1 345 ? -17.168 -30.503 24.659 1.00 92.50 345 ARG A N 1
ATOM 2859 C CA . ARG A 1 345 ? -16.465 -31.107 23.519 1.00 92.50 345 ARG A CA 1
ATOM 2860 C C . ARG A 1 345 ? -15.595 -30.096 22.772 1.00 92.50 345 ARG A C 1
ATOM 2862 O O . ARG A 1 345 ? -14.495 -30.451 22.346 1.00 92.50 345 ARG A O 1
ATOM 2869 N N . VAL A 1 346 ? -16.061 -28.859 22.626 1.00 91.31 346 VAL A N 1
ATOM 2870 C CA . VAL A 1 346 ? -15.303 -27.753 22.028 1.00 91.31 346 VAL A CA 1
ATOM 2871 C C . VAL A 1 346 ? -14.099 -27.415 22.898 1.00 91.31 346 VAL A C 1
ATOM 2873 O O . VAL A 1 346 ? -12.987 -27.400 22.379 1.00 91.31 346 VAL A O 1
ATOM 2876 N N . LEU A 1 347 ? -14.277 -27.273 24.214 1.00 92.56 347 LEU A N 1
ATOM 2877 C CA . LEU A 1 347 ? -13.176 -27.046 25.154 1.00 92.56 347 LEU A CA 1
ATOM 2878 C C . LEU A 1 347 ? -12.140 -28.180 25.108 1.00 92.56 347 LEU A C 1
ATOM 2880 O O . LEU A 1 347 ? -10.935 -27.928 25.083 1.00 92.56 347 LEU A O 1
ATOM 2884 N N . ALA A 1 348 ? -12.584 -29.438 25.013 1.00 92.50 348 ALA A N 1
ATOM 2885 C CA . ALA A 1 348 ? -11.688 -30.584 24.873 1.00 92.50 348 ALA A CA 1
ATOM 2886 C C . ALA A 1 348 ? -10.904 -30.573 23.545 1.00 92.50 348 ALA A C 1
ATOM 2888 O O . ALA A 1 348 ? -9.714 -30.903 23.524 1.00 92.50 348 ALA A O 1
ATOM 2889 N N . LEU A 1 349 ? -11.548 -30.186 22.437 1.00 94.69 349 LEU A N 1
ATOM 2890 C CA . LEU A 1 349 ? -10.887 -30.023 21.139 1.00 94.69 349 LEU A CA 1
ATOM 2891 C C . LEU A 1 349 ? -9.900 -28.856 21.155 1.00 94.69 349 LEU A C 1
ATOM 2893 O O . LEU A 1 349 ? -8.782 -29.015 20.673 1.00 94.69 349 LEU A O 1
ATOM 2897 N N . GLN A 1 350 ? -10.270 -27.730 21.758 1.00 92.25 350 GLN A N 1
ATOM 2898 C CA . GLN A 1 350 ? -9.421 -26.552 21.887 1.00 92.25 350 GLN A CA 1
ATOM 2899 C C . GLN A 1 350 ? -8.178 -26.862 22.728 1.00 92.25 350 GLN A C 1
ATOM 2901 O O . GLN A 1 350 ? -7.064 -26.569 22.307 1.00 92.25 350 GLN A O 1
ATOM 2906 N N . ALA A 1 351 ? -8.331 -27.592 23.837 1.00 93.19 351 ALA A N 1
ATOM 2907 C CA . ALA A 1 351 ? -7.201 -28.080 24.624 1.00 93.19 351 ALA A CA 1
ATOM 2908 C C . ALA A 1 351 ? -6.301 -29.051 23.836 1.00 93.19 351 ALA A C 1
ATOM 2910 O O . ALA A 1 351 ? -5.090 -29.086 24.054 1.00 93.19 351 ALA A O 1
ATOM 2911 N N . ARG A 1 352 ? -6.860 -29.858 22.922 1.00 96.44 352 ARG A N 1
ATOM 2912 C CA . ARG A 1 352 ? -6.059 -30.732 22.050 1.00 96.44 352 ARG A CA 1
ATOM 2913 C C . ARG A 1 352 ? -5.273 -29.924 21.020 1.00 96.44 352 ARG A C 1
ATOM 2915 O O . ARG A 1 352 ? -4.078 -30.161 20.882 1.00 96.44 352 ARG A O 1
ATOM 2922 N N . ILE A 1 353 ? -5.928 -28.975 20.353 1.00 93.19 353 ILE A N 1
ATOM 2923 C CA . ILE A 1 353 ? -5.304 -28.082 19.369 1.00 93.19 353 ILE A CA 1
ATOM 2924 C C . ILE A 1 353 ? -4.177 -27.286 20.032 1.00 93.19 353 ILE A C 1
ATOM 2926 O O . ILE A 1 353 ? -3.060 -27.310 19.533 1.00 93.19 353 ILE A O 1
ATOM 2930 N N . GLN A 1 354 ? -4.410 -26.716 21.217 1.00 94.44 354 GLN A N 1
ATOM 2931 C CA . GLN A 1 354 ? -3.382 -25.982 21.958 1.00 94.44 354 GLN A CA 1
ATOM 2932 C C . GLN A 1 354 ? -2.151 -26.849 22.271 1.00 94.44 354 GLN A C 1
ATOM 2934 O O . GLN A 1 354 ? -1.016 -26.390 22.179 1.00 94.44 354 GLN A O 1
ATOM 2939 N N . ARG A 1 355 ? -2.343 -28.129 22.626 1.00 95.50 355 ARG A N 1
ATOM 2940 C CA . ARG A 1 355 ? -1.213 -29.053 22.836 1.00 95.50 355 ARG A CA 1
ATOM 2941 C C . ARG A 1 355 ? -0.444 -29.323 21.543 1.00 95.50 355 ARG A C 1
ATOM 2943 O O . ARG A 1 355 ? 0.779 -29.428 21.584 1.00 95.50 355 ARG A O 1
ATOM 2950 N N . GLU A 1 356 ? -1.145 -29.469 20.422 1.00 95.38 356 GLU A N 1
ATOM 2951 C CA . GLU A 1 356 ? -0.527 -29.668 19.107 1.00 95.38 356 GLU A CA 1
ATOM 2952 C C . GLU A 1 356 ? 0.259 -28.425 18.662 1.00 95.38 356 GLU A C 1
ATOM 2954 O O . GLU A 1 356 ? 1.383 -28.572 18.177 1.00 95.38 356 GLU A O 1
ATOM 2959 N N . GLU A 1 357 ? -0.280 -27.225 18.896 1.00 91.38 357 GLU A N 1
ATOM 2960 C CA . GLU A 1 357 ? 0.393 -25.943 18.657 1.00 91.38 357 GLU A CA 1
ATOM 2961 C C . GLU A 1 357 ? 1.654 -25.807 19.510 1.00 91.38 357 GLU A C 1
ATOM 2963 O O . GLU A 1 357 ? 2.736 -25.634 18.955 1.00 91.38 357 GLU A O 1
ATOM 2968 N N . ASN A 1 358 ? 1.560 -26.016 20.826 1.00 95.06 358 ASN A N 1
ATOM 2969 C CA . ASN A 1 358 ? 2.719 -25.952 21.722 1.00 95.06 358 ASN A CA 1
ATOM 2970 C C . ASN A 1 358 ? 3.816 -26.953 21.303 1.00 95.06 358 ASN A C 1
ATOM 2972 O O . ASN A 1 358 ? 5.006 -26.640 21.319 1.00 95.06 358 ASN A O 1
ATOM 2976 N N . ALA A 1 359 ? 3.434 -28.163 20.878 1.00 96.56 359 ALA A N 1
ATOM 2977 C CA . ALA A 1 359 ? 4.387 -29.148 20.370 1.00 96.56 359 ALA A CA 1
ATOM 2978 C C . ALA A 1 359 ? 5.015 -28.730 19.027 1.00 96.56 359 ALA A C 1
ATOM 2980 O O . ALA A 1 359 ? 6.169 -29.060 18.751 1.00 96.56 359 ALA A O 1
ATOM 2981 N N . ALA A 1 360 ? 4.273 -28.038 18.160 1.00 93.81 360 ALA A N 1
ATOM 2982 C CA . ALA A 1 360 ? 4.804 -27.488 16.917 1.00 93.81 360 ALA A CA 1
ATOM 2983 C C . ALA A 1 360 ? 5.754 -26.308 17.171 1.00 93.81 360 ALA A C 1
ATOM 2985 O O . ALA A 1 360 ? 6.807 -26.238 16.534 1.00 93.81 360 ALA A O 1
ATOM 2986 N N . GLU A 1 361 ? 5.431 -25.436 18.126 1.00 93.50 361 GLU A N 1
ATOM 2987 C CA . GLU A 1 361 ? 6.292 -24.332 18.553 1.00 93.50 361 GLU A CA 1
ATOM 2988 C C . GLU A 1 361 ? 7.618 -24.824 19.128 1.00 93.50 361 GLU A C 1
ATOM 2990 O O . GLU A 1 361 ? 8.669 -24.291 18.769 1.00 93.50 361 GLU A O 1
ATOM 2995 N N . GLU A 1 362 ? 7.602 -25.879 19.947 1.00 96.06 362 GLU A N 1
ATOM 2996 C CA . GLU A 1 362 ? 8.836 -26.442 20.499 1.00 96.06 362 GLU A CA 1
ATOM 2997 C C . GLU A 1 362 ? 9.718 -27.038 19.389 1.00 96.06 362 GLU A C 1
ATOM 2999 O O . GLU A 1 362 ? 10.913 -26.751 19.321 1.00 96.06 362 GLU A O 1
ATOM 3004 N N . ARG A 1 363 ? 9.130 -27.756 18.416 1.00 96.75 363 ARG A N 1
ATOM 3005 C CA . ARG A 1 363 ? 9.876 -28.226 17.229 1.00 96.75 363 ARG A CA 1
ATOM 3006 C C . ARG A 1 363 ? 10.458 -27.069 16.417 1.00 96.75 363 ARG A C 1
ATOM 3008 O O . ARG A 1 363 ? 11.565 -27.183 15.887 1.00 96.75 363 ARG A O 1
ATOM 3015 N N . LEU A 1 364 ? 9.725 -25.962 16.294 1.00 94.50 364 LEU A N 1
ATOM 3016 C CA . LEU A 1 364 ? 10.205 -24.765 15.607 1.00 94.50 364 LEU A CA 1
ATOM 3017 C C . LEU A 1 364 ? 11.365 -24.117 16.372 1.00 94.50 364 LEU A C 1
ATOM 3019 O O . LEU A 1 364 ? 12.334 -23.683 15.747 1.00 94.50 364 LEU A O 1
ATOM 3023 N N . ARG A 1 365 ? 11.294 -24.076 17.705 1.00 95.94 365 ARG A N 1
ATOM 3024 C CA . ARG A 1 365 ? 12.367 -23.581 18.575 1.00 95.94 365 ARG A CA 1
ATOM 3025 C C . ARG A 1 365 ? 13.629 -24.430 18.429 1.00 95.94 365 ARG A C 1
ATOM 3027 O O . ARG A 1 365 ? 14.678 -23.883 18.103 1.00 95.94 365 ARG A O 1
ATOM 3034 N N . GLU A 1 366 ? 13.516 -25.755 18.508 1.00 96.50 366 GLU A N 1
ATOM 3035 C CA . GLU A 1 366 ? 14.646 -26.665 18.283 1.00 96.50 366 GLU A CA 1
ATOM 3036 C C . GLU A 1 366 ? 15.279 -26.493 16.892 1.00 96.50 366 GLU A C 1
ATOM 3038 O O . GLU A 1 366 ? 16.503 -26.537 16.735 1.00 96.50 366 GLU A O 1
ATOM 3043 N N . ALA A 1 367 ? 14.458 -26.312 15.852 1.00 94.88 367 ALA A N 1
ATOM 3044 C CA . ALA A 1 367 ? 14.946 -26.071 14.496 1.00 94.88 367 ALA A CA 1
ATOM 3045 C C . ALA A 1 367 ? 15.678 -24.723 14.381 1.00 94.88 367 ALA A C 1
ATOM 3047 O O . ALA A 1 367 ? 16.730 -24.648 13.739 1.00 94.88 367 ALA A O 1
ATOM 3048 N N . ARG A 1 368 ? 15.161 -23.670 15.032 1.00 94.75 368 ARG A N 1
ATOM 3049 C CA . ARG A 1 368 ? 15.813 -22.354 15.112 1.00 94.75 368 ARG A CA 1
ATOM 3050 C C . ARG A 1 368 ? 17.156 -22.440 15.829 1.00 94.75 368 ARG A C 1
ATOM 3052 O O . ARG A 1 368 ? 18.131 -21.895 15.320 1.00 94.75 368 ARG A O 1
ATOM 3059 N N . ASP A 1 369 ? 17.244 -23.172 16.933 1.00 96.00 369 ASP A N 1
ATOM 3060 C CA . ASP A 1 369 ? 18.499 -23.338 17.671 1.00 96.00 369 ASP A CA 1
ATOM 3061 C C . ASP A 1 369 ? 19.554 -24.072 16.837 1.00 96.00 369 ASP A C 1
ATOM 3063 O O . ASP A 1 369 ? 20.698 -23.619 16.734 1.00 96.00 369 ASP A O 1
ATOM 3067 N N . LYS A 1 370 ? 19.162 -25.150 16.140 1.00 96.38 370 LYS A N 1
ATOM 3068 C CA . LYS A 1 370 ? 20.040 -25.848 15.182 1.00 96.38 370 LYS A CA 1
ATOM 3069 C C . LYS A 1 370 ? 20.540 -24.905 14.086 1.00 96.38 370 LYS A C 1
ATOM 3071 O O . LYS A 1 370 ? 21.728 -24.918 13.760 1.00 96.38 370 LYS A O 1
ATOM 3076 N N . TYR A 1 371 ? 19.661 -24.061 13.549 1.00 94.25 371 TYR A N 1
ATOM 3077 C CA . TYR A 1 371 ? 20.025 -23.068 12.542 1.00 94.25 371 TYR A CA 1
ATOM 3078 C C . TYR A 1 371 ? 20.991 -22.006 13.088 1.00 94.25 371 TYR A C 1
ATOM 3080 O O . TYR A 1 371 ? 21.978 -21.684 12.430 1.00 94.25 371 TYR A O 1
ATOM 3088 N N . ILE A 1 372 ? 20.776 -21.501 14.307 1.00 95.12 372 ILE A N 1
ATOM 3089 C CA . ILE A 1 372 ? 21.675 -20.532 14.955 1.00 95.12 372 ILE A CA 1
ATOM 3090 C C . ILE A 1 3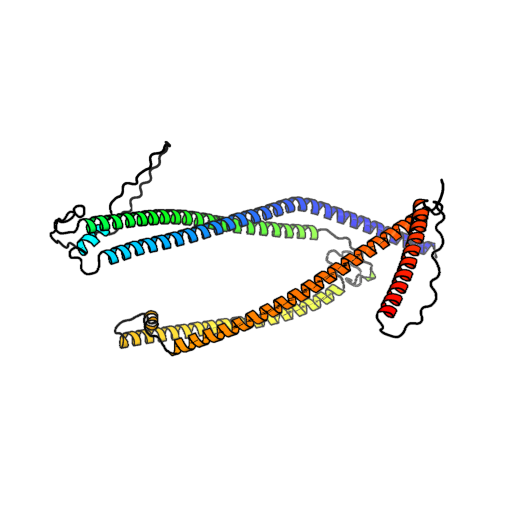72 ? 23.075 -21.128 15.140 1.00 95.12 372 ILE A C 1
ATOM 3092 O O . ILE A 1 372 ? 24.071 -20.454 14.868 1.00 95.12 372 ILE A O 1
ATOM 3096 N N . VAL A 1 373 ? 23.172 -22.391 15.564 1.00 96.44 373 VAL A N 1
ATOM 3097 C CA . VAL A 1 373 ? 24.460 -23.091 15.693 1.00 96.44 373 VAL A CA 1
ATOM 3098 C C . VAL A 1 373 ? 25.165 -23.189 14.337 1.00 96.44 373 VAL A C 1
ATOM 3100 O O . VAL A 1 373 ? 26.342 -22.840 14.237 1.00 96.44 373 VAL A O 1
ATOM 3103 N N . GLN A 1 374 ? 24.449 -23.581 13.278 1.00 95.25 374 GLN A N 1
ATOM 3104 C CA . GLN A 1 374 ? 25.004 -23.633 11.919 1.00 95.25 374 GLN A CA 1
ATOM 3105 C C . GLN A 1 374 ? 25.437 -22.255 11.406 1.00 95.25 374 GLN A C 1
ATOM 3107 O O . GLN A 1 374 ? 26.498 -22.126 10.800 1.00 95.25 374 GLN A O 1
ATOM 3112 N N . MET A 1 375 ? 24.662 -21.208 11.685 1.00 94.12 375 MET A N 1
ATOM 3113 C CA . MET A 1 375 ? 25.005 -19.831 11.327 1.00 94.12 375 MET A CA 1
ATOM 3114 C C . MET A 1 375 ? 26.280 -19.354 12.023 1.00 94.12 375 MET A C 1
ATOM 3116 O O . MET A 1 375 ? 27.138 -18.741 11.384 1.00 94.12 375 MET A O 1
ATOM 3120 N N . ARG A 1 376 ? 26.441 -19.655 13.316 1.00 95.12 376 ARG A N 1
ATOM 3121 C CA . ARG A 1 376 ? 27.668 -19.335 14.061 1.00 95.12 376 ARG A CA 1
ATOM 3122 C C . ARG A 1 376 ? 28.878 -20.060 13.480 1.00 95.12 376 ARG A C 1
ATOM 3124 O O . ARG A 1 376 ? 29.918 -19.433 13.296 1.00 95.12 376 ARG A O 1
ATOM 3131 N N . GLU A 1 377 ? 28.731 -21.335 13.129 1.00 95.94 377 GLU A N 1
ATOM 3132 C CA . GLU A 1 377 ? 29.808 -22.112 12.512 1.00 95.94 377 GLU A CA 1
ATOM 3133 C C . GLU A 1 377 ? 30.171 -21.589 11.116 1.00 95.94 377 GLU A C 1
ATOM 3135 O O . GLU A 1 377 ? 31.347 -21.373 10.825 1.00 95.94 377 GLU A O 1
ATOM 3140 N N . ASN A 1 378 ? 29.182 -21.270 10.279 1.00 94.81 378 ASN A N 1
ATOM 3141 C CA . ASN A 1 378 ? 29.421 -20.637 8.981 1.00 94.81 378 ASN A CA 1
ATOM 3142 C C . ASN A 1 378 ? 30.140 -19.292 9.133 1.00 94.81 378 ASN A C 1
ATOM 3144 O O . ASN A 1 378 ? 31.103 -19.023 8.419 1.00 94.81 378 ASN A O 1
ATOM 3148 N N . THR A 1 379 ? 29.728 -18.469 10.099 1.00 94.44 379 THR A N 1
ATOM 3149 C CA . THR A 1 379 ? 30.380 -17.180 10.382 1.00 94.44 379 THR A CA 1
ATOM 3150 C C . THR A 1 379 ? 31.834 -17.381 10.818 1.00 94.44 379 THR A C 1
ATOM 3152 O O . THR A 1 379 ? 32.726 -16.661 10.368 1.00 94.44 379 THR A O 1
ATOM 3155 N N . ARG A 1 380 ? 32.102 -18.407 11.637 1.00 96.06 380 ARG A N 1
ATOM 3156 C CA . ARG A 1 380 ? 33.458 -18.793 12.053 1.00 96.06 380 ARG A CA 1
ATOM 3157 C C . ARG A 1 380 ? 34.322 -19.222 10.866 1.00 96.06 380 ARG A C 1
ATOM 3159 O O . ARG A 1 380 ? 35.483 -18.819 10.782 1.00 96.06 380 ARG A O 1
ATOM 3166 N N . ILE A 1 381 ? 33.772 -20.016 9.946 1.00 95.50 381 ILE A N 1
ATOM 3167 C CA . ILE A 1 381 ? 34.470 -20.445 8.727 1.00 95.50 381 ILE A CA 1
ATOM 3168 C C . ILE A 1 381 ? 34.787 -19.234 7.849 1.00 95.50 381 ILE A C 1
ATOM 3170 O O . ILE A 1 381 ? 35.935 -19.074 7.449 1.00 95.50 381 ILE A O 1
ATOM 3174 N N . VAL A 1 382 ? 33.818 -18.344 7.619 1.00 94.88 382 VAL A N 1
ATOM 3175 C CA . VAL A 1 382 ? 34.018 -17.113 6.835 1.00 94.88 382 VAL A CA 1
ATOM 3176 C C . VAL A 1 382 ? 35.119 -16.242 7.442 1.00 94.88 382 VAL A C 1
ATOM 3178 O O . VAL A 1 382 ? 36.002 -15.790 6.716 1.00 94.88 382 VAL A O 1
ATOM 3181 N N . ALA A 1 383 ? 35.125 -16.058 8.764 1.00 93.94 383 ALA A N 1
ATOM 3182 C CA . ALA A 1 383 ? 36.175 -15.306 9.449 1.00 93.94 383 ALA A CA 1
ATOM 3183 C C . ALA A 1 383 ? 37.564 -15.940 9.249 1.00 93.94 383 ALA A C 1
ATOM 3185 O O . ALA A 1 383 ? 38.527 -15.236 8.943 1.00 93.94 383 ALA A O 1
ATOM 3186 N N . LYS A 1 384 ? 37.669 -17.273 9.350 1.00 95.00 384 LYS A N 1
ATOM 3187 C CA . LYS A 1 384 ? 38.921 -17.997 9.083 1.00 95.00 384 LYS A CA 1
ATOM 3188 C C . LYS A 1 384 ? 39.367 -17.845 7.626 1.00 95.00 384 LYS A C 1
ATOM 3190 O O . LYS A 1 384 ? 40.546 -17.621 7.371 1.00 95.00 384 LYS A O 1
ATOM 3195 N N . THR A 1 385 ? 38.442 -17.939 6.673 1.00 93.19 385 THR A N 1
ATOM 3196 C CA . THR A 1 385 ? 38.737 -17.739 5.249 1.00 93.19 385 THR A CA 1
ATOM 3197 C C . THR A 1 385 ? 39.225 -16.319 4.979 1.00 93.19 385 THR A C 1
ATOM 3199 O O . THR A 1 385 ? 40.174 -16.148 4.220 1.00 93.19 385 THR A O 1
ATOM 3202 N N . LEU A 1 386 ? 38.640 -15.312 5.633 1.00 93.69 386 LEU A N 1
ATOM 3203 C CA . LEU A 1 386 ? 39.080 -13.923 5.520 1.00 93.69 386 LEU A CA 1
ATOM 3204 C C . LEU A 1 386 ? 40.499 -13.723 6.072 1.00 93.69 386 LEU A C 1
ATOM 3206 O O . LEU A 1 386 ? 41.302 -13.042 5.442 1.00 93.69 386 LEU A O 1
ATOM 3210 N N . MET A 1 387 ? 40.833 -14.346 7.208 1.00 93.06 387 MET A N 1
ATOM 3211 C CA . MET A 1 387 ? 42.198 -14.318 7.751 1.00 93.06 387 MET A CA 1
ATOM 3212 C C . MET A 1 387 ? 43.210 -14.892 6.753 1.00 93.06 387 MET A C 1
ATOM 3214 O O . MET A 1 387 ? 44.180 -14.219 6.415 1.00 93.06 387 MET A O 1
ATOM 3218 N N . VAL A 1 388 ? 42.941 -16.086 6.213 1.00 93.69 388 VAL A N 1
ATOM 3219 C CA . VAL A 1 388 ? 43.817 -16.729 5.217 1.00 93.69 388 VAL A CA 1
ATOM 3220 C C . VAL A 1 388 ? 43.909 -15.899 3.934 1.00 93.69 388 VAL A C 1
ATOM 3222 O O . VAL A 1 388 ? 44.979 -15.783 3.344 1.00 93.69 388 VAL A O 1
ATOM 3225 N N . PHE A 1 389 ? 42.807 -15.290 3.496 1.00 93.62 389 PHE A N 1
ATOM 3226 C 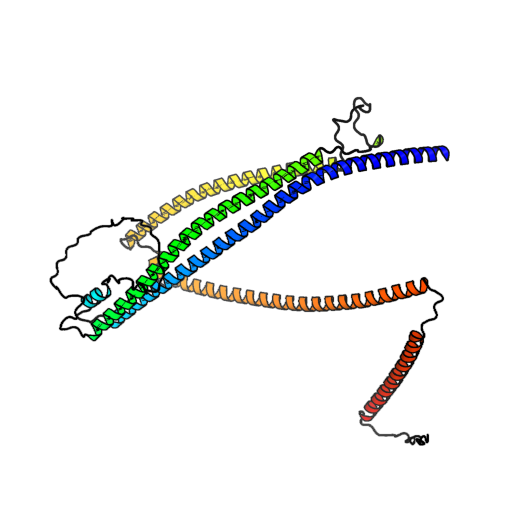CA . PHE A 1 389 ? 42.803 -14.405 2.334 1.00 93.62 389 PHE A CA 1
ATOM 3227 C C . PHE A 1 389 ? 43.702 -13.179 2.547 1.00 93.62 389 PHE A C 1
ATOM 3229 O O . PHE A 1 389 ? 44.500 -12.850 1.671 1.00 93.62 389 PHE A O 1
ATOM 3236 N N . ASN A 1 390 ? 43.628 -12.546 3.720 1.00 91.38 390 ASN A N 1
ATOM 3237 C CA . ASN A 1 390 ? 44.474 -11.404 4.064 1.00 91.38 390 ASN A CA 1
ATOM 3238 C C . ASN A 1 390 ? 45.958 -11.794 4.135 1.00 91.38 390 ASN A C 1
ATOM 3240 O O . ASN A 1 390 ? 46.804 -11.060 3.625 1.00 91.38 390 ASN A O 1
ATOM 3244 N N . GLU A 1 391 ? 46.280 -12.956 4.712 1.00 92.31 391 GLU A N 1
ATOM 3245 C CA . GLU A 1 391 ? 47.643 -13.499 4.711 1.00 92.31 391 GLU A CA 1
ATOM 3246 C C . GLU A 1 391 ? 48.146 -13.721 3.282 1.00 92.31 391 GLU A C 1
ATOM 3248 O O . GLU A 1 391 ? 49.226 -13.248 2.927 1.00 92.31 391 GLU A O 1
ATOM 3253 N N . LEU A 1 392 ? 47.348 -14.370 2.426 1.00 89.69 392 LEU A N 1
ATOM 3254 C CA . LEU A 1 392 ? 47.685 -14.559 1.014 1.00 89.69 392 LEU A CA 1
ATOM 3255 C C . LEU A 1 392 ? 47.911 -13.221 0.306 1.00 89.69 392 LEU A C 1
ATOM 3257 O O . LEU A 1 392 ? 48.889 -13.080 -0.423 1.00 89.69 392 LEU A O 1
ATOM 3261 N N . GLN A 1 393 ? 47.057 -12.224 0.535 1.00 88.81 393 GLN A N 1
ATOM 3262 C CA . GLN A 1 393 ? 47.203 -10.896 -0.058 1.00 88.81 393 GLN A CA 1
ATOM 3263 C C . GLN A 1 393 ? 48.473 -10.178 0.425 1.00 88.81 393 GLN A C 1
ATOM 3265 O O . GLN A 1 393 ? 49.155 -9.532 -0.378 1.00 88.81 393 GLN A O 1
ATOM 3270 N N . ALA A 1 394 ? 48.837 -10.324 1.702 1.00 87.25 394 ALA A N 1
ATOM 3271 C CA . ALA A 1 394 ? 50.093 -9.813 2.244 1.00 87.25 394 ALA A CA 1
ATOM 3272 C C . ALA A 1 394 ? 51.309 -10.513 1.614 1.00 87.25 394 ALA A C 1
ATOM 3274 O O . ALA A 1 394 ? 52.259 -9.841 1.206 1.00 87.25 394 ALA A O 1
ATOM 3275 N N . TYR A 1 395 ? 51.258 -11.839 1.444 1.00 84.38 395 TYR A N 1
ATOM 3276 C CA . TYR A 1 395 ? 52.289 -12.599 0.732 1.00 84.38 395 TYR A CA 1
ATOM 3277 C C . TYR A 1 395 ? 52.407 -12.181 -0.736 1.00 84.38 395 TYR A C 1
ATOM 3279 O O . TYR A 1 395 ? 53.519 -11.948 -1.205 1.00 84.38 395 TYR A O 1
ATOM 3287 N N . PHE A 1 396 ? 51.294 -12.027 -1.459 1.00 84.25 396 PHE A N 1
ATOM 3288 C CA . PHE A 1 396 ? 51.300 -11.525 -2.837 1.00 84.25 396 PHE A CA 1
ATOM 3289 C C . PHE A 1 396 ? 51.915 -10.127 -2.922 1.00 84.25 396 PHE A C 1
ATOM 3291 O O . PHE A 1 396 ? 52.786 -9.897 -3.758 1.00 84.25 396 PHE A O 1
ATOM 3298 N N . SER A 1 397 ? 51.542 -9.224 -2.015 1.00 83.81 397 SER A N 1
ATOM 3299 C CA . SER A 1 397 ? 52.094 -7.865 -1.955 1.00 83.81 397 SER A CA 1
ATOM 3300 C C . SER A 1 397 ? 53.598 -7.868 -1.645 1.00 83.81 397 SER A C 1
ATOM 3302 O O . SER A 1 397 ? 54.361 -7.120 -2.257 1.00 83.81 397 SER A O 1
ATOM 3304 N N . SER A 1 398 ? 54.053 -8.743 -0.742 1.00 80.94 398 SER A N 1
ATOM 3305 C CA . SER A 1 398 ? 55.475 -8.955 -0.438 1.00 80.94 398 SER A CA 1
ATOM 3306 C C . SER A 1 398 ? 56.239 -9.517 -1.644 1.00 80.94 398 SER A C 1
ATOM 3308 O O . SER A 1 398 ? 57.290 -8.994 -2.012 1.00 80.94 398 SER A O 1
ATOM 3310 N N . MET A 1 399 ? 55.686 -10.524 -2.323 1.00 77.44 399 MET A N 1
ATOM 3311 C CA . MET A 1 399 ? 56.254 -11.117 -3.538 1.00 77.44 399 MET A CA 1
ATOM 3312 C C . MET A 1 399 ? 56.330 -10.111 -4.691 1.00 77.44 399 MET A C 1
ATOM 3314 O O . MET A 1 399 ? 57.322 -10.077 -5.418 1.00 77.44 399 MET A O 1
ATOM 3318 N N . GLU A 1 400 ? 55.316 -9.263 -4.862 1.00 78.62 400 GLU A N 1
ATOM 3319 C CA . GLU A 1 400 ? 55.336 -8.168 -5.833 1.00 78.62 400 GLU A CA 1
ATOM 3320 C C . GLU A 1 400 ? 56.377 -7.103 -5.482 1.00 78.62 400 GLU A C 1
ATOM 3322 O O . GLU A 1 400 ? 57.086 -6.630 -6.372 1.00 78.62 400 GLU A O 1
ATOM 3327 N N . ALA A 1 401 ? 56.515 -6.746 -4.202 1.00 76.19 401 ALA A N 1
ATOM 3328 C CA . ALA A 1 401 ? 57.548 -5.824 -3.740 1.00 76.19 401 ALA A CA 1
ATOM 3329 C C . ALA A 1 401 ? 58.961 -6.390 -3.976 1.00 76.19 401 ALA A C 1
ATOM 3331 O O . ALA A 1 401 ? 59.837 -5.671 -4.461 1.00 76.19 401 ALA A O 1
ATOM 3332 N N . HIS A 1 402 ? 59.168 -7.687 -3.724 1.00 68.38 402 HIS A N 1
ATOM 3333 C CA . HIS A 1 402 ? 60.413 -8.392 -4.036 1.00 68.38 402 HIS A CA 1
ATOM 3334 C C . HIS A 1 402 ? 60.676 -8.487 -5.545 1.00 68.38 402 HIS A C 1
ATOM 3336 O O . HIS A 1 402 ? 61.808 -8.286 -5.978 1.00 68.38 402 HIS A O 1
ATOM 3342 N N . ARG A 1 403 ? 59.645 -8.715 -6.371 1.00 68.81 403 ARG A N 1
ATOM 3343 C CA . ARG A 1 403 ? 59.764 -8.686 -7.840 1.00 68.81 403 ARG A CA 1
ATOM 3344 C C . ARG A 1 403 ? 60.129 -7.300 -8.375 1.00 68.81 403 ARG A C 1
ATOM 3346 O O . ARG A 1 403 ? 60.922 -7.209 -9.307 1.00 68.81 403 ARG A O 1
ATOM 3353 N N . LYS A 1 404 ? 59.569 -6.231 -7.800 1.00 71.56 404 LYS A N 1
ATOM 3354 C CA . LYS A 1 404 ? 59.874 -4.839 -8.179 1.00 71.56 404 LYS A CA 1
ATOM 3355 C C . LYS A 1 404 ? 61.269 -4.395 -7.716 1.00 71.56 404 LYS A C 1
ATOM 3357 O O . LYS A 1 404 ? 61.853 -3.514 -8.342 1.00 71.56 404 LYS A O 1
ATOM 3362 N N . HIS A 1 405 ? 61.828 -5.018 -6.674 1.00 61.91 405 HIS A N 1
ATOM 3363 C CA . HIS A 1 405 ? 63.151 -4.696 -6.126 1.00 61.91 405 HIS A CA 1
ATOM 3364 C C . HIS A 1 405 ? 63.978 -5.957 -5.781 1.00 61.91 405 HIS A C 1
ATOM 3366 O O . HIS A 1 405 ? 64.161 -6.269 -4.602 1.00 61.91 405 HIS A O 1
ATOM 3372 N N . PRO A 1 406 ? 64.539 -6.663 -6.782 1.00 58.59 406 PRO A N 1
ATOM 3373 C CA . PRO A 1 406 ? 65.216 -7.951 -6.582 1.00 58.59 406 PRO A CA 1
ATOM 3374 C C . PRO A 1 406 ? 66.558 -7.874 -5.825 1.00 58.59 406 PRO A C 1
ATOM 3376 O O . PRO A 1 406 ? 67.028 -8.894 -5.335 1.00 58.59 406 PRO A O 1
ATOM 3379 N N . ASN A 1 407 ? 67.157 -6.683 -5.681 1.00 55.91 407 ASN A N 1
ATOM 3380 C CA . ASN A 1 407 ? 68.477 -6.482 -5.056 1.00 55.91 407 ASN A CA 1
ATOM 3381 C C . ASN A 1 407 ? 68.438 -5.761 -3.693 1.00 55.91 407 ASN A C 1
ATOM 3383 O O . ASN A 1 407 ? 69.466 -5.264 -3.233 1.00 55.91 407 ASN A O 1
ATOM 3387 N N . LYS A 1 408 ? 67.279 -5.668 -3.028 1.00 54.50 408 LYS A N 1
ATOM 3388 C CA . LYS A 1 408 ? 67.223 -5.108 -1.668 1.00 54.50 408 LYS A CA 1
ATOM 3389 C C . LYS A 1 408 ? 67.639 -6.204 -0.671 1.00 54.50 408 LYS A C 1
ATOM 3391 O O . LYS A 1 408 ? 66.962 -7.232 -0.632 1.00 54.50 408 LYS A O 1
ATOM 3396 N N . PRO A 1 409 ? 68.725 -6.041 0.111 1.00 56.12 409 PRO A N 1
ATOM 3397 C CA . PRO A 1 409 ? 69.110 -7.045 1.095 1.00 56.12 409 PRO A CA 1
ATOM 3398 C C . PRO A 1 409 ? 67.967 -7.231 2.096 1.00 56.12 409 PRO A C 1
ATOM 3400 O O . PRO A 1 409 ? 67.356 -6.254 2.538 1.00 56.12 409 PRO A O 1
ATOM 3403 N N . VAL A 1 410 ? 67.662 -8.494 2.409 1.00 57.06 410 VAL A N 1
ATOM 3404 C CA . VAL A 1 410 ? 66.711 -8.888 3.456 1.00 57.06 410 VAL A CA 1
ATOM 3405 C C . VAL A 1 410 ? 67.036 -8.069 4.704 1.00 57.06 410 VAL A C 1
ATOM 3407 O O . VAL A 1 410 ? 68.187 -8.061 5.141 1.00 57.06 410 VAL A O 1
ATOM 3410 N N . SER A 1 411 ? 66.058 -7.318 5.224 1.00 58.62 411 SER A N 1
ATOM 3411 C CA . SER A 1 411 ? 66.309 -6.415 6.349 1.00 58.62 411 SER A CA 1
ATOM 3412 C C . SER A 1 411 ? 66.893 -7.207 7.524 1.00 58.62 411 SER A C 1
ATOM 3414 O O . SER A 1 411 ? 66.485 -8.343 7.783 1.00 58.62 411 SER A O 1
ATOM 3416 N N . GLU A 1 412 ? 67.842 -6.618 8.257 1.00 56.03 412 GLU A N 1
ATOM 3417 C CA . GLU A 1 412 ? 68.426 -7.244 9.454 1.00 56.03 412 GLU A CA 1
ATOM 3418 C C . GLU A 1 412 ? 67.360 -7.699 10.465 1.00 56.03 412 GLU A C 1
ATOM 3420 O O . GLU A 1 412 ? 67.604 -8.634 11.226 1.00 56.03 412 GLU A O 1
ATOM 3425 N N . GLY A 1 413 ? 66.169 -7.085 10.438 1.00 59.06 413 GLY A N 1
ATOM 3426 C CA . GLY A 1 413 ? 65.002 -7.491 11.221 1.00 59.06 413 GLY A CA 1
ATOM 3427 C C . GLY A 1 413 ? 64.529 -8.912 10.908 1.00 59.06 413 GLY A C 1
ATOM 3428 O O . GLY A 1 413 ? 64.392 -9.703 11.829 1.00 59.06 413 GLY A O 1
ATOM 3429 N N . VAL A 1 414 ? 64.400 -9.289 9.630 1.00 61.03 414 VAL A N 1
ATOM 3430 C CA . VAL A 1 414 ? 63.942 -10.636 9.222 1.00 61.03 414 VAL A CA 1
ATOM 3431 C C . VAL A 1 414 ? 64.989 -11.711 9.543 1.00 61.03 414 VAL A C 1
ATOM 3433 O O . VAL A 1 414 ? 64.658 -12.859 9.841 1.00 61.03 414 VAL A O 1
ATOM 3436 N N . ILE A 1 415 ? 66.278 -11.356 9.520 1.00 63.16 415 ILE A N 1
ATOM 3437 C CA . ILE A 1 415 ? 67.365 -12.267 9.911 1.00 63.16 415 ILE A CA 1
ATOM 3438 C C . ILE A 1 415 ? 67.389 -12.453 11.435 1.00 63.16 415 ILE A C 1
ATOM 3440 O O . ILE A 1 415 ? 67.599 -13.573 11.907 1.00 63.16 415 ILE A O 1
ATOM 3444 N N . LYS A 1 416 ? 67.165 -11.384 12.211 1.00 67.12 416 LYS A N 1
ATOM 3445 C CA . LYS A 1 416 ? 67.029 -11.458 13.674 1.00 67.12 416 LYS A CA 1
ATOM 3446 C C . LYS A 1 416 ? 65.784 -12.245 14.078 1.00 67.12 416 LYS A C 1
ATOM 3448 O O . LYS A 1 416 ? 65.913 -13.168 14.874 1.00 67.12 416 LYS A O 1
ATOM 3453 N N . GLU A 1 417 ? 64.638 -11.981 13.457 1.00 67.12 417 GLU A N 1
ATOM 3454 C CA . GLU A 1 417 ? 63.394 -12.720 13.694 1.00 67.12 417 GLU A CA 1
ATOM 3455 C C . GLU A 1 417 ? 63.536 -14.200 13.349 1.00 67.12 417 GLU A C 1
ATOM 3457 O O . GLU A 1 417 ? 63.146 -15.036 14.150 1.00 67.12 417 GLU A O 1
ATOM 3462 N N . ASN A 1 418 ? 64.167 -14.563 12.227 1.00 71.81 418 ASN A N 1
ATOM 3463 C CA . ASN A 1 418 ? 64.408 -15.974 11.912 1.00 71.81 418 ASN A CA 1
ATOM 3464 C C . ASN A 1 418 ? 65.354 -16.647 12.913 1.00 71.81 418 ASN A C 1
ATOM 3466 O O . ASN A 1 418 ? 65.142 -17.805 13.276 1.00 71.81 418 ASN A O 1
ATOM 3470 N N . LYS A 1 419 ? 66.385 -15.945 13.398 1.00 74.12 419 LYS A N 1
ATOM 3471 C CA . LYS A 1 419 ? 67.274 -16.470 14.447 1.00 74.12 419 LYS A CA 1
ATOM 3472 C C . LYS A 1 419 ? 66.533 -16.655 15.773 1.00 74.12 419 LYS A C 1
ATOM 3474 O O . LYS A 1 419 ? 66.715 -17.689 16.413 1.00 74.12 419 LYS A O 1
ATOM 3479 N N . GLU A 1 420 ? 65.678 -15.707 16.151 1.00 76.06 420 GLU A N 1
ATOM 3480 C CA . GLU A 1 420 ? 64.813 -15.804 17.332 1.00 76.06 420 GLU A CA 1
ATOM 3481 C C . GLU A 1 420 ? 63.746 -16.894 17.189 1.00 76.06 420 GLU A C 1
ATOM 3483 O O . GLU A 1 420 ? 63.468 -17.623 18.135 1.00 76.06 420 GLU A O 1
ATOM 3488 N N . LEU A 1 421 ? 63.169 -17.068 16.002 1.00 76.81 421 LEU A N 1
ATOM 3489 C CA . LEU A 1 421 ? 62.212 -18.134 15.729 1.00 76.81 421 LEU A CA 1
ATOM 3490 C C . LEU A 1 421 ? 62.897 -19.499 15.845 1.00 76.81 421 LEU A C 1
ATOM 3492 O O . LEU A 1 421 ? 62.379 -20.408 16.485 1.00 76.81 421 LEU A O 1
ATOM 3496 N N . THR A 1 422 ? 64.110 -19.623 15.300 1.00 78.44 422 THR A N 1
ATOM 3497 C CA . THR A 1 422 ? 64.905 -20.855 15.380 1.00 78.44 422 THR A CA 1
ATOM 3498 C C . THR A 1 422 ? 65.321 -21.162 16.822 1.00 78.44 422 THR A C 1
ATOM 3500 O O . THR A 1 422 ? 65.323 -22.327 17.223 1.00 78.44 422 THR A O 1
ATOM 3503 N N . SER A 1 423 ? 65.651 -20.147 17.631 1.00 81.81 423 SER A N 1
ATOM 3504 C CA . SER A 1 423 ? 65.955 -20.349 19.052 1.00 81.81 423 SER A CA 1
ATOM 3505 C C . SER A 1 423 ? 64.710 -20.751 19.846 1.00 81.81 423 SER A C 1
ATOM 3507 O O . SER A 1 423 ? 64.781 -21.697 20.627 1.00 81.81 423 SER A O 1
ATOM 3509 N N . ARG A 1 424 ? 63.549 -20.133 19.586 1.00 83.50 424 ARG A N 1
ATOM 3510 C CA . ARG A 1 424 ? 62.268 -20.514 20.205 1.00 83.50 424 ARG A CA 1
ATOM 3511 C C . ARG A 1 424 ? 61.841 -21.932 19.826 1.00 83.50 424 ARG A C 1
ATOM 3513 O O . ARG A 1 424 ? 61.422 -22.678 20.701 1.00 83.50 424 ARG A O 1
ATOM 3520 N N . ILE A 1 425 ? 62.008 -22.342 18.567 1.00 85.19 425 ILE A N 1
ATOM 3521 C CA . ILE A 1 425 ? 61.717 -23.716 18.120 1.00 85.19 425 ILE A CA 1
ATOM 3522 C C . ILE A 1 425 ? 62.594 -24.729 18.865 1.00 85.19 425 ILE A C 1
ATOM 3524 O O . ILE A 1 425 ? 62.084 -25.750 19.318 1.00 85.19 425 ILE A O 1
ATOM 3528 N N . LYS A 1 426 ? 63.888 -24.435 19.059 1.00 86.06 426 LYS A N 1
ATOM 3529 C CA . LYS A 1 426 ? 64.779 -25.293 19.858 1.00 86.06 426 LYS A CA 1
ATOM 3530 C C . LYS A 1 426 ? 64.326 -25.402 21.314 1.00 86.06 426 LYS A C 1
ATOM 3532 O O . LYS A 1 426 ? 64.345 -26.497 21.866 1.00 86.06 426 LYS A O 1
ATOM 3537 N N . VAL A 1 427 ? 63.884 -24.296 21.919 1.00 88.25 427 VAL A N 1
ATOM 3538 C CA . VAL A 1 427 ? 63.335 -24.308 23.285 1.00 88.25 427 VAL A CA 1
ATOM 3539 C C . VAL A 1 427 ? 62.076 -25.173 23.348 1.00 88.25 427 VAL A C 1
ATOM 3541 O O . VAL A 1 427 ? 61.992 -26.049 24.203 1.00 88.25 427 VAL A O 1
ATOM 3544 N N . VAL A 1 428 ? 61.143 -25.016 22.407 1.00 87.56 428 VAL A N 1
ATOM 3545 C CA . VAL A 1 428 ? 59.913 -25.824 22.354 1.00 87.56 428 VAL A CA 1
ATOM 3546 C C . VAL A 1 428 ? 60.220 -27.312 22.166 1.00 87.56 428 VAL A C 1
ATOM 3548 O O . VAL A 1 428 ? 59.608 -28.145 22.827 1.00 87.56 428 VAL A O 1
ATOM 3551 N N . GLN A 1 429 ? 61.195 -27.665 21.323 1.00 86.19 429 GLN A N 1
ATOM 3552 C CA . GLN A 1 429 ? 61.643 -29.053 21.165 1.00 86.19 429 GLN A CA 1
ATOM 3553 C C . GLN A 1 429 ? 62.233 -29.609 22.465 1.00 86.19 429 GLN A C 1
ATOM 3555 O O . GLN A 1 429 ? 61.852 -30.699 22.884 1.00 86.19 429 GLN A O 1
ATOM 3560 N N . SER A 1 430 ? 63.086 -28.839 23.149 1.00 84.56 430 SER A N 1
ATOM 3561 C CA . SER A 1 430 ? 63.659 -29.254 24.435 1.00 84.56 430 SER A CA 1
ATOM 3562 C C . SER A 1 430 ? 62.595 -29.433 25.524 1.00 84.56 430 SER A C 1
ATOM 3564 O O . SER A 1 430 ? 62.631 -30.412 26.262 1.00 84.56 430 SER A O 1
ATOM 3566 N N . GLN A 1 431 ? 61.590 -28.553 25.563 1.00 86.69 431 GLN A N 1
ATOM 3567 C CA . GLN A 1 431 ? 60.464 -28.653 26.490 1.00 86.69 431 GLN A CA 1
ATOM 3568 C C . GLN A 1 431 ? 59.564 -29.846 26.159 1.00 86.69 431 GLN A C 1
ATOM 3570 O O . GLN A 1 431 ? 59.096 -30.524 27.065 1.00 86.69 431 GLN A O 1
ATOM 3575 N N . ALA A 1 432 ? 59.339 -30.150 24.879 1.00 84.50 432 ALA A N 1
ATOM 3576 C CA . ALA A 1 432 ? 58.581 -31.330 24.469 1.00 84.50 432 ALA A CA 1
ATOM 3577 C C . ALA A 1 432 ? 59.306 -32.632 24.851 1.00 84.50 432 ALA A C 1
ATOM 3579 O O . ALA A 1 432 ? 58.675 -33.577 25.321 1.00 84.50 432 ALA A O 1
ATOM 3580 N N . GLU A 1 433 ? 60.631 -32.684 24.698 1.00 87.88 433 GLU A N 1
ATOM 3581 C CA . GLU A 1 433 ? 61.445 -33.807 25.171 1.00 87.88 433 GLU A CA 1
ATOM 3582 C C . GLU A 1 433 ? 61.396 -33.955 26.694 1.00 87.88 433 GLU A C 1
ATOM 3584 O O . GLU A 1 433 ? 61.301 -35.074 27.197 1.00 87.88 433 GLU A O 1
ATOM 3589 N N . GLU A 1 434 ? 61.433 -32.844 27.429 1.00 88.12 434 GLU A N 1
ATOM 3590 C CA . GLU A 1 434 ? 61.325 -32.830 28.887 1.00 88.12 434 GLU A CA 1
ATOM 3591 C C . GLU A 1 434 ? 59.939 -33.284 29.356 1.00 88.12 434 GLU A C 1
ATOM 3593 O O . GLU A 1 434 ? 59.842 -34.168 30.204 1.00 88.12 434 GLU A O 1
ATOM 3598 N N . ILE A 1 435 ? 58.866 -32.792 28.731 1.00 85.62 435 ILE A N 1
ATOM 3599 C CA . ILE A 1 435 ? 57.495 -33.254 28.977 1.00 85.62 435 ILE A CA 1
ATOM 3600 C C . ILE A 1 435 ? 57.380 -34.750 28.688 1.00 85.62 435 ILE A C 1
ATOM 3602 O O . ILE A 1 435 ? 56.798 -35.475 29.490 1.00 85.62 435 ILE A O 1
ATOM 3606 N N . ASN A 1 436 ? 57.959 -35.249 27.595 1.00 86.75 436 ASN A N 1
ATOM 3607 C CA . ASN A 1 436 ? 57.930 -36.677 27.276 1.00 86.75 436 ASN A CA 1
ATOM 3608 C C . ASN A 1 436 ? 58.703 -37.516 28.305 1.00 86.75 436 ASN A C 1
ATOM 3610 O O . ASN A 1 436 ? 58.222 -38.580 28.696 1.00 86.75 436 ASN A O 1
ATOM 3614 N N . ARG A 1 437 ? 59.859 -37.037 28.788 1.00 87.69 437 ARG A N 1
ATOM 3615 C CA . ARG A 1 437 ? 60.611 -37.694 29.873 1.00 87.69 437 ARG A CA 1
ATOM 3616 C C . ARG A 1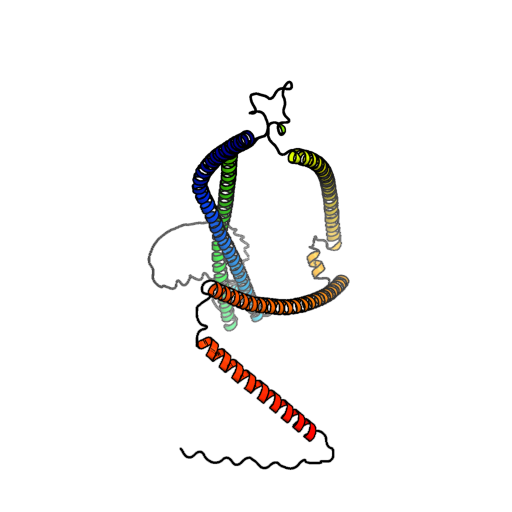 437 ? 59.820 -37.713 31.174 1.00 87.69 437 ARG A C 1
ATOM 3618 O O . ARG A 1 437 ? 59.685 -38.777 31.763 1.00 87.69 437 ARG A O 1
ATOM 3625 N N . LEU A 1 438 ? 59.251 -36.579 31.578 1.00 86.50 438 LEU A N 1
ATOM 3626 C CA . LEU A 1 438 ? 58.424 -36.471 32.781 1.00 86.50 438 LEU A CA 1
ATOM 3627 C C . LEU A 1 438 ? 57.162 -37.329 32.667 1.00 86.50 438 LEU A C 1
ATOM 3629 O O . LEU A 1 438 ? 56.776 -37.986 33.623 1.00 86.50 438 LEU A O 1
ATOM 3633 N N . THR A 1 439 ? 56.545 -37.399 31.488 1.00 84.06 439 THR A N 1
ATOM 3634 C CA . THR A 1 439 ? 55.378 -38.259 31.242 1.00 84.06 439 THR A CA 1
ATOM 3635 C C . THR A 1 439 ? 55.758 -39.741 31.320 1.00 84.06 439 THR A C 1
ATOM 3637 O O . THR A 1 439 ? 55.004 -40.538 31.877 1.00 84.06 439 THR A O 1
ATOM 3640 N N . ALA A 1 440 ? 56.938 -40.124 30.819 1.00 81.75 440 ALA A N 1
ATOM 3641 C CA . ALA A 1 440 ? 57.467 -41.481 30.954 1.00 81.75 440 ALA A CA 1
ATOM 3642 C C . ALA A 1 440 ? 57.833 -41.818 32.410 1.00 81.75 440 ALA A C 1
ATOM 3644 O O . ALA A 1 440 ? 57.551 -42.922 32.868 1.00 81.75 440 ALA A O 1
ATOM 3645 N N . GLU A 1 441 ? 58.396 -40.868 33.155 1.00 82.56 441 GLU A N 1
ATOM 3646 C CA . GLU A 1 441 ? 58.699 -41.013 34.579 1.00 82.56 441 GLU A CA 1
ATOM 3647 C C . GLU A 1 441 ? 57.419 -41.142 35.412 1.00 82.56 441 GLU A C 1
ATOM 3649 O O . GLU A 1 441 ? 57.299 -42.080 36.193 1.00 82.56 441 GLU A O 1
ATOM 3654 N N . ILE A 1 442 ? 56.421 -40.281 35.187 1.00 79.56 442 ILE A N 1
ATOM 3655 C CA . ILE A 1 442 ? 55.093 -40.377 35.808 1.00 79.56 442 ILE A CA 1
ATOM 3656 C C . ILE A 1 442 ? 54.464 -41.734 35.496 1.00 79.56 442 ILE A C 1
ATOM 3658 O O . ILE A 1 442 ? 53.926 -42.376 36.396 1.00 79.56 442 ILE A O 1
ATOM 3662 N N . ARG A 1 443 ? 54.571 -42.214 34.252 1.00 77.25 443 ARG A N 1
ATOM 3663 C CA . ARG A 1 443 ? 54.073 -43.537 33.867 1.00 77.25 443 ARG A CA 1
ATOM 3664 C C . ARG A 1 443 ? 54.782 -44.654 34.642 1.00 77.25 443 ARG A C 1
ATOM 3666 O O . ARG A 1 443 ? 54.098 -45.477 35.245 1.00 77.25 443 ARG A O 1
ATOM 3673 N N . CYS A 1 444 ? 56.114 -44.636 34.707 1.00 72.81 444 CYS A N 1
ATOM 3674 C CA . CYS A 1 444 ? 56.912 -45.592 35.486 1.00 72.81 444 CYS A CA 1
ATOM 3675 C C . CYS A 1 444 ? 56.625 -45.528 36.996 1.00 72.81 444 CYS A C 1
ATOM 3677 O O . CYS A 1 444 ? 56.624 -46.557 37.662 1.00 72.81 444 CYS A O 1
ATOM 3679 N N . LEU A 1 445 ? 56.367 -44.339 37.548 1.00 70.56 445 LEU A N 1
ATOM 3680 C CA . LEU A 1 445 ? 55.993 -44.148 38.953 1.00 70.56 445 LEU A CA 1
ATOM 3681 C C . LEU A 1 445 ? 54.534 -44.556 39.234 1.00 70.56 445 LEU A C 1
ATOM 3683 O O . LEU A 1 445 ? 54.207 -44.899 40.371 1.00 70.56 445 LEU A O 1
ATOM 3687 N N . SER A 1 446 ? 53.664 -44.535 38.217 1.00 67.81 446 SER A N 1
ATOM 3688 C CA . SER A 1 446 ? 52.250 -44.926 38.315 1.00 67.81 446 SER A CA 1
ATOM 3689 C C . SER A 1 446 ? 52.010 -46.440 38.216 1.00 67.81 446 SER A C 1
ATOM 3691 O O . SER A 1 446 ? 51.010 -46.935 38.738 1.00 67.81 446 SER A O 1
ATOM 3693 N N . GLU A 1 447 ? 52.928 -47.199 37.606 1.00 68.94 447 GLU A N 1
ATOM 3694 C CA . GLU A 1 447 ? 52.867 -48.663 37.540 1.00 68.94 447 GLU A CA 1
ATOM 3695 C C . GLU A 1 447 ? 53.510 -49.280 38.806 1.00 68.94 447 GLU A C 1
ATOM 3697 O O . GLU A 1 447 ? 54.720 -49.236 39.016 1.00 68.94 447 GLU A O 1
ATOM 3702 N N . LYS A 1 448 ? 52.700 -49.868 39.700 1.00 59.69 448 LYS A N 1
ATOM 3703 C CA . LYS A 1 448 ? 53.181 -50.576 40.905 1.00 59.69 448 LYS A CA 1
ATOM 3704 C C . LYS A 1 448 ? 53.844 -51.921 40.530 1.00 59.69 448 LYS A C 1
ATOM 3706 O O . LYS A 1 448 ? 53.175 -52.950 40.541 1.00 59.69 448 LYS A O 1
ATOM 3711 N N . GLY A 1 449 ? 55.150 -51.928 40.242 1.00 57.97 449 GLY A N 1
ATOM 3712 C CA . GLY A 1 449 ? 55.987 -53.129 40.010 1.00 57.97 449 GLY A CA 1
ATOM 3713 C C . GLY A 1 449 ? 57.469 -52.904 40.388 1.00 57.97 449 GLY A C 1
ATOM 3714 O O . GLY A 1 449 ? 57.879 -51.752 40.510 1.00 57.97 449 GLY A O 1
ATOM 3715 N N . PRO A 1 450 ? 58.279 -53.951 40.671 1.00 53.06 450 PRO A N 1
ATOM 3716 C CA . PRO A 1 450 ? 59.508 -53.827 41.461 1.00 53.06 450 PRO A CA 1
ATOM 3717 C C . PRO A 1 450 ? 60.655 -53.133 40.712 1.00 53.06 450 PRO A C 1
ATOM 3719 O O . PRO A 1 450 ? 60.874 -53.329 39.520 1.00 53.06 450 PRO A O 1
ATOM 3722 N N . LYS A 1 451 ? 61.401 -52.321 41.466 1.00 54.84 451 LYS A N 1
ATOM 3723 C CA . LYS A 1 451 ? 62.406 -51.360 40.999 1.00 54.84 451 LYS A CA 1
ATOM 3724 C C . LYS A 1 451 ? 63.746 -52.029 40.674 1.00 54.84 451 LYS A C 1
ATOM 3726 O O . LYS A 1 451 ? 64.320 -52.686 41.537 1.00 54.84 451 LYS A O 1
ATOM 3731 N N . ILE A 1 452 ? 64.314 -51.714 39.510 1.00 55.56 452 ILE A N 1
ATOM 3732 C CA . ILE A 1 452 ? 65.771 -51.639 39.337 1.00 55.56 452 ILE A CA 1
ATOM 3733 C C . ILE A 1 452 ? 66.078 -50.188 38.976 1.00 55.56 452 ILE A C 1
ATOM 3735 O O . ILE A 1 452 ? 65.755 -49.730 37.884 1.00 55.56 452 ILE A O 1
ATOM 3739 N N . LEU A 1 453 ? 66.641 -49.451 39.931 1.00 51.28 453 LEU A N 1
ATOM 3740 C CA . LEU A 1 453 ? 67.152 -48.104 39.699 1.00 51.28 453 LEU A CA 1
ATOM 3741 C C . LEU A 1 453 ? 68.492 -48.209 38.953 1.00 51.28 453 LEU A C 1
ATOM 3743 O O . LEU A 1 453 ? 69.398 -48.876 39.460 1.00 51.28 453 LEU A O 1
ATOM 3747 N N . PRO A 1 454 ? 68.673 -47.540 37.803 1.00 50.41 454 PRO A N 1
ATOM 3748 C CA . PRO A 1 454 ? 70.001 -47.188 37.321 1.00 50.41 454 PRO A CA 1
ATOM 3749 C C . PRO A 1 454 ? 70.614 -46.100 38.225 1.00 50.41 454 PRO A C 1
ATOM 3751 O O . PRO A 1 454 ? 69.885 -45.387 38.921 1.00 50.41 454 PRO A O 1
ATOM 3754 N N . PRO A 1 455 ? 71.950 -45.972 38.249 1.00 47.69 455 PRO A N 1
ATOM 3755 C CA . PRO A 1 455 ? 72.659 -45.200 39.258 1.00 47.69 455 PRO A CA 1
ATOM 3756 C C . PRO A 1 455 ? 72.450 -43.696 39.072 1.00 47.69 455 PRO A C 1
ATOM 3758 O O . PRO A 1 455 ? 72.453 -43.179 37.955 1.00 47.69 455 PRO A O 1
ATOM 3761 N N . VAL A 1 456 ? 72.333 -42.999 40.202 1.00 48.16 456 VAL A N 1
ATOM 3762 C CA . VAL A 1 456 ? 72.379 -41.539 40.301 1.00 48.16 456 VAL A CA 1
ATOM 3763 C C . VAL A 1 456 ? 73.680 -41.048 39.659 1.00 48.16 456 VAL A C 1
ATOM 3765 O O . VAL A 1 456 ? 74.762 -41.276 40.198 1.00 48.16 456 VAL A O 1
ATOM 3768 N N . GLN A 1 457 ? 73.591 -40.371 38.512 1.00 48.12 457 GLN A N 1
ATOM 3769 C CA . GLN A 1 457 ? 74.686 -39.516 38.064 1.00 48.12 457 GLN A CA 1
ATOM 3770 C C . GLN A 1 457 ? 74.661 -38.241 38.906 1.00 48.12 457 GLN A C 1
ATOM 3772 O O . GLN A 1 457 ? 73.638 -37.565 39.014 1.00 48.12 457 GLN A O 1
ATOM 3777 N N . ALA A 1 458 ? 75.793 -37.970 39.553 1.00 48.00 458 ALA A N 1
ATOM 3778 C CA . ALA A 1 458 ? 76.017 -36.800 40.386 1.00 48.00 458 ALA A CA 1
ATOM 3779 C C . ALA A 1 458 ? 75.751 -35.494 39.610 1.00 48.00 458 ALA A C 1
ATOM 3781 O O . ALA A 1 458 ? 75.999 -35.441 38.401 1.00 48.00 458 ALA A O 1
ATOM 3782 N N . PRO A 1 459 ? 75.293 -34.426 40.285 1.00 47.69 459 PRO A N 1
ATOM 3783 C CA . PRO A 1 459 ? 75.110 -33.138 39.636 1.00 47.69 459 PRO A CA 1
ATOM 3784 C C . PRO A 1 459 ? 76.468 -32.605 39.146 1.00 47.69 459 PRO A C 1
ATOM 3786 O O . PRO A 1 459 ? 77.460 -32.691 39.878 1.00 47.69 459 PRO A O 1
ATOM 3789 N N . PRO A 1 460 ? 76.556 -32.031 37.933 1.00 43.41 460 PRO A N 1
ATOM 3790 C CA . PRO A 1 460 ? 77.743 -31.296 37.534 1.00 43.41 460 PRO A CA 1
ATOM 3791 C C . PRO A 1 460 ? 77.917 -30.077 38.449 1.00 43.41 460 PRO A C 1
ATOM 3793 O O . PRO A 1 460 ? 77.020 -29.247 38.592 1.00 43.41 460 PRO A O 1
ATOM 3796 N N . ASN A 1 461 ? 79.095 -29.996 39.072 1.00 43.59 461 ASN A N 1
ATOM 3797 C CA . ASN A 1 461 ? 79.582 -28.851 39.836 1.00 43.59 461 ASN A CA 1
ATOM 3798 C C . ASN A 1 461 ? 79.355 -27.544 39.063 1.00 43.59 461 ASN A C 1
ATOM 3800 O O . ASN A 1 461 ? 80.048 -27.268 38.082 1.00 43.59 461 ASN A O 1
ATOM 3804 N N . PHE A 1 462 ? 78.456 -26.698 39.562 1.00 43.53 462 PHE A N 1
ATOM 3805 C CA . PHE A 1 462 ? 78.495 -25.275 39.257 1.00 43.53 462 PHE A CA 1
ATOM 3806 C C . PHE A 1 462 ? 79.745 -24.689 39.918 1.00 43.53 462 PHE A C 1
ATOM 3808 O O . PHE A 1 462 ? 79.802 -24.523 41.136 1.00 43.53 462 PHE A O 1
ATOM 3815 N N . ARG A 1 463 ? 80.772 -24.384 39.116 1.00 44.22 463 ARG A N 1
ATOM 3816 C CA . ARG A 1 463 ? 81.800 -23.428 39.540 1.00 44.22 463 ARG A CA 1
ATOM 3817 C C . ARG A 1 463 ? 81.171 -22.029 39.533 1.00 44.22 463 ARG A C 1
ATOM 3819 O O . ARG A 1 463 ? 80.546 -21.677 38.532 1.00 44.22 463 ARG A O 1
ATOM 3826 N N . PRO A 1 464 ? 81.326 -21.236 40.604 1.00 44.56 464 PRO A N 1
ATOM 3827 C CA . PRO A 1 464 ? 80.846 -19.866 40.621 1.00 44.56 464 PRO A CA 1
ATOM 3828 C C . PRO A 1 464 ? 81.706 -19.021 39.679 1.00 44.56 464 PRO A C 1
ATOM 3830 O O . PRO A 1 464 ? 82.935 -19.096 39.691 1.00 44.56 464 PRO A O 1
ATOM 3833 N N . VAL A 1 465 ? 81.031 -18.235 38.848 1.00 46.94 465 VAL A N 1
ATOM 3834 C CA . VAL A 1 465 ? 81.634 -17.213 37.998 1.00 46.94 465 VAL A CA 1
ATOM 3835 C C . VAL A 1 465 ? 82.109 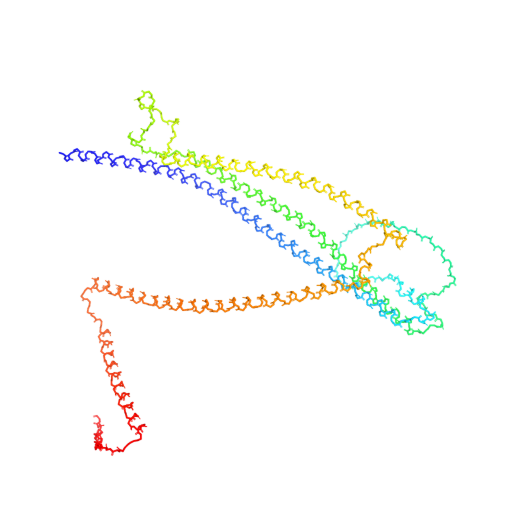-16.087 38.915 1.00 46.94 465 VAL A C 1
ATOM 3837 O O . VAL A 1 465 ? 81.293 -15.396 39.520 1.00 46.94 465 VAL A O 1
ATOM 3840 N N . THR A 1 466 ? 83.423 -15.922 39.054 1.00 45.88 466 THR A N 1
ATOM 3841 C CA . THR A 1 466 ? 84.013 -14.672 39.541 1.00 45.88 466 THR A CA 1
ATOM 3842 C C . THR A 1 466 ? 84.259 -13.761 38.344 1.00 45.88 466 THR A C 1
ATOM 3844 O O . THR A 1 466 ? 85.088 -14.119 37.511 1.00 45.88 466 THR A O 1
ATOM 3847 N N . ASN A 1 467 ? 83.526 -12.641 38.336 1.00 44.56 467 ASN A N 1
ATOM 3848 C CA . ASN A 1 467 ? 83.674 -11.386 37.579 1.00 44.56 467 ASN A CA 1
ATOM 3849 C C . ASN A 1 467 ? 84.014 -11.432 36.087 1.00 44.56 467 ASN A C 1
ATOM 3851 O O . ASN A 1 467 ? 85.154 -11.800 35.732 1.00 44.56 467 ASN A O 1
#

pLDDT: mean 79.73, std 18.82, range [27.48, 97.0]

Solvent-accessible surface area (backbone atoms only — not comparable to full-atom values): 27487 Å² total; per-residue (Å²): 114,65,69,60,54,50,51,54,49,49,54,51,50,52,50,52,51,52,51,51,52,52,51,51,51,46,50,50,55,51,49,55,53,49,57,59,48,49,58,55,48,52,54,45,50,53,49,36,51,50,32,51,52,53,34,51,54,40,50,48,51,41,52,53,49,52,50,53,47,53,53,49,51,53,50,45,52,54,44,53,50,50,47,49,50,54,50,50,51,50,51,66,70,56,50,101,80,47,97,54,50,73,58,51,51,49,49,40,66,56,82,73,88,74,75,80,80,74,78,88,74,88,82,89,89,82,89,82,90,79,90,78,91,83,90,82,86,77,89,76,88,74,86,73,90,74,97,67,95,68,55,80,91,54,84,57,100,88,55,64,66,66,61,52,54,51,40,49,51,54,31,52,54,44,51,52,46,51,52,51,45,53,51,51,50,53,50,47,54,51,49,51,54,52,45,56,53,39,53,53,50,37,52,51,32,50,54,52,32,53,50,39,50,50,52,47,51,53,48,52,52,50,52,52,52,57,59,68,67,57,78,77,92,75,92,76,58,78,89,73,61,84,76,60,57,94,90,36,76,65,95,70,62,87,91,61,85,88,74,61,74,66,54,55,56,51,48,54,52,48,51,53,51,49,53,52,49,53,52,49,53,52,50,51,55,50,51,51,51,52,50,51,53,51,50,55,52,50,51,51,56,50,49,55,50,49,52,55,47,48,54,50,50,50,50,53,32,32,75,74,66,75,42,88,67,68,60,74,70,52,54,77,70,49,87,49,69,66,57,53,51,47,50,53,50,50,53,53,50,50,55,50,50,52,52,54,49,55,56,48,50,51,54,50,49,55,52,49,53,54,49,53,53,51,49,53,52,51,51,50,49,52,53,52,52,50,52,54,49,50,51,50,49,51,51,51,53,48,52,51,52,41,69,77,43,80,83,65,76,80,53,71,62,61,55,50,49,51,52,50,50,53,51,50,51,51,50,51,52,52,51,52,52,49,51,50,50,50,51,50,48,52,49,59,72,68,51,95,69,89,85,82,81,78,81,86,76,75,81,82,81,82,75,81,86,79,130

Mean predicted aligned error: 21.21 Å

Organism: Mesocestoides corti (NCBI:txid53468)

Sequence (467 aa):
MELRTLSHQKVNLDLLMKRATLNLLILYEEYTMLKEFEKSERGLAANYEKKITERAEVDQKVAETELEIEETLVQIERLTERENEIFENFKNYLGDNHKWNDFLHKVYKKKIKRKVKRTTEGGEDSESSSSSEDSEWNESDEEEEDDDMLDLDMCPPDCEQVDYDTTVAFRDQRLDVEDEIAEQRRLLEIQHKDAETLTKKSRAAHLALEQAASDLKAFQLEKQRKLNVLERAVTLRLDQITFFQDKALPADFSPVLIFKRENVALLKRRIQALEDEKRIQRKEKKQAKEKHLMLQRHKRVFQDKLQKMAIKCDLVMIDKFGRLENIEKLETISINPKIEEISCRVLALQARIQREENAAEERLREARDKYIVQMRENTRIVAKTLMVFNELQAYFSSMEAHRKHPNKPVSEGVIKENKELTSRIKVVQSQAEEINRLTAEIRCLSEKGPKILPPVQAPPNFRPVTN

Foldseek 3Di:
DVVVVVVVVVVVVVVVVVQVVQVVVLVVVLVVLVVVLVVVLVVLVVLLVVLVVLLVVLVVVLVVLVVVLVVLVVVLVVLVVVLVVLVVVLDVVCDPDDPCPVLLVVLLPDDDPDDPPPPDDDDDDDDDDDDDDDPDDDDPDPDDDDDDPPDSVDDPPPDDVVNSVVSNVSSVVNVVSVVVSVVSVVVSVVSVVVSVVSVVVSVVSVVSSVVSVVVSVVSVVVSVVVSVPRDDDDDDDPVVDPDDDPNHDDPDCVVPDDDDPVVVVVVVVVVVVVVVVVVVVVVVVVVVVVVVVVVVVVVVVVVVVVVVVVVVVQVVCCVPVVDDDDVVVVVVVDPDVVVVVVVVVVVVVVVVVVVVVVVVVVVVVVVVVVVVVVVVVVVVVVVVVVVVVVVVVVVVVVVVVCVVPVPDPDPVVVVVVVVVVVVVVVVVVVVVVVVVVVVVVVVVVVDPDDDDDDDDDDDPDDDDDDD

Radius of gyration: 49.72 Å; Cα contacts (8 Å, |Δi|>4): 113; chains: 1; bounding box: 136×94×121 Å